Protein AF-A0AAE0F171-F1 (afdb_monomer_lite)

Organism: NCBI:txid36881

Sequence (445 aa):
MRRERIPSVRDQPSVHARTLSHSDLRVRCISIPIQNASLLLRAQQATMMASRSTSSNHSLSSGTSGLQEQLAQLKQSEAEAKKETQEARALAAQAARLIEQAEKQAQASAQKEKARAHELQQAREREAQALAKAEEARTRQATAEAEAIRAEVQRAWALEHEAQARQAQQAWNNCFNFTVPQLALPGLAQYPSSAPYYAVAQGAVPGQAQYPSSAPYYAVAQGAVPGQAQYPSSAPYYAVAQGAVPGQAQYPSSAQYAAGQARPEEPVSKRARGAPGTEVHAPVTYFAPGTKVKIVGLRSRLEYNDKTGRVQGFDCLTSRHLVKLEGSEGQGKATEIHVKMDNLQQFCEVQITGLASADGRRACIVGWLEPLGRYDARLGISQKRIGLLPENAILFPGTIVRIHEHATAQGHRGKIVGVNKEEKIYLVELYHGQIIKARFGSVRA

Foldseek 3Di:
DDDDDDDDPPDDDDDPPPPDDPPPPDPPPPPPPCVVVVVVVVVVVVVVVVVPPPDDDDDDDDCPVVVVVVVVVVVVVVVVVVVVVVVVVVVVVVVVVVVVVVVVVVVVVVVVVVVVVVVVVVVVVVVVVVVVVVVVVVVVVVVVVVVVVVVVVVVVVVVVVVVVVVVVVVVVVVVPPPPPDPDDDDDDDDDPDDDDDDDQDDPDDDDDDDDPDDDDDDDQHPPDDDDDDDDPDDDDDDDDHPPDDDDDDDDDDDDDDDDDDDDDDDDDDDDDDDDPDPPPPDQDDLDDFQFKKAFDDDDPCCVRHRWIFTFHAADPVVRWTWTFTPPPPPPPDTDIDTHHPVRIDTFFKWQFDDDVVRHRFIWTFSDAPVVVCFTFIQGPPVRDTDTHHLLRTHTDFSDKKAFCDDPPRHRFIFTFHDADPVQQWTFTQGSVRDTDIDHSNGIDD

pLDDT: mean 75.99, std 25.25, range [29.23, 98.56]

Radius of gyration: 51.82 Å; chains: 1; bounding box: 124×101×172 Å

Secondary structure (DSSP, 8-state):
-PPPPPPP-------------TT----------THHHHHHHHHHHHHHHHTT---------S-HHHHHHHHHHHHHHHHHHHHHHHHHHHHHHHHHHHHHHHHHHHHHHHHHHHHHHHHHHHHHHHHHHHHHHHHHHHHHHHHHHHHHHHHHHHHHHHHHHHHHHHHHHHHHHHHH-----S----------S-PPPP---TTPPPPP----S--------TT--------SS--------TT-PPPPPP-----------------------------------SSPTT-EEEE---SS-GGGTT-EEEEEEEETTTTEEEEEETT-GGGSS--EEEE-GGGEEE-EEEEE-S-TTTTT-EEEEEEEEGGGTEEEEEEGGGTEEEEE-GGGEEEPTT-EEEESS-TTTTT-EEEEEEEETTTTEEEEEETTS-EEEEEGGGEE-

Structure (mmCIF, N/CA/C/O backbone):
data_AF-A0AAE0F171-F1
#
_entry.id   AF-A0AAE0F171-F1
#
loop_
_atom_site.group_PDB
_atom_site.id
_atom_site.type_symbol
_atom_site.label_atom_id
_atom_site.label_alt_id
_atom_site.label_comp_id
_atom_site.label_asym_id
_atom_site.label_entity_id
_atom_site.label_seq_id
_atom_site.pdbx_PDB_ins_code
_atom_site.Cartn_x
_atom_site.Cartn_y
_atom_site.Cartn_z
_atom_site.occupancy
_atom_site.B_iso_or_equiv
_atom_site.auth_seq_id
_atom_site.auth_comp_id
_atom_site.auth_asym_id
_atom_site.auth_atom_id
_atom_site.pdbx_PDB_model_num
ATOM 1 N N . MET A 1 1 ? -8.488 54.407 -12.539 1.00 45.09 1 MET A N 1
ATOM 2 C CA . MET A 1 1 ? -8.841 52.973 -12.630 1.00 45.09 1 MET A CA 1
ATOM 3 C C . MET A 1 1 ? -8.439 52.286 -11.329 1.00 45.09 1 MET A C 1
ATOM 5 O O . MET A 1 1 ? -7.262 52.018 -11.126 1.00 45.09 1 MET A O 1
ATOM 9 N N . ARG A 1 2 ? -9.385 52.120 -10.394 1.00 35.56 2 ARG A N 1
ATOM 10 C CA . ARG A 1 2 ? -9.156 51.465 -9.095 1.00 35.56 2 ARG A CA 1
ATOM 11 C C . ARG A 1 2 ? -9.186 49.948 -9.299 1.00 35.56 2 ARG A C 1
ATOM 13 O O . ARG A 1 2 ? -10.164 49.439 -9.827 1.00 35.56 2 ARG A O 1
ATOM 20 N N . ARG A 1 3 ? -8.117 49.247 -8.909 1.00 43.56 3 ARG A N 1
ATOM 21 C CA . ARG A 1 3 ? -8.086 47.778 -8.855 1.00 43.56 3 ARG A CA 1
ATOM 22 C C . ARG A 1 3 ? -8.627 47.327 -7.503 1.00 43.56 3 ARG A C 1
ATOM 24 O O . ARG A 1 3 ? -8.065 47.679 -6.467 1.00 43.56 3 ARG A O 1
ATOM 31 N N . GLU A 1 4 ? -9.720 46.581 -7.537 1.00 43.84 4 GLU A N 1
ATOM 32 C CA . GLU A 1 4 ? -10.326 45.946 -6.371 1.00 43.84 4 GLU A CA 1
ATOM 33 C C . GLU A 1 4 ? -9.422 44.819 -5.849 1.00 43.84 4 GLU A C 1
ATOM 35 O O . GLU A 1 4 ? -8.913 43.995 -6.612 1.00 43.84 4 GLU A O 1
ATOM 40 N N . ARG A 1 5 ? -9.185 44.815 -4.532 1.00 48.28 5 ARG A N 1
ATOM 41 C CA . ARG A 1 5 ? -8.521 43.721 -3.816 1.00 48.28 5 ARG A CA 1
ATOM 42 C C . ARG A 1 5 ? -9.554 42.640 -3.518 1.00 48.28 5 ARG A C 1
ATOM 44 O O . ARG A 1 5 ? -10.519 42.897 -2.807 1.00 48.28 5 ARG A O 1
ATOM 51 N N . ILE A 1 6 ? -9.298 41.432 -4.004 1.00 50.75 6 ILE A N 1
ATOM 52 C CA . ILE A 1 6 ? -10.031 40.219 -3.634 1.00 50.75 6 ILE A CA 1
ATOM 53 C C . ILE A 1 6 ? -9.616 39.828 -2.201 1.00 50.75 6 ILE A C 1
ATOM 55 O O . ILE A 1 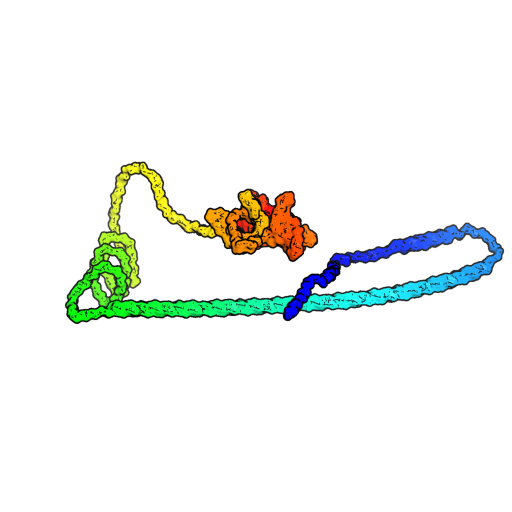6 ? -8.413 39.702 -1.948 1.00 50.75 6 ILE A O 1
ATOM 59 N N . PRO A 1 7 ? -10.551 39.653 -1.248 1.00 45.75 7 PRO A N 1
ATOM 60 C CA . PRO A 1 7 ? -10.206 39.252 0.108 1.00 45.75 7 PRO A CA 1
ATOM 61 C C . PRO A 1 7 ? -9.876 37.754 0.198 1.00 45.75 7 PRO A C 1
ATOM 63 O O . PRO A 1 7 ? -10.500 36.897 -0.425 1.00 45.75 7 PRO A O 1
ATOM 66 N N . SER A 1 8 ? -8.853 37.471 1.002 1.00 46.66 8 SER A N 1
ATOM 67 C CA . SER A 1 8 ? -8.311 36.152 1.325 1.00 46.66 8 SER A CA 1
ATOM 68 C C . SER A 1 8 ? -9.313 35.303 2.113 1.00 46.66 8 SER A C 1
ATOM 70 O O . SER A 1 8 ? -9.742 35.688 3.197 1.00 46.66 8 SER A O 1
ATOM 72 N N . VAL A 1 9 ? -9.600 34.101 1.608 1.00 47.00 9 VAL A N 1
ATOM 73 C CA . VAL A 1 9 ? -10.366 33.040 2.281 1.00 47.00 9 VAL A CA 1
ATOM 74 C C . VAL A 1 9 ? -9.500 32.400 3.373 1.00 47.00 9 VAL A C 1
ATOM 76 O O . VAL A 1 9 ? -8.886 31.353 3.182 1.00 47.00 9 VAL A O 1
ATOM 79 N N . ARG A 1 10 ? -9.409 33.054 4.528 1.00 44.78 10 ARG A N 1
ATOM 80 C CA . ARG A 1 10 ? -8.945 32.456 5.784 1.00 44.78 10 ARG A CA 1
ATOM 81 C C . ARG A 1 10 ? -9.739 33.098 6.902 1.00 44.78 10 ARG A C 1
ATOM 83 O O . ARG A 1 10 ? -9.356 34.163 7.346 1.00 44.78 10 ARG A O 1
ATOM 90 N N . ASP A 1 11 ? -10.870 32.485 7.225 1.00 41.75 11 ASP A N 1
ATOM 91 C CA . ASP A 1 11 ? -11.490 32.460 8.554 1.00 41.75 11 ASP A CA 1
ATOM 92 C C . ASP A 1 11 ? -12.829 31.725 8.421 1.00 41.75 11 ASP A C 1
ATOM 94 O O . ASP A 1 11 ? -13.882 32.310 8.182 1.00 41.75 11 ASP A O 1
ATOM 98 N N . GLN A 1 12 ? -12.782 30.395 8.526 1.00 41.25 12 GLN A N 1
ATOM 99 C CA . GLN A 1 12 ? -13.956 29.613 8.901 1.00 41.25 12 GLN A CA 1
ATOM 100 C C . GLN A 1 12 ? -13.633 28.841 10.185 1.00 41.25 12 GLN A C 1
ATOM 102 O O . GLN A 1 12 ? -12.606 28.157 10.237 1.00 41.25 12 GLN A O 1
ATOM 107 N N . PRO A 1 13 ? -14.475 28.942 11.228 1.00 40.12 13 PRO A N 1
ATOM 108 C CA . PRO A 1 13 ? -14.276 28.219 12.475 1.00 40.12 13 PRO A CA 1
ATOM 109 C C . PRO A 1 13 ? -14.462 26.715 12.251 1.00 40.12 13 PRO A C 1
ATOM 111 O O . PRO A 1 13 ? -15.450 26.265 11.669 1.00 40.12 13 PRO A O 1
ATOM 114 N N . SER A 1 14 ? -13.500 25.922 12.728 1.00 39.00 14 SER A N 1
ATOM 115 C CA . SER A 1 14 ? -13.536 24.466 12.624 1.00 39.00 14 SER A CA 1
ATOM 116 C C . SER A 1 14 ? -14.679 23.898 13.468 1.00 39.00 14 SER A C 1
ATOM 118 O O . SER A 1 14 ? -14.582 23.810 14.694 1.00 39.00 14 SER A O 1
ATOM 120 N N . VAL A 1 15 ? -15.753 23.461 12.817 1.00 38.50 15 VAL A N 1
ATOM 121 C CA . VAL A 1 15 ? -16.807 22.674 13.460 1.00 38.50 15 VAL A CA 1
ATOM 122 C C . VAL A 1 15 ? -16.269 21.257 13.670 1.00 38.50 15 VAL A C 1
ATOM 124 O O . VAL A 1 15 ? -16.222 20.442 12.751 1.00 38.50 15 VAL A O 1
ATOM 127 N N . HIS A 1 16 ? -15.793 20.964 14.880 1.00 37.00 16 HIS A N 1
ATOM 128 C CA . HIS A 1 16 ? -15.441 19.607 15.297 1.00 37.00 16 HIS A CA 1
ATOM 129 C C . HIS A 1 16 ? -16.715 18.767 15.451 1.00 37.00 16 HIS A C 1
ATOM 131 O O . HIS A 1 16 ? -17.320 18.714 16.522 1.00 37.00 16 HIS A O 1
ATOM 137 N N . ALA A 1 17 ? -17.107 18.077 14.381 1.00 39.78 17 ALA A N 1
ATOM 138 C CA . ALA A 1 17 ? -18.056 16.978 14.460 1.00 39.78 17 ALA A CA 1
ATOM 139 C C . ALA A 1 17 ? -17.403 15.815 15.231 1.00 39.78 17 ALA A C 1
ATOM 141 O O . ALA A 1 17 ? -16.593 15.062 14.692 1.00 39.78 17 ALA A O 1
ATOM 142 N N . ARG A 1 18 ? -17.733 15.689 16.522 1.00 36.41 18 ARG A N 1
ATOM 143 C CA . ARG A 1 18 ? -17.445 14.492 17.320 1.00 36.41 18 ARG A CA 1
ATOM 144 C C . ARG A 1 18 ? -18.302 13.343 16.790 1.00 36.41 18 ARG A C 1
ATOM 146 O O . ARG A 1 18 ? -19.462 13.205 17.162 1.00 36.41 18 ARG A O 1
ATOM 153 N N . THR A 1 19 ? -17.729 12.512 15.931 1.00 39.72 19 THR A N 1
ATOM 154 C CA . THR A 1 19 ? -18.255 11.181 15.630 1.00 39.72 19 THR A CA 1
ATOM 155 C C . THR A 1 19 ? -18.031 10.287 16.850 1.00 39.72 19 THR A C 1
ATOM 157 O O . THR A 1 19 ? -16.940 9.777 17.090 1.00 39.72 19 THR A O 1
ATOM 160 N N . LEU A 1 20 ? -19.074 10.147 17.669 1.00 37.72 20 LEU A N 1
ATOM 161 C CA . LEU A 1 20 ? -19.135 9.159 18.743 1.00 37.72 20 LEU A CA 1
ATOM 162 C C . LEU A 1 20 ? -19.216 7.761 18.113 1.00 37.72 20 LEU A C 1
ATOM 164 O O . LEU A 1 20 ? -20.167 7.451 17.397 1.00 37.72 20 LEU A O 1
ATOM 168 N N . SER A 1 21 ? -18.198 6.931 18.347 1.00 38.53 21 SER A N 1
ATOM 169 C CA . SER A 1 21 ? -18.147 5.551 17.864 1.00 38.53 21 SER A CA 1
ATOM 170 C C . SER A 1 21 ? -19.175 4.676 18.582 1.00 38.53 21 SER A C 1
ATOM 172 O O . SER A 1 21 ? -19.242 4.658 19.809 1.00 38.53 21 SER A O 1
ATOM 174 N N . HIS A 1 22 ? -19.930 3.904 17.802 1.00 47.28 22 HIS A N 1
ATOM 175 C CA . HIS A 1 22 ? -21.038 3.031 18.207 1.00 47.28 22 HIS A CA 1
ATOM 176 C C . HIS A 1 22 ? -20.657 1.766 19.012 1.00 47.28 22 HIS A C 1
ATOM 178 O O . HIS A 1 22 ? -21.459 0.846 19.126 1.00 47.28 22 HIS A O 1
ATOM 184 N N . SER A 1 23 ? -19.462 1.693 19.601 1.00 41.84 23 SER A N 1
ATOM 185 C CA . SER A 1 23 ? -18.942 0.469 20.236 1.00 41.84 23 SER A CA 1
ATOM 186 C C . SER A 1 23 ? -18.990 0.432 21.774 1.00 41.84 23 SER A C 1
ATOM 188 O O . SER A 1 23 ? -18.507 -0.534 22.353 1.00 41.84 23 SER A O 1
ATOM 190 N N . ASP A 1 24 ? -19.613 1.413 22.440 1.00 39.91 24 ASP A N 1
ATOM 191 C CA . ASP A 1 24 ? -19.677 1.493 23.917 1.00 39.91 24 ASP A CA 1
ATOM 192 C C . ASP A 1 24 ? -21.066 1.231 24.536 1.00 39.91 24 ASP A C 1
ATOM 194 O O . ASP A 1 24 ? -21.292 1.475 25.721 1.00 39.91 24 ASP A O 1
ATOM 198 N N . LEU A 1 25 ? -22.000 0.640 23.784 1.00 40.84 25 LEU A N 1
ATOM 199 C CA . LEU A 1 25 ? -23.247 0.086 24.335 1.00 40.84 25 LEU A CA 1
ATOM 200 C C . LEU A 1 25 ? -22.992 -1.280 24.999 1.00 40.84 25 LEU A C 1
ATOM 202 O O . LEU A 1 25 ? -23.617 -2.290 24.685 1.00 40.84 25 LEU A O 1
ATOM 206 N N . ARG A 1 26 ? -22.064 -1.318 25.963 1.00 40.09 26 ARG A N 1
ATOM 207 C CA . ARG A 1 26 ? -22.100 -2.349 27.001 1.00 40.09 26 ARG A CA 1
ATOM 208 C C . ARG A 1 26 ? -23.290 -2.035 27.889 1.00 40.09 26 ARG A C 1
ATOM 210 O O . ARG A 1 26 ? -23.348 -0.972 28.502 1.00 40.09 26 ARG A O 1
ATOM 217 N N . VAL A 1 27 ? -24.219 -2.984 27.919 1.00 43.22 27 VAL A N 1
ATOM 218 C CA . VAL A 1 27 ? -25.312 -3.140 28.877 1.00 43.22 27 VAL A CA 1
ATOM 219 C C . VAL A 1 27 ? -24.868 -2.623 30.247 1.00 43.22 27 VAL A C 1
ATOM 221 O O . VAL A 1 27 ? -24.202 -3.316 31.014 1.00 43.22 27 VAL A O 1
ATOM 224 N N . ARG A 1 28 ? -25.214 -1.369 30.552 1.00 38.06 28 ARG A N 1
ATOM 225 C CA . ARG A 1 28 ? -25.271 -0.905 31.931 1.00 38.06 28 ARG A CA 1
ATOM 226 C C . ARG A 1 28 ? -26.471 -1.627 32.510 1.00 38.06 28 ARG A C 1
ATOM 228 O O . ARG A 1 28 ? -27.598 -1.169 32.349 1.00 38.06 28 ARG A O 1
ATOM 235 N N . CYS A 1 29 ? -26.229 -2.784 33.124 1.00 37.19 29 CYS A N 1
ATOM 236 C CA . CYS A 1 29 ? -27.148 -3.317 34.112 1.00 37.19 29 CYS A CA 1
ATOM 237 C C . CYS A 1 29 ? -27.448 -2.153 35.052 1.00 37.19 29 CYS A C 1
ATOM 239 O O . CYS A 1 29 ? -26.548 -1.643 35.722 1.00 37.19 29 CYS A O 1
ATOM 241 N N . ILE A 1 30 ? -28.682 -1.660 35.002 1.00 42.69 30 ILE A N 1
ATOM 242 C CA . ILE A 1 30 ? -29.191 -0.705 35.969 1.00 42.69 30 ILE A CA 1
ATOM 243 C C . ILE A 1 30 ? -29.166 -1.476 37.282 1.00 42.69 30 ILE A C 1
ATOM 245 O O . ILE A 1 30 ? -30.058 -2.270 37.569 1.00 42.69 30 ILE A O 1
ATOM 249 N N . SER A 1 31 ? -28.076 -1.319 38.029 1.00 42.12 31 SER A N 1
ATOM 250 C CA . SER A 1 31 ? -28.003 -1.712 39.423 1.00 42.12 31 SER A CA 1
ATOM 251 C C . SER A 1 31 ? -29.105 -0.935 40.121 1.00 42.12 31 SER A C 1
ATOM 253 O O . SER A 1 31 ? -28.958 0.257 40.392 1.00 42.12 31 SER A O 1
ATOM 255 N N . ILE A 1 32 ? -30.240 -1.599 40.333 1.00 44.44 32 ILE A N 1
ATOM 256 C CA . ILE A 1 32 ? -31.307 -1.111 41.196 1.00 44.44 32 ILE A CA 1
ATOM 257 C C . ILE A 1 32 ? -30.619 -0.761 42.521 1.00 44.44 32 ILE A C 1
ATOM 259 O O . ILE A 1 32 ? -29.954 -1.628 43.097 1.00 44.44 32 ILE A O 1
ATOM 263 N N . PRO A 1 33 ? -30.669 0.502 42.974 1.00 45.47 33 PRO A N 1
ATOM 264 C CA . PRO A 1 33 ? -29.938 0.902 44.157 1.00 45.47 33 PRO A CA 1
ATOM 265 C C . PRO A 1 33 ? -30.410 0.058 45.342 1.00 45.47 33 PRO A C 1
ATOM 267 O O . PRO A 1 33 ? -31.603 -0.082 45.607 1.00 45.47 33 PRO A O 1
ATOM 270 N N . ILE A 1 34 ? -29.437 -0.456 46.092 1.00 51.53 34 ILE A N 1
ATOM 271 C CA . ILE A 1 34 ? -29.564 -1.240 47.334 1.00 51.53 34 ILE A CA 1
ATOM 272 C C . ILE A 1 34 ? -30.358 -0.477 48.431 1.00 51.53 34 ILE A C 1
ATOM 274 O O . ILE A 1 34 ? -30.621 -0.997 49.511 1.00 51.53 34 ILE A O 1
ATOM 278 N N . GLN A 1 35 ? -30.835 0.738 48.146 1.00 53.97 35 GLN A N 1
ATOM 279 C CA . GLN A 1 35 ? -31.704 1.543 49.003 1.00 53.97 35 GLN A CA 1
ATOM 280 C C . GLN A 1 35 ? -33.046 0.868 49.349 1.00 53.97 35 GLN A C 1
ATOM 282 O O . GLN A 1 35 ? -33.596 1.167 50.403 1.00 53.97 35 GLN A O 1
ATOM 287 N N . ASN A 1 36 ? -33.543 -0.098 48.564 1.00 54.22 36 ASN A N 1
ATOM 288 C CA . ASN A 1 36 ? -34.750 -0.854 48.948 1.00 54.22 36 ASN A CA 1
ATOM 289 C C . ASN A 1 36 ? -34.491 -1.953 49.993 1.00 54.22 36 ASN A C 1
ATOM 291 O O . ASN A 1 36 ? -35.407 -2.322 50.729 1.00 54.22 36 ASN A O 1
ATOM 295 N N . ALA A 1 37 ? -33.256 -2.450 50.121 1.00 61.44 37 ALA A N 1
ATOM 296 C CA . ALA A 1 37 ? -32.935 -3.478 51.112 1.00 61.44 37 ALA A CA 1
ATOM 297 C C . ALA A 1 37 ? -32.984 -2.926 52.549 1.00 61.44 37 ALA A C 1
ATOM 299 O O . ALA A 1 37 ? -33.375 -3.635 53.475 1.00 61.44 37 ALA A O 1
ATOM 300 N N . SER A 1 38 ? -32.655 -1.644 52.743 1.00 67.75 38 SER A N 1
ATOM 301 C CA . SER A 1 38 ? -32.701 -1.004 54.064 1.00 67.75 38 SER A CA 1
ATOM 302 C C . SER A 1 38 ? -34.130 -0.726 54.543 1.00 67.75 38 SER A C 1
ATOM 304 O O . SER A 1 38 ? -34.392 -0.816 55.742 1.00 67.75 38 SER A O 1
ATOM 306 N N . LEU A 1 39 ? -35.073 -0.454 53.634 1.00 70.56 39 LEU A N 1
ATOM 307 C CA . LEU A 1 39 ? -36.494 -0.302 53.971 1.00 70.56 39 LEU A CA 1
ATOM 308 C C . LEU A 1 39 ? -37.139 -1.641 54.347 1.00 70.56 39 LEU A C 1
ATOM 310 O O . LEU A 1 39 ? -37.870 -1.710 55.334 1.00 70.56 39 LEU A O 1
ATOM 314 N N . LEU A 1 40 ? -36.802 -2.716 53.630 1.00 72.50 40 LEU A N 1
ATOM 315 C CA . LEU A 1 40 ? -37.267 -4.072 53.941 1.00 72.50 40 LEU A CA 1
ATOM 316 C C . LEU A 1 40 ? -36.735 -4.565 55.298 1.00 72.50 40 LEU A C 1
ATOM 318 O O . LEU A 1 40 ? -37.483 -5.150 56.081 1.00 72.50 40 LEU A O 1
ATOM 322 N N . LEU A 1 41 ? -35.477 -4.245 55.621 1.00 77.50 41 LEU A N 1
ATOM 323 C CA . LEU A 1 41 ? -34.876 -4.568 56.917 1.00 77.50 41 LEU A CA 1
ATOM 324 C C . LEU A 1 41 ? -35.510 -3.772 58.072 1.00 77.50 41 LEU A C 1
ATOM 326 O O . LEU A 1 41 ? -35.753 -4.329 59.141 1.00 77.50 41 LEU A O 1
ATOM 330 N N . ARG A 1 42 ? -35.833 -2.488 57.858 1.00 76.94 42 ARG A N 1
ATOM 331 C CA . ARG A 1 42 ? -36.537 -1.663 58.858 1.00 76.94 42 ARG A CA 1
ATOM 332 C C . ARG A 1 42 ? -37.969 -2.139 59.096 1.00 76.94 42 ARG A C 1
ATOM 334 O O . ARG A 1 42 ? -38.402 -2.168 60.245 1.00 76.94 42 ARG A O 1
ATOM 341 N N . ALA A 1 43 ? -38.678 -2.563 58.049 1.00 75.06 43 ALA A N 1
ATOM 342 C CA . ALA A 1 43 ? -40.010 -3.148 58.185 1.00 75.06 43 ALA A CA 1
ATOM 343 C C . ALA A 1 43 ? -39.967 -4.452 59.002 1.00 75.06 43 ALA A C 1
ATOM 345 O O . ALA A 1 43 ? -40.735 -4.597 59.950 1.00 75.06 43 ALA A O 1
ATOM 346 N N . GLN A 1 44 ? -39.010 -5.349 58.723 1.00 77.94 44 GLN A N 1
ATOM 347 C CA . GLN A 1 44 ? -38.822 -6.578 59.508 1.00 77.94 44 GLN A CA 1
ATOM 348 C C . GLN A 1 44 ? -38.450 -6.302 60.973 1.00 77.94 44 GLN A C 1
ATOM 350 O O . GLN A 1 44 ? -38.979 -6.955 61.873 1.00 77.94 44 GLN A O 1
ATOM 355 N N . GLN A 1 45 ? -37.588 -5.314 61.238 1.00 79.94 45 GLN A N 1
ATOM 356 C CA . GLN A 1 45 ? -37.241 -4.917 62.608 1.00 79.94 45 GLN A CA 1
ATOM 357 C C . GLN A 1 45 ? -38.441 -4.334 63.368 1.00 79.94 45 GLN A C 1
ATOM 359 O O . GLN A 1 45 ? -38.625 -4.654 64.542 1.00 79.94 45 GLN A O 1
ATOM 364 N N . ALA A 1 46 ? -39.296 -3.547 62.710 1.00 73.50 46 ALA A N 1
ATOM 365 C CA . ALA A 1 46 ? -40.519 -3.026 63.319 1.00 73.50 46 ALA A CA 1
ATOM 366 C C . ALA A 1 46 ? -41.519 -4.149 63.665 1.00 73.50 46 ALA A C 1
ATOM 368 O O . ALA A 1 46 ? -42.091 -4.148 64.755 1.00 73.50 46 ALA A O 1
ATOM 369 N N . THR A 1 47 ? -41.674 -5.160 62.799 1.00 74.06 47 THR A N 1
ATOM 370 C CA . THR A 1 47 ? -42.535 -6.327 63.079 1.00 74.06 47 THR A CA 1
ATOM 371 C C . THR A 1 47 ? -42.006 -7.181 64.241 1.00 74.06 47 THR A C 1
ATOM 373 O O . THR A 1 47 ? -42.788 -7.703 65.040 1.00 74.06 47 THR A O 1
ATOM 376 N N . MET A 1 48 ? -40.681 -7.288 64.395 1.00 74.44 48 MET A N 1
ATOM 377 C CA . MET A 1 48 ? -40.066 -7.993 65.530 1.00 74.44 48 MET A CA 1
ATOM 378 C C . MET A 1 48 ? -40.170 -7.227 66.856 1.00 74.44 48 MET A C 1
ATOM 380 O O . MET A 1 48 ? -40.271 -7.844 67.914 1.00 74.44 48 MET A O 1
ATOM 384 N N . MET A 1 49 ? -40.179 -5.892 66.822 1.00 72.00 49 MET A N 1
ATOM 385 C CA . MET A 1 49 ? -40.396 -5.072 68.021 1.00 72.00 49 MET A CA 1
ATOM 386 C C . MET A 1 49 ? -41.857 -5.139 68.491 1.00 72.00 49 MET A C 1
ATOM 388 O O . MET A 1 49 ? -42.109 -5.264 69.688 1.00 72.00 49 MET A O 1
ATOM 392 N N . ALA A 1 50 ? -42.818 -5.140 67.561 1.00 64.94 50 ALA A N 1
ATOM 393 C CA . ALA A 1 50 ? -44.244 -5.222 67.884 1.00 64.94 50 ALA A CA 1
ATOM 394 C C . ALA A 1 50 ? -44.645 -6.569 68.517 1.00 64.94 50 ALA A C 1
ATOM 396 O O . ALA A 1 50 ? -45.507 -6.616 69.390 1.00 64.94 50 ALA A O 1
ATOM 397 N N . SER A 1 51 ? -43.983 -7.665 68.139 1.00 64.31 51 SER A N 1
ATOM 398 C CA . SER A 1 51 ? -44.246 -9.000 68.700 1.00 64.31 51 SER A CA 1
ATOM 399 C C . SER A 1 51 ? -43.607 -9.239 70.078 1.00 64.31 51 SER A C 1
ATOM 401 O O . SER A 1 51 ? -43.957 -10.207 70.747 1.00 64.31 51 SER A O 1
ATOM 403 N N . ARG A 1 52 ? -42.720 -8.350 70.555 1.00 56.62 52 ARG A N 1
ATOM 404 C CA . ARG A 1 52 ? -42.090 -8.448 71.888 1.00 56.62 52 ARG A CA 1
ATOM 405 C C . ARG A 1 52 ? -42.795 -7.658 72.998 1.00 56.62 52 ARG A C 1
ATOM 407 O O . ARG A 1 52 ? -42.368 -7.752 74.144 1.00 56.62 52 ARG A O 1
ATOM 414 N N . SER A 1 53 ? -43.862 -6.912 72.703 1.00 53.41 53 SER A N 1
ATOM 415 C CA . SER A 1 53 ? -44.508 -6.013 73.679 1.00 53.41 53 SER A CA 1
ATOM 416 C C . SER A 1 53 ? -45.822 -6.534 74.297 1.00 53.41 53 SER A C 1
ATOM 418 O O . SER A 1 53 ? -46.459 -5.810 75.060 1.00 53.41 53 SER A O 1
ATOM 420 N N . THR A 1 54 ? -46.238 -7.779 74.045 1.00 51.38 54 THR A N 1
ATOM 421 C CA . THR A 1 54 ? -47.520 -8.327 74.544 1.00 51.38 54 THR A CA 1
ATOM 422 C C . THR A 1 54 ? -47.408 -9.070 75.882 1.00 51.38 54 THR A C 1
ATOM 424 O O . THR A 1 54 ? -47.927 -10.173 76.027 1.00 51.38 54 THR A O 1
ATOM 427 N N . SER A 1 55 ? -46.730 -8.494 76.879 1.00 51.78 55 SER A N 1
ATOM 428 C CA . SER A 1 55 ? -46.722 -9.046 78.245 1.00 51.78 55 SER A CA 1
ATOM 429 C C . SER A 1 55 ? -46.607 -7.943 79.295 1.00 51.78 55 SER A C 1
ATOM 431 O O . SER A 1 55 ? -45.558 -7.745 79.901 1.00 51.78 55 SER A O 1
ATOM 433 N N . SER A 1 56 ? -47.696 -7.210 79.508 1.00 46.72 56 SER A N 1
ATOM 434 C CA . SER A 1 56 ? -47.884 -6.361 80.687 1.00 46.72 56 SER A CA 1
ATOM 435 C C . SER A 1 56 ? -49.374 -6.049 80.827 1.00 46.72 56 SER A C 1
ATOM 437 O O . SER A 1 56 ? -49.912 -5.183 80.141 1.00 46.72 56 SER A O 1
ATOM 439 N N . ASN A 1 57 ? -50.058 -6.827 81.667 1.00 51.53 57 ASN A N 1
ATOM 440 C CA . ASN A 1 57 ? -51.439 -6.588 82.075 1.00 51.53 57 ASN A CA 1
ATOM 441 C C . ASN A 1 57 ? -51.431 -5.652 83.289 1.00 51.53 57 ASN A C 1
ATOM 443 O O . ASN A 1 57 ? -51.068 -6.095 84.375 1.00 51.53 57 ASN A O 1
ATOM 447 N N . HIS A 1 58 ? -51.890 -4.406 83.138 1.00 46.19 58 HIS A N 1
ATOM 448 C CA . HIS A 1 58 ? -52.366 -3.605 84.269 1.00 46.19 58 HIS A CA 1
ATOM 449 C C . HIS A 1 58 ? -53.533 -2.675 83.891 1.00 46.19 58 HIS A C 1
ATOM 451 O O . HIS A 1 58 ? -53.456 -1.889 82.954 1.00 46.19 58 HIS A O 1
ATOM 457 N N . SER A 1 59 ? -54.608 -2.839 84.670 1.00 45.31 59 SER A N 1
ATOM 458 C CA . SER A 1 59 ? -55.742 -1.958 84.996 1.00 45.31 59 SER A CA 1
ATOM 459 C C . SER A 1 59 ? -56.271 -0.948 83.966 1.00 45.31 59 SER A C 1
ATOM 461 O O . SER A 1 59 ? -55.723 0.131 83.751 1.00 45.31 59 SER A O 1
ATOM 463 N N . LEU A 1 60 ? -57.469 -1.276 83.482 1.00 52.22 60 LEU A N 1
ATOM 464 C CA . LEU A 1 60 ? -58.466 -0.407 82.863 1.00 52.22 60 LEU A CA 1
ATOM 465 C C . LEU A 1 60 ? -58.989 0.655 83.841 1.00 52.22 60 LEU A C 1
ATOM 467 O O . LEU A 1 60 ? -59.312 0.310 84.975 1.00 52.22 60 LEU A O 1
ATOM 471 N N . SER A 1 61 ? -59.177 1.890 83.358 1.00 51.34 61 SER A N 1
ATOM 472 C CA . SER A 1 61 ? -60.353 2.747 83.625 1.00 51.34 61 SER A CA 1
ATOM 473 C C . SER A 1 61 ? -60.047 4.209 83.249 1.00 51.34 61 SER A C 1
ATOM 475 O O . SER A 1 61 ? -59.424 4.903 84.049 1.00 51.34 61 SER A O 1
ATOM 477 N N . SER A 1 62 ? -60.490 4.657 82.055 1.00 53.28 62 SER A N 1
ATOM 478 C CA . SER A 1 62 ? -60.739 6.066 81.605 1.00 53.28 62 SER A CA 1
ATOM 479 C C . SER A 1 62 ? -60.233 6.453 80.191 1.00 53.28 62 SER A C 1
ATOM 481 O O . SER A 1 62 ? -59.880 7.602 79.956 1.00 53.28 62 SER A O 1
ATOM 483 N N . GLY A 1 63 ? -60.212 5.539 79.207 1.00 54.44 63 GLY A N 1
ATOM 484 C CA . GLY A 1 63 ? -59.544 5.794 77.912 1.00 54.44 63 GLY A CA 1
ATOM 485 C C . GLY A 1 63 ? -60.358 5.610 76.624 1.00 54.44 63 GLY A C 1
ATOM 486 O O . GLY A 1 63 ? -59.763 5.317 75.592 1.00 54.44 63 GLY A O 1
ATOM 487 N N . THR A 1 64 ? -61.692 5.712 76.626 1.00 57.72 64 THR A N 1
ATOM 488 C CA . THR A 1 64 ? -62.492 5.437 75.409 1.00 57.72 64 THR A CA 1
ATOM 489 C C . THR A 1 64 ? -62.433 6.542 74.344 1.00 57.72 64 THR A C 1
ATOM 491 O O . THR A 1 64 ? -62.604 6.232 73.166 1.00 57.72 64 THR A O 1
ATOM 494 N N . SER A 1 65 ? -62.124 7.797 74.700 1.00 62.94 65 SER A N 1
ATOM 495 C CA . SER A 1 65 ? -61.978 8.893 73.723 1.00 62.94 65 SER A CA 1
ATOM 496 C C . SER A 1 65 ? -60.712 8.765 72.866 1.00 62.94 65 SER A C 1
ATOM 498 O O . SER A 1 65 ? -60.762 8.992 71.659 1.00 62.94 65 SER A O 1
ATOM 500 N N . GLY A 1 66 ? -59.599 8.310 73.452 1.00 73.50 66 GLY A N 1
ATOM 501 C CA . GLY A 1 66 ? -58.326 8.153 72.738 1.00 73.50 66 GLY A CA 1
ATOM 502 C C . GLY A 1 66 ? -58.360 7.070 71.654 1.00 73.50 66 GLY A C 1
ATOM 503 O O . GLY A 1 66 ? -57.727 7.215 70.612 1.00 73.50 66 GLY A O 1
ATOM 504 N N . LEU A 1 67 ? -59.148 6.006 71.848 1.00 80.38 67 LEU A N 1
ATOM 505 C CA . LEU A 1 67 ? -59.283 4.926 70.862 1.00 80.38 67 LEU A CA 1
ATOM 506 C C . LEU A 1 67 ? -60.082 5.354 69.622 1.00 80.38 67 LEU A C 1
ATOM 508 O O . LEU A 1 67 ? -59.772 4.922 68.511 1.00 80.38 67 LEU A O 1
ATOM 512 N N . GLN A 1 68 ? -61.089 6.218 69.784 1.00 81.81 68 GLN A N 1
ATOM 513 C CA . GLN A 1 68 ? -61.837 6.769 68.650 1.00 81.81 68 GLN A CA 1
ATOM 514 C C . GLN A 1 68 ? -60.973 7.708 67.801 1.00 81.81 68 GLN A C 1
ATOM 516 O O . GLN A 1 68 ? -61.034 7.649 66.572 1.00 81.81 68 GLN A O 1
ATOM 521 N N . GLU A 1 69 ? -60.133 8.521 68.439 1.00 86.81 69 GLU A N 1
ATOM 522 C CA . GLU A 1 69 ? -59.206 9.417 67.746 1.00 86.81 69 GLU A CA 1
ATOM 523 C C . GLU A 1 69 ? -58.106 8.640 67.003 1.00 86.81 69 GLU A C 1
ATOM 525 O O . GLU A 1 69 ? -57.844 8.907 65.829 1.00 86.81 69 GLU A O 1
ATOM 530 N N . GLN A 1 70 ? -57.546 7.594 67.619 1.00 88.44 70 GLN A N 1
ATOM 531 C CA . GLN A 1 70 ? -56.590 6.696 66.959 1.00 88.44 70 GLN A CA 1
ATOM 532 C C . GLN A 1 70 ? -57.197 5.974 65.747 1.00 88.44 70 GLN A C 1
ATOM 534 O O . GLN A 1 70 ? -56.538 5.829 64.716 1.00 88.44 70 GLN A O 1
ATOM 539 N N . LEU A 1 71 ? -58.466 5.556 65.824 1.00 89.50 71 LEU A N 1
ATOM 540 C CA . LEU A 1 71 ? -59.157 4.933 64.693 1.00 89.50 71 LEU A CA 1
ATOM 541 C C . LEU A 1 71 ? -59.385 5.923 63.539 1.00 89.50 71 LEU A C 1
ATOM 543 O O . LEU A 1 71 ? -59.289 5.537 62.373 1.00 89.50 71 LEU A O 1
ATOM 547 N N . ALA A 1 72 ? -59.677 7.190 63.841 1.00 89.69 72 ALA A N 1
ATOM 548 C CA . ALA A 1 72 ? -59.819 8.232 62.827 1.00 89.69 72 ALA A CA 1
ATOM 549 C C . ALA A 1 72 ? -58.481 8.530 62.127 1.00 89.69 72 ALA A C 1
ATOM 551 O O . ALA A 1 72 ? -58.437 8.576 60.898 1.00 89.69 72 ALA A O 1
ATOM 552 N N . GLN A 1 73 ? -57.385 8.629 62.888 1.00 91.69 73 GLN A N 1
ATOM 553 C CA . GLN A 1 73 ? -56.033 8.816 62.345 1.00 91.69 73 GLN A CA 1
ATOM 554 C C . GLN A 1 73 ? -55.587 7.631 61.474 1.00 91.69 73 GLN A C 1
ATOM 556 O O . GLN A 1 73 ? -55.008 7.835 60.408 1.00 91.69 73 GLN A O 1
ATOM 561 N N . LEU A 1 74 ? -55.908 6.395 61.872 1.00 93.06 74 LEU A N 1
ATOM 562 C CA . LEU A 1 74 ? -55.641 5.200 61.062 1.00 93.06 74 LEU A CA 1
ATOM 563 C C . LEU A 1 74 ? -56.429 5.191 59.749 1.00 93.06 74 LEU A C 1
ATOM 565 O O . LEU A 1 74 ? -55.884 4.851 58.704 1.00 93.06 74 LEU A O 1
ATOM 569 N N . LYS A 1 75 ? -57.704 5.594 59.770 1.00 94.75 75 LYS A N 1
ATOM 570 C CA . LYS A 1 75 ? -58.504 5.696 58.539 1.00 94.75 75 LYS A CA 1
ATOM 571 C C . LYS A 1 75 ? -57.975 6.777 57.600 1.00 94.75 75 LYS A C 1
ATOM 573 O O . LYS A 1 75 ? -57.997 6.586 56.386 1.00 94.75 75 LYS A O 1
ATOM 578 N N . GLN A 1 76 ? -57.500 7.895 58.150 1.00 93.88 76 GLN A N 1
ATOM 579 C CA . GLN A 1 76 ? -56.885 8.955 57.359 1.00 93.88 76 GLN A CA 1
ATOM 580 C C . GLN A 1 76 ? -55.565 8.491 56.730 1.00 93.88 76 GLN A C 1
ATOM 582 O O . GLN A 1 76 ? -55.389 8.655 55.524 1.00 93.88 76 GLN A O 1
ATOM 587 N N . SER A 1 77 ? -54.684 7.840 57.494 1.00 93.25 77 SER A N 1
ATOM 588 C CA . SER A 1 77 ? -53.421 7.323 56.953 1.00 93.25 77 SER A CA 1
ATOM 589 C C . SER A 1 77 ? -53.635 6.201 55.931 1.00 93.25 77 SER A C 1
ATOM 591 O O . SER A 1 77 ? -52.917 6.131 54.936 1.00 93.25 77 SER A O 1
ATOM 593 N N . GLU A 1 78 ? -54.671 5.370 56.092 1.00 95.44 78 GLU A N 1
ATOM 594 C CA . GLU A 1 78 ? -55.053 4.376 55.082 1.00 95.44 78 GLU A CA 1
ATOM 595 C C . GLU A 1 78 ? -55.548 5.040 53.783 1.00 95.44 78 GLU A C 1
ATOM 597 O O . GLU A 1 78 ? -55.235 4.575 52.683 1.00 95.44 78 GLU A O 1
ATOM 602 N N . ALA A 1 79 ? -56.309 6.135 53.883 1.00 94.25 79 ALA A N 1
ATOM 603 C CA . ALA A 1 79 ? -56.769 6.893 52.722 1.00 94.25 79 ALA A CA 1
ATOM 604 C C . ALA A 1 79 ? -55.606 7.586 51.988 1.00 94.25 79 ALA A C 1
ATOM 606 O O . ALA A 1 79 ? -55.544 7.536 50.756 1.00 94.25 79 ALA A O 1
ATOM 607 N N . GLU A 1 80 ? -54.662 8.170 52.727 1.00 95.38 80 GLU A N 1
ATOM 608 C CA . GLU A 1 80 ? -53.444 8.773 52.176 1.00 95.38 80 GLU A CA 1
ATOM 609 C C . GLU A 1 80 ? -52.561 7.719 51.493 1.00 95.38 80 GLU A C 1
ATOM 611 O O . GLU A 1 80 ? -52.198 7.892 50.329 1.00 95.38 80 GLU A O 1
ATOM 616 N N . ALA A 1 81 ? -52.340 6.561 52.124 1.00 92.75 81 ALA A N 1
ATOM 617 C CA . ALA A 1 81 ? -51.590 5.456 51.524 1.00 92.75 81 ALA A CA 1
ATOM 618 C C . ALA A 1 81 ? -52.248 4.923 50.236 1.00 92.75 81 ALA A C 1
ATOM 620 O O . ALA A 1 81 ? -51.565 4.588 49.261 1.00 92.75 81 ALA A O 1
ATOM 621 N N . LYS A 1 82 ? -53.588 4.866 50.185 1.00 95.44 82 LYS A N 1
ATOM 622 C CA . LYS A 1 82 ? -54.325 4.503 48.961 1.00 95.44 82 LYS A CA 1
ATOM 623 C C . LYS A 1 82 ? -54.131 5.539 47.856 1.00 95.44 82 LYS A C 1
ATOM 625 O O . LYS A 1 82 ? -53.939 5.143 46.705 1.00 95.44 82 LYS A O 1
ATOM 630 N N . LYS A 1 83 ? -54.149 6.832 48.191 1.00 96.44 83 LYS A N 1
ATOM 631 C CA . LYS A 1 83 ? -53.897 7.921 47.240 1.00 96.44 83 LYS A CA 1
ATOM 632 C C . LYS A 1 83 ? -52.470 7.859 46.688 1.00 96.44 83 LYS A C 1
ATOM 634 O O . LYS A 1 83 ? -52.306 7.834 45.472 1.00 96.44 83 LYS A O 1
ATOM 639 N N . GLU A 1 84 ? -51.463 7.716 47.548 1.00 95.31 84 GLU A N 1
ATOM 640 C CA . GLU A 1 84 ? -50.063 7.552 47.125 1.00 95.31 84 GLU A CA 1
ATOM 641 C C . GLU A 1 84 ? -49.880 6.320 46.229 1.00 95.31 84 GLU A C 1
ATOM 643 O O . GLU A 1 84 ? -49.207 6.377 45.200 1.00 95.31 84 GLU A O 1
ATOM 648 N N . THR A 1 85 ? -50.546 5.207 46.556 1.00 95.75 85 THR A N 1
ATOM 649 C CA . THR A 1 85 ? -50.514 3.993 45.725 1.00 95.75 85 THR A CA 1
ATOM 650 C C . THR A 1 85 ? -51.149 4.226 44.348 1.00 95.75 85 THR A C 1
ATOM 652 O O . THR A 1 85 ? -50.663 3.696 43.345 1.00 95.75 85 THR A O 1
ATOM 655 N N . GLN A 1 86 ? -52.233 5.004 44.264 1.00 96.38 86 GLN A N 1
ATOM 656 C CA . GLN A 1 86 ? -52.861 5.365 42.989 1.00 96.38 86 GLN A CA 1
ATOM 657 C C . GLN A 1 86 ? -51.967 6.286 42.151 1.00 96.38 86 GLN A C 1
ATOM 659 O O . GLN A 1 86 ? -51.810 6.042 40.954 1.00 96.38 86 GLN A O 1
ATOM 664 N N . GLU A 1 87 ? -51.334 7.285 42.766 1.00 97.06 87 GLU A N 1
ATOM 665 C CA . GLU A 1 87 ? -50.384 8.180 42.094 1.00 97.06 87 GLU A CA 1
ATOM 666 C C . GLU A 1 87 ? -49.153 7.414 41.588 1.00 97.06 87 GLU A C 1
ATOM 668 O O . GLU A 1 87 ? -48.770 7.554 40.425 1.00 97.06 87 GLU A O 1
ATOM 673 N N . ALA A 1 88 ? -48.596 6.510 42.400 1.00 94.75 88 ALA A N 1
ATOM 674 C CA . ALA A 1 88 ? -47.495 5.640 41.992 1.00 94.75 88 ALA A CA 1
ATOM 675 C C . ALA A 1 88 ? -47.878 4.739 40.804 1.00 94.75 88 ALA A C 1
ATOM 677 O O . ALA A 1 88 ? -47.091 4.573 39.870 1.00 94.75 88 ALA A O 1
ATOM 678 N N . ARG A 1 89 ? -49.104 4.195 40.787 1.00 97.12 89 ARG A N 1
ATOM 679 C CA . ARG A 1 89 ? -49.622 3.415 39.647 1.00 97.12 89 ARG A CA 1
ATOM 680 C C . ARG A 1 89 ? -49.795 4.271 38.392 1.00 97.12 89 ARG A C 1
ATOM 682 O O . ARG A 1 89 ? -49.469 3.803 37.302 1.00 97.12 89 ARG A O 1
ATOM 689 N N . ALA A 1 90 ? -50.274 5.507 38.527 1.00 97.00 90 ALA A N 1
ATOM 690 C CA . ALA A 1 90 ? -50.421 6.430 37.403 1.00 97.00 90 ALA A CA 1
ATOM 691 C C . ALA A 1 90 ? -49.058 6.805 36.795 1.00 97.00 90 ALA A C 1
ATOM 693 O O . ALA A 1 90 ? -48.889 6.736 35.576 1.00 97.00 90 ALA A O 1
ATOM 694 N N . LEU A 1 91 ? -48.064 7.107 37.637 1.00 97.31 91 LEU A N 1
ATOM 695 C CA . LEU A 1 91 ? -46.692 7.382 37.205 1.00 97.31 91 LEU A CA 1
ATOM 696 C C . LEU A 1 91 ? -46.043 6.160 36.544 1.00 97.31 91 LEU A C 1
ATOM 698 O O . LEU A 1 91 ? -45.414 6.294 35.495 1.00 97.31 91 LEU A O 1
ATOM 702 N N . ALA A 1 92 ? -46.244 4.959 37.095 1.00 95.94 92 ALA A N 1
ATOM 703 C CA . ALA A 1 92 ? -45.753 3.722 36.490 1.00 95.94 92 ALA A CA 1
ATOM 704 C C . ALA A 1 92 ? -46.370 3.476 35.100 1.00 95.94 92 ALA A C 1
ATOM 706 O O . ALA A 1 92 ? -45.660 3.120 34.158 1.00 95.94 92 ALA A O 1
ATOM 707 N N . ALA A 1 93 ? -47.672 3.730 34.936 1.00 97.19 93 ALA A N 1
ATOM 708 C CA . ALA A 1 93 ? -48.343 3.621 33.642 1.00 97.19 93 ALA A CA 1
ATOM 709 C C . ALA A 1 93 ? -47.839 4.668 32.631 1.00 97.19 93 ALA A C 1
ATOM 711 O O . ALA A 1 93 ? -47.666 4.356 31.451 1.00 97.19 93 ALA A O 1
ATOM 712 N N . GLN A 1 94 ? -47.567 5.899 33.075 1.00 98.19 94 GLN A N 1
ATOM 713 C CA . GLN A 1 94 ? -46.972 6.934 32.227 1.00 98.19 94 GLN A CA 1
ATOM 714 C C . GLN A 1 94 ? -45.551 6.555 31.788 1.00 98.19 94 GLN A C 1
ATOM 716 O O . GLN A 1 94 ? -45.226 6.683 30.607 1.00 98.19 94 GLN A O 1
ATOM 721 N N . ALA A 1 95 ? -44.728 6.040 32.705 1.00 96.88 95 ALA A N 1
ATOM 722 C CA . ALA A 1 95 ? -43.382 5.567 32.396 1.00 96.88 95 ALA A CA 1
ATOM 723 C C . ALA A 1 95 ? -43.405 4.426 31.364 1.00 96.88 95 ALA A C 1
ATOM 725 O O . ALA A 1 95 ? -42.645 4.466 30.398 1.00 96.88 95 ALA A O 1
ATOM 726 N N . ALA A 1 96 ? -44.327 3.467 31.500 1.00 97.12 96 ALA A N 1
ATOM 727 C CA . ALA A 1 96 ? -44.490 2.378 30.537 1.00 97.12 96 ALA A CA 1
ATOM 728 C C . ALA A 1 96 ? -44.818 2.888 29.119 1.00 97.12 96 ALA A C 1
ATOM 730 O O . ALA A 1 96 ? -44.218 2.433 28.147 1.00 97.12 96 ALA A O 1
ATOM 731 N N . ARG A 1 97 ? -45.702 3.891 28.992 1.00 98.38 97 ARG A N 1
ATOM 732 C CA . ARG A 1 97 ? -46.028 4.508 27.690 1.00 98.38 97 ARG A CA 1
ATOM 733 C C . ARG A 1 97 ? -44.831 5.216 27.058 1.00 98.38 97 ARG A C 1
ATOM 735 O O . ARG A 1 97 ? -44.655 5.143 25.845 1.00 98.38 97 ARG A O 1
ATOM 742 N N . LEU A 1 98 ? -44.012 5.902 27.859 1.00 97.88 98 LEU A N 1
ATOM 743 C CA . LEU A 1 98 ? -42.807 6.572 27.361 1.00 97.88 98 LEU A CA 1
ATOM 744 C C . LEU A 1 98 ? -41.750 5.568 26.889 1.00 97.88 98 LEU A C 1
ATOM 746 O O . LEU A 1 98 ? -41.116 5.806 25.862 1.00 97.88 98 LEU A O 1
ATOM 750 N N . ILE A 1 99 ? -41.596 4.439 27.587 1.00 96.75 99 ILE A N 1
ATOM 751 C CA . ILE A 1 99 ? -40.707 3.348 27.161 1.00 96.75 99 ILE A CA 1
ATOM 752 C C . ILE A 1 99 ? -41.179 2.779 25.818 1.00 96.75 99 ILE A C 1
ATOM 754 O O . ILE A 1 99 ? -40.390 2.714 24.880 1.00 96.75 99 ILE A O 1
ATOM 758 N N . GLU A 1 100 ? -42.472 2.474 25.675 1.00 98.06 100 GLU A N 1
ATOM 759 C CA . GLU A 1 100 ? -43.029 1.963 24.415 1.00 98.06 100 GLU A CA 1
ATOM 760 C C . GLU A 1 100 ? -42.845 2.961 23.251 1.00 98.06 100 GLU A C 1
ATOM 762 O O . GLU A 1 100 ? -42.505 2.580 22.128 1.00 98.06 100 GLU A O 1
ATOM 767 N N . GLN A 1 101 ? -43.034 4.262 23.501 1.00 98.19 101 GLN A N 1
ATOM 768 C CA . GLN A 1 101 ? -42.786 5.302 22.498 1.00 98.19 101 GLN A CA 1
ATOM 769 C C . GLN A 1 101 ? -41.306 5.393 22.108 1.00 98.19 101 GLN A C 1
ATOM 771 O O . GLN A 1 101 ? -41.001 5.507 20.918 1.00 98.19 101 GLN A O 1
ATOM 776 N N . ALA A 1 102 ? -40.393 5.314 23.078 1.00 97.19 102 ALA A N 1
ATOM 777 C CA . ALA A 1 102 ? -38.956 5.328 22.824 1.00 97.19 102 ALA A CA 1
ATOM 778 C C . ALA A 1 102 ? -38.516 4.103 22.005 1.00 97.19 102 ALA A C 1
ATOM 780 O O . ALA A 1 102 ? -37.744 4.246 21.055 1.00 97.19 102 ALA A O 1
ATOM 781 N N . GLU A 1 103 ? -39.058 2.919 22.298 1.00 97.88 103 GLU A N 1
ATOM 782 C CA . GLU A 1 103 ? -38.800 1.699 21.528 1.00 97.88 103 GLU A CA 1
ATOM 783 C C . GLU A 1 103 ? -39.298 1.819 20.084 1.00 97.88 103 GLU A C 1
ATOM 785 O O . GLU A 1 103 ? -38.553 1.518 19.149 1.00 97.88 103 GLU A O 1
ATOM 790 N N . LYS A 1 104 ? -40.515 2.338 19.869 1.00 98.25 104 LYS A N 1
ATOM 791 C CA . LYS A 1 104 ? -41.047 2.582 18.515 1.00 98.25 104 LYS A CA 1
ATOM 792 C C . LYS A 1 104 ? -40.193 3.582 17.733 1.00 98.25 104 LYS A C 1
ATOM 794 O O . LYS A 1 104 ? -39.928 3.371 16.549 1.00 98.25 104 LYS A O 1
ATOM 799 N N . GLN A 1 105 ? -39.722 4.651 18.377 1.00 97.44 105 GLN A N 1
ATOM 800 C CA . GLN A 1 105 ? -38.828 5.623 17.741 1.00 97.44 105 GLN A CA 1
ATOM 801 C C . GLN A 1 105 ? -37.462 5.017 17.397 1.00 97.44 105 GLN A C 1
ATOM 803 O O . GLN A 1 105 ? -36.952 5.266 16.303 1.00 97.44 105 GLN A O 1
ATOM 808 N N . ALA A 1 106 ? -36.899 4.187 18.280 1.00 96.44 106 ALA A N 1
ATOM 809 C CA . ALA A 1 106 ? -35.643 3.481 18.038 1.00 96.44 106 ALA A CA 1
ATOM 810 C C . ALA A 1 106 ? -35.760 2.463 16.890 1.00 96.44 106 ALA A C 1
ATOM 812 O O . ALA A 1 106 ? -34.867 2.357 16.051 1.00 96.44 106 ALA A O 1
ATOM 813 N N . GLN A 1 107 ? -36.883 1.747 16.793 1.00 97.31 107 GLN A N 1
ATOM 814 C CA . GLN A 1 107 ? -37.144 0.846 15.668 1.00 97.31 107 GLN A CA 1
ATOM 815 C C . GLN A 1 107 ? -37.276 1.616 1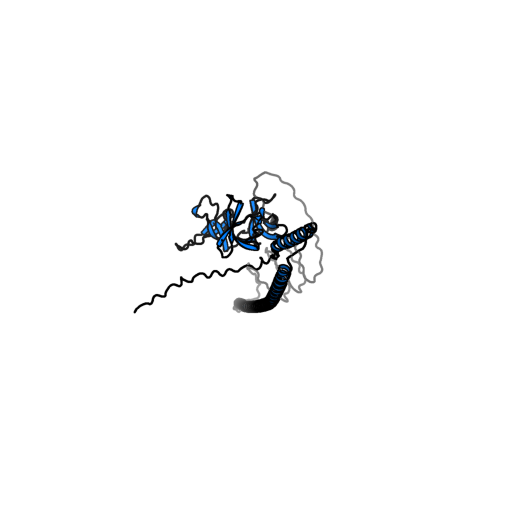4.347 1.00 97.31 107 GLN A C 1
ATOM 817 O O . GLN A 1 107 ? -36.692 1.216 13.338 1.00 97.31 107 GLN A O 1
ATOM 822 N N . ALA A 1 108 ? -37.984 2.749 14.348 1.00 97.94 108 ALA A N 1
ATOM 823 C CA . ALA A 1 108 ? -38.144 3.584 13.160 1.00 97.94 108 ALA A CA 1
ATOM 824 C C . ALA A 1 108 ? -36.815 4.208 12.692 1.00 97.94 108 ALA A C 1
ATOM 826 O O . ALA A 1 108 ? -36.555 4.271 11.487 1.00 97.94 108 ALA A O 1
ATOM 827 N N . SER A 1 109 ? -35.953 4.658 13.611 1.00 96.62 109 SER A N 1
ATOM 828 C CA . SER A 1 109 ? -34.627 5.179 13.254 1.00 96.62 109 SER A CA 1
ATOM 829 C C . SER A 1 109 ? -33.712 4.073 12.719 1.00 96.62 109 SER A C 1
ATOM 831 O O . SER A 1 109 ? -33.087 4.271 11.677 1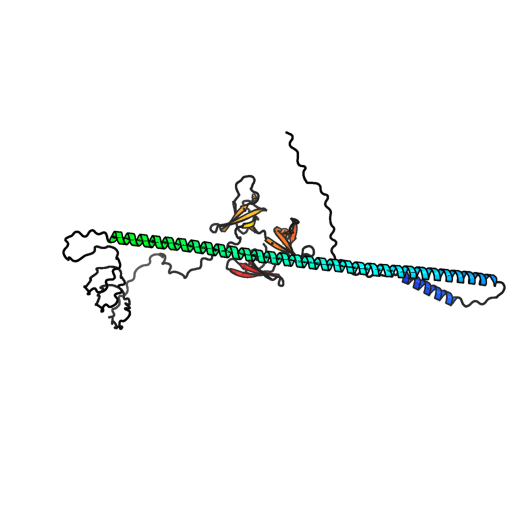.00 96.62 109 SER A O 1
ATOM 833 N N . ALA A 1 110 ? -33.722 2.887 13.335 1.00 96.38 110 ALA A N 1
ATOM 834 C CA . ALA A 1 110 ? -32.968 1.729 12.859 1.00 96.38 110 ALA A CA 1
ATOM 835 C C . ALA A 1 110 ? -33.414 1.278 11.455 1.00 96.38 110 ALA A C 1
ATOM 837 O O . ALA A 1 110 ? -32.582 0.938 10.613 1.00 96.38 110 ALA A O 1
ATOM 838 N N . GLN A 1 111 ? -34.717 1.307 11.159 1.00 97.25 111 GLN A N 1
ATOM 839 C CA . GLN A 1 111 ? -35.229 1.013 9.815 1.00 97.25 111 GLN A CA 1
ATOM 840 C C . GLN A 1 111 ? -34.777 2.055 8.782 1.00 97.25 111 GLN A C 1
ATOM 842 O O . GLN A 1 111 ? -34.354 1.683 7.686 1.00 97.25 111 GLN A O 1
ATOM 847 N N . LYS A 1 112 ? -34.798 3.350 9.128 1.00 97.75 112 LYS A N 1
ATOM 848 C CA . LYS A 1 112 ? -34.284 4.419 8.252 1.00 97.75 112 LYS A CA 1
ATOM 849 C C . LYS A 1 112 ? -32.788 4.271 7.978 1.00 97.75 112 LYS A C 1
ATOM 851 O O . LYS A 1 112 ? -32.353 4.498 6.851 1.00 97.75 112 LYS A O 1
ATOM 856 N N . GLU A 1 113 ? -32.002 3.883 8.977 1.00 97.06 113 GLU A N 1
ATOM 857 C CA . GLU A 1 113 ? -30.566 3.650 8.810 1.00 97.06 113 GLU A CA 1
ATOM 858 C C . GLU A 1 113 ? -30.287 2.445 7.902 1.00 97.06 113 GLU A C 1
ATOM 860 O O . GLU A 1 113 ? -29.479 2.552 6.980 1.00 97.06 113 GLU A O 1
ATOM 865 N N . LYS A 1 114 ? -31.028 1.340 8.070 1.00 97.62 114 LYS A N 1
ATOM 866 C CA . LYS A 1 114 ? -30.956 0.184 7.161 1.00 97.62 114 LYS A CA 1
ATOM 867 C C . LYS A 1 114 ? -31.300 0.558 5.716 1.00 97.62 114 LYS A C 1
ATOM 869 O O . LYS A 1 114 ? -30.596 0.137 4.802 1.00 97.62 114 LYS A O 1
ATOM 874 N N . ALA A 1 115 ? -32.334 1.375 5.505 1.00 97.69 115 ALA A N 1
ATOM 875 C CA . ALA A 1 115 ? -32.706 1.847 4.170 1.00 97.69 115 ALA A CA 1
ATOM 876 C C . ALA A 1 115 ? -31.593 2.695 3.527 1.00 97.69 115 ALA A C 1
ATOM 878 O O . ALA A 1 115 ? -31.235 2.462 2.374 1.00 97.69 115 ALA A O 1
ATOM 879 N N . ARG A 1 116 ? -30.980 3.613 4.289 1.00 98.19 116 ARG A N 1
ATOM 880 C CA . ARG A 1 116 ? -29.830 4.411 3.824 1.00 98.19 116 ARG A CA 1
ATOM 881 C C . ARG A 1 116 ? -28.611 3.551 3.498 1.00 98.19 116 ARG A C 1
ATOM 883 O O . ARG A 1 116 ? -27.930 3.811 2.511 1.00 98.19 116 ARG A O 1
ATOM 890 N N . ALA A 1 117 ? -28.331 2.531 4.308 1.00 96.25 117 ALA A N 1
ATOM 891 C CA . ALA A 1 117 ? -27.229 1.607 4.054 1.00 96.25 117 ALA A CA 1
ATOM 892 C C . ALA A 1 117 ? -27.438 0.825 2.746 1.00 96.25 117 ALA A C 1
ATOM 894 O O . ALA A 1 117 ? -26.508 0.699 1.951 1.00 96.25 117 ALA A O 1
ATOM 895 N N . HIS A 1 118 ? -28.666 0.367 2.494 1.00 97.94 118 HIS A N 1
ATOM 896 C CA . HIS A 1 118 ? -29.026 -0.311 1.252 1.00 97.94 118 HIS A CA 1
ATOM 897 C C . HIS A 1 118 ? -28.931 0.620 0.030 1.00 97.94 118 HIS A C 1
ATOM 899 O O . HIS A 1 118 ? -28.368 0.235 -0.990 1.00 97.94 118 HIS A O 1
ATOM 905 N N . GLU A 1 119 ? -29.401 1.866 0.135 1.00 98.12 119 GLU A N 1
ATOM 906 C CA . GLU A 1 119 ? -29.266 2.864 -0.936 1.00 98.12 119 GLU A CA 1
ATOM 907 C C . GLU A 1 119 ? -27.792 3.166 -1.258 1.00 98.12 119 GLU A C 1
ATOM 909 O O . GLU A 1 119 ? -27.397 3.199 -2.424 1.00 98.12 119 GLU A O 1
ATOM 914 N N . LEU A 1 120 ? -26.947 3.301 -0.230 1.00 97.56 120 LEU A N 1
ATOM 915 C CA . LEU A 1 120 ? -25.507 3.489 -0.405 1.00 97.56 120 LEU A CA 1
ATOM 916 C C . LEU A 1 120 ? -24.844 2.276 -1.073 1.00 97.56 120 LEU A C 1
ATOM 918 O O . LEU A 1 120 ? -23.948 2.444 -1.901 1.00 97.56 120 LEU A O 1
ATOM 922 N N . GLN A 1 121 ? -25.273 1.058 -0.733 1.00 96.88 121 GLN A N 1
ATOM 923 C CA . GLN A 1 121 ? -24.790 -0.156 -1.387 1.00 96.88 121 GLN A CA 1
ATOM 924 C C . GLN A 1 121 ? -25.175 -0.173 -2.872 1.00 96.88 121 GLN A C 1
ATOM 926 O O . GLN A 1 121 ? -24.306 -0.374 -3.720 1.00 96.88 121 GLN A O 1
ATOM 931 N N . GLN A 1 122 ? -26.432 0.133 -3.200 1.00 98.25 122 GLN A N 1
ATOM 932 C CA . GLN A 1 122 ? -26.882 0.226 -4.591 1.00 98.25 122 GLN A CA 1
ATOM 933 C C . GLN A 1 122 ? -26.130 1.307 -5.378 1.00 98.25 122 GLN A C 1
ATOM 935 O O . GLN A 1 122 ? -25.802 1.106 -6.548 1.00 98.25 122 GLN A O 1
ATOM 940 N N . ALA A 1 123 ? -25.821 2.447 -4.755 1.00 97.19 123 ALA A N 1
ATOM 941 C CA . ALA A 1 123 ? -25.022 3.496 -5.383 1.00 97.19 123 ALA A CA 1
ATOM 942 C C . ALA A 1 123 ? -23.600 3.009 -5.716 1.00 97.19 123 ALA A C 1
ATOM 944 O O . ALA A 1 123 ? -23.130 3.225 -6.832 1.00 97.19 123 ALA A O 1
ATOM 945 N N . ARG A 1 124 ? -22.949 2.287 -4.792 1.00 96.62 124 ARG A N 1
ATOM 946 C CA . ARG A 1 124 ? -21.621 1.687 -5.018 1.00 96.62 124 ARG A CA 1
ATOM 947 C C . ARG A 1 124 ? -21.635 0.638 -6.125 1.00 96.62 124 ARG A C 1
ATOM 949 O O . ARG A 1 124 ? -20.715 0.597 -6.933 1.00 96.62 124 ARG A O 1
ATOM 956 N N . GLU A 1 125 ? -22.674 -0.189 -6.189 1.00 97.75 125 GLU A N 1
ATOM 957 C CA . GLU A 1 125 ? -22.829 -1.184 -7.256 1.00 97.75 125 GLU A CA 1
ATOM 958 C C . GLU A 1 125 ? -23.013 -0.517 -8.627 1.00 97.75 125 GLU A C 1
ATOM 960 O O . GLU A 1 125 ? -22.389 -0.935 -9.602 1.00 97.75 125 GLU A O 1
ATOM 965 N N . ARG A 1 126 ? -23.796 0.567 -8.708 1.00 98.38 126 ARG A N 1
ATOM 966 C CA . ARG A 1 126 ? -23.948 1.357 -9.944 1.00 98.38 126 ARG A CA 1
ATOM 967 C C . ARG A 1 126 ? -22.639 2.017 -10.376 1.00 98.38 126 ARG A C 1
ATOM 969 O O . ARG A 1 126 ? -22.321 1.999 -11.562 1.00 98.38 126 ARG A O 1
ATOM 976 N N . GLU A 1 127 ? -21.876 2.570 -9.436 1.00 97.50 127 GLU A N 1
ATOM 977 C CA . GLU A 1 127 ? -20.559 3.155 -9.712 1.00 97.50 127 GLU A CA 1
ATOM 978 C C . GLU A 1 127 ? -19.570 2.092 -10.214 1.00 97.50 127 GLU A C 1
ATOM 980 O O . GLU A 1 127 ? -18.913 2.293 -11.235 1.00 97.50 127 GLU A O 1
ATOM 985 N N . ALA A 1 128 ? -19.530 0.921 -9.572 1.00 96.06 128 ALA A N 1
ATOM 986 C CA . ALA A 1 128 ? -18.698 -0.199 -10.006 1.00 96.06 128 ALA A CA 1
ATOM 987 C C . ALA A 1 128 ? -19.072 -0.687 -11.417 1.00 96.06 128 ALA A C 1
ATOM 989 O O . ALA A 1 128 ? -18.192 -0.910 -12.248 1.00 96.06 128 ALA A O 1
ATOM 990 N N . GLN A 1 129 ? -20.369 -0.792 -11.728 1.00 97.69 129 GLN A N 1
ATOM 991 C CA . GLN A 1 129 ? -20.839 -1.142 -13.072 1.00 97.69 129 GLN A CA 1
ATOM 992 C C . GLN A 1 129 ? -20.470 -0.080 -14.117 1.00 97.69 129 GLN A C 1
ATOM 994 O O . GLN A 1 129 ? -20.122 -0.426 -15.246 1.00 97.69 129 GLN A O 1
ATOM 999 N N . ALA A 1 130 ? -20.532 1.206 -13.764 1.00 97.81 130 ALA A N 1
ATOM 1000 C CA . ALA A 1 130 ? -20.129 2.290 -14.656 1.00 97.81 130 ALA A CA 1
ATOM 1001 C C . ALA A 1 130 ? -18.620 2.257 -14.945 1.00 97.81 130 ALA A C 1
ATOM 1003 O O . ALA A 1 130 ? -18.219 2.407 -16.099 1.00 97.81 130 ALA A O 1
ATOM 1004 N N . LEU A 1 131 ? -17.792 1.998 -13.927 1.00 95.94 131 LEU A N 1
ATOM 1005 C CA . LEU A 1 131 ? -16.345 1.836 -14.085 1.00 95.94 131 LEU A CA 1
ATOM 1006 C C . LEU A 1 131 ? -15.998 0.622 -14.953 1.00 95.94 131 LEU A C 1
ATOM 1008 O O . LEU A 1 131 ? -15.194 0.760 -15.871 1.00 95.94 131 LEU A O 1
ATOM 1012 N N . ALA A 1 132 ? -16.653 -0.522 -14.736 1.00 97.00 132 ALA A N 1
ATOM 1013 C CA . ALA A 1 132 ? -16.449 -1.719 -15.553 1.00 97.00 132 ALA A CA 1
ATOM 1014 C C . ALA A 1 132 ? -16.799 -1.471 -17.032 1.00 97.00 132 ALA A C 1
ATOM 1016 O O . ALA A 1 132 ? -16.022 -1.812 -17.922 1.00 97.00 132 ALA A O 1
ATOM 1017 N N . LYS A 1 133 ? -17.925 -0.796 -17.308 1.00 98.12 133 LYS A N 1
ATOM 1018 C CA . LYS A 1 133 ? -18.301 -0.398 -18.677 1.00 98.12 133 LYS A CA 1
ATOM 1019 C C . LYS A 1 133 ? -17.301 0.582 -19.299 1.00 98.12 133 LYS A C 1
ATOM 1021 O O . LYS A 1 133 ? -17.023 0.495 -20.492 1.00 98.12 133 LYS A O 1
ATOM 1026 N N . ALA A 1 134 ? -16.764 1.517 -18.515 1.00 96.94 134 ALA A N 1
ATOM 1027 C CA . ALA A 1 134 ? -15.757 2.461 -18.993 1.00 96.94 134 ALA A CA 1
ATOM 1028 C C . ALA A 1 134 ? -14.421 1.768 -19.311 1.00 96.94 134 ALA A C 1
ATOM 1030 O O . ALA A 1 134 ? -13.766 2.120 -20.291 1.00 96.94 134 ALA A O 1
ATOM 1031 N N . GLU A 1 135 ? -14.023 0.776 -18.515 1.00 97.31 135 GLU A N 1
ATOM 1032 C CA . GLU A 1 135 ? -12.836 -0.040 -18.774 1.00 97.31 135 GLU A CA 1
ATOM 1033 C C . GLU A 1 135 ? -13.006 -0.891 -20.039 1.00 97.31 135 GLU A C 1
ATOM 1035 O O . GLU A 1 135 ? -12.126 -0.878 -20.896 1.00 97.31 135 GLU A O 1
ATOM 1040 N N . GLU A 1 136 ? -14.166 -1.528 -20.227 1.00 98.06 136 GLU A N 1
ATOM 1041 C CA . GLU A 1 136 ? -14.498 -2.261 -21.457 1.00 98.06 136 GLU A CA 1
ATOM 1042 C C . GLU A 1 136 ? -14.482 -1.353 -22.702 1.00 98.06 136 GLU A C 1
ATOM 1044 O O . GLU A 1 136 ? -14.003 -1.740 -23.767 1.00 98.06 136 GLU A O 1
ATOM 1049 N N . ALA A 1 137 ? -14.963 -0.113 -22.585 1.00 97.75 137 ALA A N 1
ATOM 1050 C CA . ALA A 1 137 ? -14.885 0.854 -23.677 1.00 97.75 137 ALA A CA 1
ATOM 1051 C C . ALA A 1 137 ? -13.429 1.233 -24.010 1.00 97.75 137 ALA A C 1
ATOM 1053 O O . ALA A 1 137 ? -13.070 1.316 -25.185 1.00 97.75 137 ALA A O 1
ATOM 1054 N N . ARG A 1 138 ? -12.574 1.412 -22.992 1.00 97.06 138 ARG A N 1
ATOM 1055 C CA . ARG A 1 138 ? -11.143 1.705 -23.182 1.00 97.06 138 ARG A CA 1
ATOM 1056 C C . ARG A 1 138 ? -10.399 0.545 -23.828 1.00 97.06 138 ARG A C 1
ATOM 1058 O O . ARG A 1 138 ? -9.580 0.784 -24.709 1.00 97.06 138 ARG A O 1
ATOM 1065 N N . THR A 1 139 ? -10.678 -0.693 -23.422 1.00 96.75 139 THR A N 1
ATOM 1066 C CA . THR A 1 139 ? -10.043 -1.866 -24.036 1.00 96.75 139 THR A CA 1
ATOM 1067 C C . THR A 1 139 ? -10.469 -2.017 -25.491 1.00 96.75 139 THR A C 1
ATOM 1069 O O . THR A 1 139 ? -9.602 -2.214 -26.336 1.00 96.75 139 THR A O 1
ATOM 1072 N N . ARG A 1 140 ? -11.755 -1.811 -25.812 1.00 98.06 140 ARG A N 1
ATOM 1073 C CA . ARG A 1 140 ? -12.248 -1.791 -27.203 1.00 98.06 140 ARG A CA 1
ATOM 1074 C C . ARG A 1 140 ? -11.588 -0.706 -28.052 1.00 98.06 140 ARG A C 1
ATOM 1076 O O . ARG A 1 140 ? -11.222 -0.965 -29.198 1.00 98.06 140 ARG A O 1
ATOM 1083 N N . GLN A 1 141 ? -11.415 0.494 -27.501 1.00 97.50 141 GLN A N 1
ATOM 1084 C CA . GLN A 1 141 ? -10.716 1.573 -28.195 1.00 97.50 141 GLN A CA 1
ATOM 1085 C C . GLN A 1 141 ? -9.244 1.213 -28.438 1.00 97.50 141 GLN A C 1
ATOM 1087 O O . GLN A 1 141 ? -8.773 1.324 -29.565 1.00 97.50 141 GLN A O 1
ATOM 1092 N N . ALA A 1 142 ? -8.541 0.705 -27.422 1.00 96.38 142 ALA A N 1
ATOM 1093 C CA . ALA A 1 142 ? -7.146 0.291 -27.552 1.00 96.38 142 ALA A CA 1
ATOM 1094 C C . ALA A 1 142 ? -6.963 -0.844 -28.576 1.00 96.38 142 ALA A C 1
ATOM 1096 O O . ALA A 1 142 ? -5.998 -0.834 -29.338 1.00 96.38 142 ALA A O 1
ATOM 1097 N N . THR A 1 143 ? -7.895 -1.805 -28.643 1.00 96.88 143 THR A N 1
ATOM 1098 C CA . THR A 1 143 ? -7.865 -2.851 -29.676 1.00 96.88 143 THR A CA 1
ATOM 1099 C C . THR A 1 143 ? -8.094 -2.282 -31.072 1.00 96.88 143 THR A C 1
ATOM 1101 O O . THR A 1 143 ? -7.371 -2.655 -31.991 1.00 96.88 143 THR A O 1
ATOM 1104 N N . ALA A 1 144 ? -9.028 -1.338 -31.232 1.00 98.00 144 ALA A N 1
ATOM 1105 C CA . ALA A 1 144 ? -9.276 -0.690 -32.519 1.00 98.00 144 ALA A CA 1
ATOM 1106 C C . ALA A 1 144 ? -8.067 0.143 -32.987 1.00 98.00 144 ALA A C 1
ATOM 1108 O O . ALA A 1 144 ? -7.690 0.085 -34.156 1.00 98.00 144 ALA A O 1
ATOM 1109 N N . GLU A 1 145 ? -7.411 0.868 -32.076 1.00 98.06 145 GLU A N 1
ATOM 1110 C CA . GLU A 1 145 ? -6.176 1.610 -32.365 1.00 98.06 145 GLU A CA 1
ATOM 1111 C C . GLU A 1 145 ? -5.028 0.665 -32.757 1.00 98.06 145 GLU A C 1
ATOM 1113 O O . GLU A 1 145 ? -4.325 0.914 -33.737 1.00 98.06 145 GLU A O 1
ATOM 1118 N N . ALA A 1 146 ? -4.866 -0.460 -32.055 1.00 96.81 146 ALA A N 1
ATOM 1119 C CA . ALA A 1 146 ? -3.852 -1.459 -32.389 1.00 96.81 146 ALA A CA 1
ATOM 1120 C C . ALA A 1 146 ? -4.091 -2.110 -33.765 1.00 96.81 146 ALA A C 1
ATOM 1122 O O . ALA A 1 146 ? -3.136 -2.362 -34.506 1.00 96.81 146 ALA A O 1
ATOM 1123 N N . GLU A 1 147 ? -5.348 -2.375 -34.126 1.00 98.25 147 GLU A N 1
ATOM 1124 C CA . GLU A 1 147 ? -5.719 -2.877 -35.453 1.00 98.25 147 GLU A CA 1
ATOM 1125 C C . GLU A 1 147 ? -5.472 -1.838 -36.551 1.00 98.25 147 GLU A C 1
ATOM 1127 O O . GLU A 1 147 ? -4.941 -2.190 -37.607 1.00 98.25 147 GLU A O 1
ATOM 1132 N N . ALA A 1 148 ? -5.764 -0.559 -36.292 1.00 98.00 148 ALA A N 1
ATOM 1133 C CA . ALA A 1 148 ? -5.469 0.531 -37.219 1.00 98.00 148 ALA A CA 1
ATOM 1134 C C . ALA A 1 148 ? -3.958 0.659 -37.484 1.00 98.00 148 ALA A C 1
ATOM 1136 O O . ALA A 1 148 ? -3.538 0.672 -38.642 1.00 98.00 148 ALA A O 1
ATOM 1137 N N . ILE A 1 149 ? -3.134 0.644 -36.429 1.00 97.50 149 ILE A N 1
ATOM 1138 C CA . ILE A 1 149 ? -1.666 0.666 -36.552 1.00 97.50 149 ILE A CA 1
ATOM 1139 C C . ILE A 1 149 ? -1.174 -0.552 -37.344 1.00 97.50 149 ILE A C 1
ATOM 1141 O O . ILE A 1 149 ? -0.329 -0.425 -38.230 1.00 97.50 149 ILE A O 1
ATOM 1145 N N . ARG A 1 150 ? -1.717 -1.747 -37.074 1.00 97.94 150 ARG A N 1
ATOM 1146 C CA . ARG A 1 150 ? -1.358 -2.963 -37.820 1.00 97.94 150 ARG A CA 1
ATOM 1147 C C . ARG A 1 150 ? -1.683 -2.830 -39.310 1.00 97.94 150 ARG A C 1
ATOM 1149 O O . ARG A 1 150 ? -0.865 -3.231 -40.137 1.00 97.94 150 ARG A O 1
ATOM 1156 N N . ALA A 1 151 ? -2.837 -2.260 -39.651 1.00 98.12 151 ALA A N 1
ATOM 1157 C CA . ALA A 1 151 ? -3.227 -2.020 -41.037 1.00 98.12 151 ALA A CA 1
ATOM 1158 C C . ALA A 1 151 ? -2.299 -1.006 -41.733 1.00 98.12 151 ALA A C 1
ATOM 1160 O O . ALA A 1 151 ? -1.949 -1.197 -42.898 1.00 98.12 151 ALA A O 1
ATOM 1161 N N . GLU A 1 152 ? -1.852 0.041 -41.035 1.00 98.31 152 GLU A N 1
ATOM 1162 C CA . GLU A 1 152 ? -0.869 0.997 -41.567 1.00 98.31 152 GLU A CA 1
ATOM 1163 C C . GLU A 1 152 ? 0.494 0.349 -41.821 1.00 98.31 152 GLU A C 1
ATOM 1165 O O . GLU A 1 152 ? 1.055 0.509 -42.906 1.00 98.31 152 GLU A O 1
ATOM 1170 N N . VAL A 1 153 ? 0.994 -0.447 -40.871 1.00 98.31 153 VAL A N 1
ATOM 1171 C CA . VAL A 1 153 ? 2.253 -1.193 -41.032 1.00 98.31 153 VAL A CA 1
ATOM 1172 C C . VAL A 1 153 ? 2.174 -2.149 -42.224 1.00 98.31 153 VAL A C 1
ATOM 1174 O O . VAL A 1 153 ? 3.105 -2.209 -43.025 1.00 98.31 153 VAL A O 1
ATOM 1177 N N . GLN A 1 154 ? 1.052 -2.854 -42.400 1.00 98.12 154 GLN A N 1
ATOM 1178 C CA . GLN A 1 154 ? 0.843 -3.733 -43.556 1.00 98.12 154 GLN A CA 1
ATOM 1179 C C . GLN A 1 154 ? 0.846 -2.970 -44.888 1.00 98.12 154 GLN A C 1
ATOM 1181 O O . GLN A 1 154 ? 1.425 -3.450 -45.862 1.00 98.12 154 GLN A O 1
ATOM 1186 N N . ARG A 1 155 ? 0.245 -1.773 -44.943 1.00 98.44 155 ARG A N 1
ATOM 1187 C CA . ARG A 1 155 ? 0.286 -0.918 -46.143 1.00 98.44 155 ARG A CA 1
ATOM 1188 C C . ARG A 1 155 ? 1.701 -0.436 -46.453 1.00 98.44 155 ARG A C 1
ATOM 1190 O O . ARG A 1 155 ? 2.106 -0.486 -47.609 1.00 98.44 155 ARG A O 1
ATOM 1197 N N . ALA A 1 156 ? 2.447 0.004 -45.441 1.00 97.44 156 ALA A N 1
ATOM 1198 C CA . ALA A 1 156 ? 3.831 0.442 -45.612 1.00 97.44 156 ALA A CA 1
ATOM 1199 C C . ALA A 1 156 ? 4.713 -0.697 -46.144 1.00 97.44 156 ALA A C 1
ATOM 1201 O O . ALA A 1 156 ? 5.448 -0.509 -47.111 1.00 97.44 156 ALA A O 1
ATOM 1202 N N . TRP A 1 157 ? 4.561 -1.895 -45.576 1.00 97.75 157 TRP A N 1
ATOM 1203 C CA . TRP A 1 157 ? 5.270 -3.089 -46.027 1.00 97.75 157 TRP A CA 1
ATOM 1204 C C . TRP A 1 157 ? 4.929 -3.465 -47.478 1.00 97.75 157 TRP A C 1
ATOM 1206 O O . TRP A 1 157 ? 5.822 -3.782 -48.261 1.00 97.75 157 TRP A O 1
ATOM 1216 N N . ALA A 1 158 ? 3.654 -3.368 -47.876 1.00 97.88 158 ALA A N 1
ATOM 1217 C CA . ALA A 1 158 ? 3.238 -3.617 -49.257 1.00 97.88 158 ALA A CA 1
ATOM 1218 C C . ALA A 1 158 ? 3.855 -2.612 -50.250 1.00 97.88 158 ALA A C 1
ATOM 1220 O O . ALA A 1 158 ? 4.332 -3.017 -51.310 1.00 97.88 158 ALA A O 1
ATOM 1221 N N . LEU A 1 159 ? 3.896 -1.321 -49.898 1.00 97.94 159 LEU A N 1
ATOM 1222 C CA . LEU A 1 159 ? 4.520 -0.281 -50.726 1.00 97.94 159 LEU A CA 1
ATOM 1223 C C . LEU A 1 159 ? 6.034 -0.484 -50.870 1.00 97.94 159 LEU A C 1
ATOM 1225 O O . LEU A 1 159 ? 6.577 -0.287 -51.957 1.00 97.94 159 LEU A O 1
ATOM 1229 N N . GLU A 1 160 ? 6.715 -0.896 -49.799 1.00 97.62 160 GLU A N 1
ATOM 1230 C CA . GLU A 1 160 ? 8.144 -1.214 -49.840 1.00 97.62 160 GLU A CA 1
ATOM 1231 C C . GLU A 1 160 ? 8.423 -2.407 -50.761 1.00 97.62 160 GLU A C 1
ATOM 1233 O O . GLU A 1 160 ? 9.301 -2.332 -51.621 1.00 97.62 160 GLU A O 1
ATOM 1238 N N . HIS A 1 161 ? 7.630 -3.476 -50.650 1.00 97.69 161 HIS A N 1
ATOM 1239 C CA . HIS A 1 161 ? 7.732 -4.627 -51.545 1.00 97.69 161 HIS A CA 1
ATOM 1240 C C . HIS A 1 161 ? 7.490 -4.255 -53.012 1.00 97.69 161 HIS A C 1
ATOM 1242 O O . HIS A 1 161 ? 8.213 -4.720 -53.895 1.00 97.69 161 HIS A O 1
ATOM 1248 N N . GLU A 1 162 ? 6.510 -3.394 -53.292 1.00 98.12 162 GLU A N 1
ATOM 1249 C CA . GLU A 1 162 ? 6.254 -2.911 -54.649 1.00 98.12 162 GLU A CA 1
ATOM 1250 C C . GLU A 1 162 ? 7.424 -2.067 -55.187 1.00 98.12 162 GLU A C 1
ATOM 1252 O O . GLU A 1 162 ? 7.819 -2.210 -56.347 1.00 98.12 162 GLU A O 1
ATOM 1257 N N . ALA A 1 163 ? 8.025 -1.218 -54.347 1.00 96.88 163 ALA A N 1
ATOM 1258 C CA . ALA A 1 163 ? 9.201 -0.431 -54.708 1.00 96.88 163 ALA A CA 1
ATOM 1259 C C . ALA A 1 163 ? 10.420 -1.322 -55.001 1.00 96.88 163 ALA A C 1
ATOM 1261 O O . ALA A 1 163 ? 11.097 -1.119 -56.011 1.00 96.88 163 ALA A O 1
ATOM 1262 N N . GLN A 1 164 ? 10.659 -2.347 -54.176 1.00 97.00 164 GLN A N 1
ATOM 1263 C CA . GLN A 1 164 ? 11.710 -3.343 -54.406 1.00 97.00 164 GLN A CA 1
ATOM 1264 C C . GLN A 1 164 ? 11.485 -4.105 -55.719 1.00 97.00 164 GLN A C 1
ATOM 1266 O O . GLN A 1 164 ? 12.421 -4.271 -56.502 1.00 97.00 164 GLN A O 1
ATOM 1271 N N . ALA A 1 165 ? 10.244 -4.510 -56.010 1.00 96.38 165 ALA A N 1
ATOM 1272 C CA . ALA A 1 165 ? 9.897 -5.166 -57.270 1.00 96.38 165 ALA A CA 1
ATOM 1273 C C . ALA A 1 165 ? 10.155 -4.253 -58.483 1.00 96.38 165 ALA A C 1
ATOM 1275 O O . ALA A 1 165 ? 10.749 -4.687 -59.472 1.00 96.38 165 ALA A O 1
ATOM 1276 N N . ARG A 1 166 ? 9.786 -2.966 -58.397 1.00 97.38 166 ARG A N 1
ATOM 1277 C CA . ARG A 1 166 ? 10.091 -1.974 -59.444 1.00 97.38 166 ARG A CA 1
ATOM 1278 C C . ARG A 1 166 ? 11.596 -1.782 -59.638 1.00 97.38 166 ARG A C 1
ATOM 1280 O O . ARG A 1 166 ? 12.050 -1.721 -60.780 1.00 97.38 166 ARG A O 1
ATOM 1287 N N . GLN A 1 167 ? 12.372 -1.720 -58.557 1.00 96.44 167 GLN A N 1
ATOM 1288 C CA . GLN A 1 167 ? 13.828 -1.593 -58.625 1.00 96.44 167 GLN A CA 1
ATOM 1289 C C . GLN A 1 167 ? 14.472 -2.827 -59.275 1.00 96.44 167 GLN A C 1
ATOM 1291 O O . GLN A 1 167 ? 15.341 -2.682 -60.135 1.00 96.44 167 GLN A O 1
ATOM 1296 N N . ALA A 1 168 ? 14.016 -4.032 -58.924 1.00 93.69 168 ALA A N 1
ATOM 1297 C CA . ALA A 1 168 ? 14.469 -5.271 -59.550 1.00 93.69 168 ALA A CA 1
ATOM 1298 C C . ALA A 1 168 ? 14.144 -5.301 -61.055 1.00 93.69 168 ALA A C 1
ATOM 1300 O O . ALA A 1 168 ? 15.007 -5.646 -61.861 1.00 93.69 168 ALA A O 1
ATOM 1301 N N . GLN A 1 169 ? 12.944 -4.863 -61.452 1.00 94.25 169 GLN A N 1
ATOM 1302 C CA . GLN A 1 169 ? 12.560 -4.767 -62.863 1.00 94.25 169 GLN A CA 1
ATOM 1303 C C . GLN A 1 169 ? 13.426 -3.759 -63.634 1.00 94.25 169 GLN A C 1
ATOM 1305 O O . GLN A 1 169 ? 13.838 -4.028 -64.762 1.00 94.25 169 GLN A O 1
ATOM 1310 N N . GLN A 1 170 ? 13.731 -2.602 -63.039 1.00 94.00 170 GLN A N 1
ATOM 1311 C CA . GLN A 1 170 ? 14.633 -1.616 -63.642 1.00 94.00 170 GLN A CA 1
ATOM 1312 C C . GLN A 1 170 ? 16.053 -2.166 -63.795 1.00 94.00 170 GLN A C 1
ATOM 1314 O O . GLN A 1 170 ? 16.658 -1.998 -64.853 1.00 94.00 170 GLN A O 1
ATOM 1319 N N . ALA A 1 171 ? 16.572 -2.854 -62.773 1.00 90.44 171 ALA A N 1
ATOM 1320 C CA . ALA A 1 171 ? 17.872 -3.512 -62.843 1.00 90.44 171 ALA A CA 1
ATOM 1321 C C . ALA A 1 171 ? 17.907 -4.551 -63.974 1.00 90.44 171 ALA A C 1
ATOM 1323 O O . ALA A 1 171 ? 18.850 -4.563 -64.762 1.00 90.44 171 ALA A O 1
ATOM 1324 N N . TRP A 1 172 ? 16.847 -5.352 -64.113 1.00 91.31 172 TRP A N 1
ATOM 1325 C CA . TRP A 1 172 ? 16.717 -6.323 -65.197 1.00 91.31 172 TRP A CA 1
ATOM 1326 C C . TRP A 1 172 ? 16.706 -5.655 -66.583 1.00 91.31 172 TRP A C 1
ATOM 1328 O O . TRP A 1 172 ? 17.491 -6.037 -67.450 1.00 91.31 172 TRP A O 1
ATOM 1338 N N . ASN A 1 173 ? 15.904 -4.600 -66.777 1.00 88.38 173 ASN A N 1
ATOM 1339 C CA . ASN A 1 173 ? 15.870 -3.840 -68.034 1.00 88.38 173 ASN A CA 1
ATOM 1340 C C . ASN A 1 173 ? 17.241 -3.223 -68.378 1.00 88.38 173 ASN A C 1
ATOM 1342 O O . ASN A 1 173 ? 17.652 -3.232 -69.537 1.00 88.38 173 ASN A O 1
ATOM 1346 N N . ASN A 1 174 ? 17.970 -2.716 -67.378 1.00 86.62 174 ASN A N 1
ATOM 1347 C CA . ASN A 1 174 ? 19.305 -2.147 -67.574 1.00 86.62 174 ASN A CA 1
ATOM 1348 C C . ASN A 1 174 ? 20.334 -3.205 -67.994 1.00 86.62 174 ASN A C 1
ATOM 1350 O O . ASN A 1 174 ? 21.204 -2.911 -68.809 1.00 86.62 174 ASN A O 1
ATOM 1354 N N . CYS A 1 175 ? 20.227 -4.437 -67.489 1.00 81.38 175 CYS A N 1
ATOM 1355 C CA . CYS A 1 175 ? 21.101 -5.538 -67.897 1.00 81.38 175 CYS A CA 1
ATOM 1356 C C . CYS A 1 175 ? 20.839 -6.022 -69.335 1.00 81.38 175 CYS A C 1
ATOM 1358 O O . CYS A 1 175 ? 21.758 -6.539 -69.964 1.00 81.38 175 CYS A O 1
ATOM 1360 N N . PHE A 1 176 ? 19.622 -5.852 -69.865 1.00 71.62 176 PHE A N 1
ATOM 1361 C CA . PHE A 1 176 ? 19.243 -6.321 -71.207 1.00 71.62 176 PHE A CA 1
ATOM 1362 C C . PHE A 1 176 ? 19.348 -5.267 -72.321 1.00 71.62 176 PHE A C 1
ATOM 1364 O O . PHE A 1 176 ? 19.241 -5.620 -73.493 1.00 71.62 176 PHE A O 1
ATOM 1371 N N . ASN A 1 177 ? 19.662 -4.007 -72.005 1.00 55.22 177 ASN A N 1
ATOM 1372 C CA . ASN A 1 177 ? 20.012 -2.978 -72.996 1.00 55.22 177 ASN A CA 1
ATOM 1373 C C . ASN A 1 177 ? 21.472 -3.095 -73.485 1.00 55.22 177 ASN A C 1
ATOM 1375 O O . ASN A 1 177 ? 22.182 -2.100 -73.629 1.00 55.22 177 ASN A O 1
ATOM 1379 N N . PHE A 1 178 ? 21.937 -4.314 -73.769 1.00 50.19 178 PHE A N 1
ATOM 1380 C CA . PHE A 1 178 ? 23.117 -4.492 -74.608 1.00 50.19 178 PHE A CA 1
ATOM 1381 C C . PHE A 1 178 ? 22.685 -4.333 -76.063 1.00 50.19 178 PHE A C 1
ATOM 1383 O O . PHE A 1 178 ? 22.075 -5.224 -76.652 1.00 50.19 178 PHE A O 1
ATOM 1390 N N . THR A 1 179 ? 23.008 -3.181 -76.645 1.00 50.16 179 THR A N 1
ATOM 1391 C CA . THR A 1 179 ? 22.995 -2.976 -78.091 1.00 50.16 179 THR A CA 1
ATOM 1392 C C . THR A 1 179 ? 23.883 -4.051 -78.705 1.00 50.16 179 THR A C 1
ATOM 1394 O O . THR A 1 179 ? 25.105 -3.976 -78.602 1.00 50.16 179 THR A O 1
ATOM 1397 N N . VAL A 1 180 ? 23.278 -5.089 -79.285 1.00 47.38 180 VAL A N 1
ATOM 1398 C CA . VAL A 1 180 ? 24.010 -6.111 -80.035 1.00 47.38 180 VAL A CA 1
ATOM 1399 C C . VAL A 1 180 ? 24.657 -5.387 -81.215 1.00 47.38 180 VAL A C 1
ATOM 1401 O O . VAL A 1 180 ? 23.925 -4.886 -82.074 1.00 47.38 180 VAL A O 1
ATOM 1404 N N . PRO A 1 181 ? 25.996 -5.288 -81.298 1.00 43.41 181 PRO A N 1
ATOM 1405 C CA . PRO A 1 181 ? 26.611 -4.900 -82.550 1.00 43.41 181 PRO A CA 1
ATOM 1406 C C . PRO A 1 181 ? 26.277 -6.021 -83.536 1.00 43.41 181 PRO A C 1
ATOM 1408 O O . PRO A 1 181 ? 26.633 -7.180 -83.313 1.00 43.41 181 PRO A O 1
ATOM 1411 N N . GLN A 1 182 ? 25.538 -5.703 -84.599 1.00 42.88 182 GLN A N 1
ATOM 1412 C CA . GLN A 1 182 ? 25.432 -6.592 -85.752 1.00 42.88 182 GLN A CA 1
ATOM 1413 C C . GLN A 1 182 ? 26.858 -6.983 -86.164 1.00 42.88 182 GLN A C 1
ATOM 1415 O O . GLN A 1 182 ? 27.649 -6.093 -86.457 1.00 42.88 182 GLN A O 1
ATOM 1420 N N . LEU A 1 183 ? 27.132 -8.295 -86.207 1.00 45.28 183 LEU A N 1
ATOM 1421 C CA . LEU A 1 183 ? 28.388 -8.977 -86.577 1.00 45.28 183 LEU A CA 1
ATOM 1422 C C . LEU A 1 183 ? 29.232 -9.483 -85.392 1.00 45.28 183 LEU A C 1
ATOM 1424 O O . LEU A 1 183 ? 30.295 -8.950 -85.086 1.00 45.28 183 LEU A O 1
ATOM 1428 N N . ALA A 1 184 ? 28.827 -10.615 -84.809 1.00 38.44 184 ALA A N 1
ATOM 1429 C CA . ALA A 1 184 ? 29.764 -11.520 -84.142 1.00 38.44 184 ALA A CA 1
ATOM 1430 C C . ALA A 1 184 ? 29.392 -12.988 -84.421 1.00 38.44 184 ALA A C 1
ATOM 1432 O O . ALA A 1 184 ? 28.275 -13.430 -84.158 1.00 38.44 184 ALA A O 1
ATOM 1433 N N . LEU A 1 185 ? 30.348 -13.708 -85.011 1.00 44.03 185 LEU A N 1
ATOM 1434 C CA . LEU A 1 185 ? 30.358 -15.150 -85.289 1.00 44.03 185 LEU A CA 1
ATOM 1435 C C . LEU A 1 185 ? 30.379 -15.984 -83.986 1.00 44.03 185 LEU A C 1
ATOM 1437 O O . LEU A 1 185 ? 30.799 -15.470 -82.948 1.00 44.03 185 LEU A O 1
ATOM 1441 N N . PRO A 1 186 ? 29.982 -17.274 -84.020 1.00 38.47 186 PRO A N 1
ATOM 1442 C CA . PRO A 1 186 ? 29.938 -18.125 -82.833 1.00 38.47 186 PRO A CA 1
ATOM 1443 C C . PRO A 1 186 ? 31.358 -18.451 -82.346 1.00 38.47 186 PRO A C 1
ATOM 1445 O O . PRO A 1 186 ? 32.068 -19.253 -82.948 1.00 38.47 186 PRO A O 1
ATOM 1448 N N . GLY A 1 187 ? 31.769 -17.817 -81.248 1.00 37.38 187 GLY A N 1
ATOM 1449 C CA . GLY A 1 187 ? 33.053 -18.031 -80.585 1.00 37.38 187 GLY A CA 1
ATOM 1450 C C . GLY A 1 187 ? 32.869 -18.247 -79.084 1.00 37.38 187 GLY A C 1
ATOM 1451 O O . GLY A 1 187 ? 32.108 -17.534 -78.437 1.00 37.38 187 GLY A O 1
ATOM 1452 N N . LEU A 1 188 ? 33.558 -19.263 -78.562 1.00 37.12 188 LEU A N 1
ATOM 1453 C CA . LEU A 1 188 ? 33.610 -19.703 -77.164 1.00 37.12 188 LEU A CA 1
ATOM 1454 C C . LEU A 1 188 ? 33.694 -18.530 -76.169 1.00 37.12 188 LEU A C 1
ATOM 1456 O O . LEU A 1 188 ? 34.661 -17.771 -76.175 1.00 37.12 188 LEU A O 1
ATOM 1460 N N . ALA A 1 189 ? 32.707 -18.413 -75.278 1.00 39.03 189 ALA A N 1
ATOM 1461 C CA . ALA A 1 189 ? 32.718 -17.420 -74.209 1.00 39.03 189 ALA A CA 1
ATOM 1462 C C . ALA A 1 189 ? 33.552 -17.921 -73.018 1.00 39.03 189 ALA A C 1
ATOM 1464 O O . ALA A 1 189 ? 33.151 -18.834 -72.296 1.00 39.03 189 ALA A O 1
ATOM 1465 N N . GLN A 1 190 ? 34.716 -17.308 -72.806 1.00 37.00 190 GLN A N 1
ATOM 1466 C CA . GLN A 1 190 ? 35.523 -17.448 -71.594 1.00 37.00 190 GLN A CA 1
ATOM 1467 C C . GLN A 1 190 ? 35.220 -16.256 -70.677 1.00 37.00 190 GLN A C 1
ATOM 1469 O O . GLN A 1 190 ? 35.495 -15.115 -71.041 1.00 37.00 190 GLN A O 1
ATOM 1474 N N . TYR A 1 191 ? 34.637 -16.502 -69.500 1.00 40.41 191 TYR A N 1
ATOM 1475 C CA . TYR A 1 191 ? 34.330 -15.448 -68.528 1.00 40.41 191 TYR A CA 1
ATOM 1476 C C . TYR A 1 191 ? 35.505 -15.244 -67.559 1.00 40.41 191 TYR A C 1
ATOM 1478 O O . TYR A 1 191 ? 35.845 -16.171 -66.818 1.00 40.41 191 TYR A O 1
ATOM 1486 N N . PRO A 1 192 ? 36.122 -14.050 -67.511 1.00 40.31 192 PRO A N 1
ATOM 1487 C CA . PRO A 1 192 ? 37.121 -13.740 -66.502 1.00 40.31 192 PRO A CA 1
ATOM 1488 C C . PRO A 1 192 ? 36.438 -13.436 -65.158 1.00 40.31 192 PRO A C 1
ATOM 1490 O O . PRO A 1 192 ? 35.628 -12.518 -65.044 1.00 40.31 192 PRO A O 1
ATOM 1493 N N . SER A 1 193 ? 36.757 -14.262 -64.156 1.00 47.00 193 SER A N 1
ATOM 1494 C CA . SER A 1 193 ? 36.749 -13.993 -62.703 1.00 47.00 193 SER A CA 1
ATOM 1495 C C . SER A 1 193 ? 35.756 -12.948 -62.157 1.00 47.00 193 SER A C 1
ATOM 1497 O O . SER A 1 193 ? 36.146 -12.049 -61.411 1.00 47.00 193 SER A O 1
ATOM 1499 N N . SER A 1 194 ? 34.470 -13.072 -62.476 1.00 41.22 194 SER A N 1
ATOM 1500 C CA . SER A 1 194 ? 33.390 -12.305 -61.845 1.00 41.22 194 SER A CA 1
ATOM 1501 C C . SER A 1 194 ? 32.480 -13.244 -61.051 1.00 41.22 194 SER A C 1
ATOM 1503 O O . SER A 1 194 ? 32.291 -14.405 -61.415 1.00 41.22 194 SER A O 1
ATOM 1505 N N . ALA A 1 195 ? 31.985 -12.763 -59.908 1.00 38.41 195 ALA A N 1
ATOM 1506 C CA . ALA A 1 195 ? 31.151 -13.526 -58.982 1.00 38.41 195 ALA A CA 1
ATOM 1507 C C . ALA A 1 195 ? 29.895 -14.098 -59.685 1.00 38.41 195 ALA A C 1
ATOM 1509 O O . ALA A 1 195 ? 29.303 -13.407 -60.516 1.00 38.41 195 ALA A O 1
ATOM 1510 N N . PRO A 1 196 ? 29.485 -15.345 -59.386 1.00 38.16 196 PRO A N 1
ATOM 1511 C CA . PRO A 1 196 ? 28.577 -16.092 -60.252 1.00 38.16 196 PRO A CA 1
ATOM 1512 C C . PRO A 1 196 ? 27.112 -15.647 -60.129 1.00 38.16 196 PRO A C 1
ATOM 1514 O O . PRO A 1 196 ? 26.571 -15.519 -59.030 1.00 38.16 196 PRO A O 1
ATOM 1517 N N . TYR A 1 197 ? 26.464 -15.489 -61.285 1.00 32.91 197 TYR A N 1
ATOM 1518 C CA . TYR A 1 197 ? 25.011 -15.395 -61.462 1.00 32.91 197 TYR A CA 1
ATOM 1519 C C . TYR A 1 197 ? 24.424 -16.806 -61.667 1.00 32.91 197 TYR A C 1
ATOM 1521 O O . TYR A 1 197 ? 25.048 -17.646 -62.315 1.00 32.91 197 TYR A O 1
ATOM 1529 N N . TYR A 1 198 ? 23.220 -17.072 -61.151 1.00 32.50 198 TYR A N 1
ATOM 1530 C CA . TYR A 1 198 ? 22.483 -18.314 -61.425 1.00 32.50 198 TYR A CA 1
ATOM 1531 C C . TYR A 1 198 ? 21.932 -18.289 -62.860 1.00 32.50 198 TYR A C 1
ATOM 1533 O O . TYR A 1 198 ? 21.189 -17.376 -63.213 1.00 32.50 198 TYR A O 1
ATOM 1541 N N . ALA A 1 199 ? 22.231 -19.310 -63.664 1.00 37.28 199 ALA A N 1
ATOM 1542 C CA . ALA A 1 199 ? 21.544 -19.569 -64.928 1.00 37.28 199 ALA A CA 1
ATOM 1543 C C . ALA A 1 199 ? 20.981 -20.995 -64.906 1.00 37.28 199 ALA A C 1
ATOM 1545 O O . ALA A 1 199 ? 21.728 -21.967 -64.827 1.00 37.28 199 ALA A O 1
ATOM 1546 N N . VAL A 1 200 ? 19.655 -21.121 -64.968 1.00 37.84 200 VAL A N 1
ATOM 1547 C CA . VAL A 1 200 ? 18.968 -22.404 -65.164 1.00 37.84 200 VAL A CA 1
ATOM 1548 C C . VAL A 1 200 ? 18.591 -22.481 -66.638 1.00 37.84 200 VAL A C 1
ATOM 1550 O O . VAL A 1 200 ? 17.648 -21.826 -67.071 1.00 37.84 200 VAL A O 1
ATOM 1553 N N . ALA A 1 201 ? 19.346 -23.246 -67.424 1.00 41.66 201 ALA A N 1
ATOM 1554 C CA . ALA A 1 201 ? 18.995 -23.530 -68.811 1.00 41.66 201 ALA A CA 1
ATOM 1555 C C . ALA A 1 201 ? 18.148 -24.811 -68.869 1.00 41.66 201 ALA A C 1
ATOM 1557 O O . ALA A 1 201 ? 18.635 -25.894 -68.544 1.00 41.66 201 ALA A O 1
ATOM 1558 N N . GLN A 1 202 ? 16.884 -24.706 -69.286 1.00 36.03 202 GLN A N 1
ATOM 1559 C CA . GLN A 1 202 ? 16.089 -25.879 -69.661 1.00 36.03 202 GLN A CA 1
ATOM 1560 C C . GLN A 1 202 ? 16.530 -26.362 -71.052 1.00 36.03 202 GLN A C 1
ATOM 1562 O O . GLN A 1 202 ? 16.478 -25.602 -72.014 1.00 36.03 202 GLN A O 1
ATOM 1567 N N . GLY A 1 203 ? 16.959 -27.625 -71.158 1.00 44.78 203 GLY A N 1
ATOM 1568 C CA . GLY A 1 203 ? 17.213 -28.295 -72.444 1.00 44.78 203 GLY A CA 1
ATOM 1569 C C . GLY A 1 203 ? 18.644 -28.238 -72.997 1.00 44.78 203 GLY A C 1
ATOM 1570 O O . GLY A 1 203 ? 18.843 -28.568 -74.164 1.00 44.78 203 GLY A O 1
ATOM 1571 N N . ALA A 1 204 ? 19.650 -27.848 -72.207 1.00 47.34 204 ALA A N 1
ATOM 1572 C CA . ALA A 1 204 ? 21.038 -27.822 -72.675 1.00 47.34 204 ALA A CA 1
ATOM 1573 C C . ALA A 1 204 ? 21.679 -29.227 -72.717 1.00 47.34 204 ALA A C 1
ATOM 1575 O O . ALA A 1 204 ? 21.602 -29.993 -71.756 1.00 47.34 204 ALA A O 1
ATOM 1576 N N . VAL A 1 205 ? 22.351 -29.543 -73.828 1.00 43.06 205 VAL A N 1
ATOM 1577 C CA . VAL A 1 205 ? 23.175 -30.752 -74.001 1.00 43.06 205 VAL A CA 1
ATOM 1578 C C . VAL A 1 205 ? 24.483 -30.591 -73.203 1.00 43.06 205 VAL A C 1
ATOM 1580 O O . VAL A 1 205 ? 25.072 -29.509 -73.258 1.00 43.06 205 VAL A O 1
ATOM 1583 N N . PRO A 1 206 ? 24.974 -31.608 -72.462 1.00 41.50 206 PRO A N 1
ATOM 1584 C CA . PRO A 1 206 ? 26.131 -31.433 -71.585 1.00 41.50 206 PRO A CA 1
ATOM 1585 C C . PRO A 1 206 ? 27.429 -31.203 -72.374 1.00 41.50 206 PRO A C 1
ATOM 1587 O O . PRO A 1 206 ? 27.885 -32.081 -73.104 1.00 41.50 206 PRO A O 1
ATOM 1590 N N . GLY A 1 207 ? 28.055 -30.042 -72.183 1.00 42.88 207 GLY A N 1
ATOM 1591 C CA . GLY A 1 207 ? 29.466 -29.814 -72.498 1.00 42.88 207 GLY A CA 1
ATOM 1592 C C . GLY A 1 207 ? 30.327 -30.025 -71.251 1.00 42.88 207 GLY A C 1
ATOM 1593 O O . GLY A 1 207 ? 29.897 -29.712 -70.141 1.00 42.88 207 GLY A O 1
ATOM 1594 N N . GLN A 1 208 ? 31.537 -30.564 -71.413 1.00 38.84 208 GLN A N 1
ATOM 1595 C CA . GLN A 1 208 ? 32.483 -30.697 -70.303 1.00 38.84 208 GLN A CA 1
ATOM 1596 C C . GLN A 1 208 ? 32.983 -29.317 -69.862 1.00 38.84 208 GLN A C 1
ATOM 1598 O O . GLN A 1 208 ? 33.531 -28.571 -70.670 1.00 38.84 208 GLN A O 1
ATOM 1603 N N . ALA A 1 209 ? 32.823 -28.987 -68.580 1.00 44.66 209 ALA A N 1
ATOM 1604 C CA . ALA A 1 209 ? 33.388 -27.780 -67.986 1.00 44.66 209 ALA A CA 1
ATOM 1605 C C . ALA A 1 209 ? 34.476 -28.166 -66.974 1.00 44.66 209 ALA A C 1
ATOM 1607 O O . ALA A 1 209 ? 34.208 -28.866 -65.998 1.00 44.66 209 ALA A O 1
ATOM 1608 N N . GLN A 1 210 ? 35.709 -27.713 -67.207 1.00 40.94 210 GLN A N 1
ATOM 1609 C CA . GLN A 1 210 ? 36.801 -27.778 -66.234 1.00 40.94 210 GLN A CA 1
ATOM 1610 C C . GLN A 1 210 ? 36.905 -26.433 -65.513 1.00 40.94 210 GLN A C 1
ATOM 1612 O O . GLN A 1 210 ? 37.130 -25.407 -66.152 1.00 40.94 210 GLN A O 1
ATOM 1617 N N . TYR A 1 211 ? 36.775 -26.439 -64.185 1.00 46.38 211 TYR A N 1
ATOM 1618 C CA . TYR A 1 211 ? 36.970 -25.249 -63.354 1.00 46.38 211 TYR A CA 1
ATOM 1619 C C . TYR A 1 211 ? 38.256 -25.387 -62.531 1.00 46.38 211 TYR A C 1
ATOM 1621 O O . TYR A 1 211 ? 38.342 -26.278 -61.681 1.00 46.38 211 TYR A O 1
ATOM 1629 N N . PRO A 1 212 ? 39.260 -24.524 -62.745 1.00 39.38 212 PRO A N 1
ATOM 1630 C CA . PRO A 1 212 ? 40.426 -24.475 -61.882 1.00 39.38 212 PRO A CA 1
ATOM 1631 C C . PRO A 1 212 ? 40.078 -23.738 -60.578 1.00 39.38 212 PRO A C 1
ATOM 1633 O O . PRO A 1 212 ? 39.798 -22.543 -60.572 1.00 39.38 212 PRO A O 1
ATOM 1636 N N . SER A 1 213 ? 40.105 -24.477 -59.465 1.00 48.34 213 SER A N 1
ATOM 1637 C CA . SER A 1 213 ? 40.267 -23.971 -58.089 1.00 48.34 213 SER A CA 1
ATOM 1638 C C . SER A 1 213 ? 39.295 -22.882 -57.592 1.00 48.34 213 SER A C 1
ATOM 1640 O O . SER A 1 213 ? 39.726 -21.802 -57.189 1.00 48.34 213 SER A O 1
ATOM 1642 N N . SER A 1 214 ? 37.997 -23.176 -57.506 1.00 43.91 214 SER A N 1
ATOM 1643 C CA . SER A 1 214 ? 37.037 -22.350 -56.752 1.00 43.91 214 SER A CA 1
ATOM 1644 C C . SER A 1 214 ? 36.200 -23.180 -55.768 1.00 43.91 214 SER A C 1
ATOM 1646 O O . SER A 1 214 ? 36.009 -24.383 -55.941 1.00 43.91 214 SER A O 1
ATOM 1648 N N . ALA A 1 215 ? 35.768 -22.537 -54.677 1.00 39.75 215 ALA A N 1
ATOM 1649 C CA . ALA A 1 215 ? 34.972 -23.132 -53.601 1.00 39.75 215 ALA A CA 1
ATOM 1650 C C . ALA A 1 215 ? 33.627 -23.704 -54.117 1.00 39.75 215 ALA A C 1
ATOM 1652 O O . ALA A 1 215 ? 33.080 -23.177 -55.087 1.00 39.75 215 ALA A O 1
ATOM 1653 N N . PRO A 1 216 ? 33.088 -24.775 -53.497 1.00 40.97 216 PRO A N 1
ATOM 1654 C CA . PRO A 1 216 ? 32.039 -25.601 -54.097 1.00 40.97 216 PRO A CA 1
ATOM 1655 C C . PRO A 1 216 ? 30.677 -24.894 -54.199 1.00 40.97 216 PRO A C 1
ATOM 1657 O O . PRO A 1 216 ? 30.272 -24.157 -53.301 1.00 40.97 216 PRO A O 1
ATOM 1660 N N . TYR A 1 217 ? 29.957 -25.178 -55.289 1.00 43.53 217 TYR A N 1
ATOM 1661 C CA . TYR A 1 217 ? 28.645 -24.623 -55.645 1.00 43.53 217 TYR A CA 1
ATOM 1662 C C . TYR A 1 217 ? 27.601 -25.742 -55.827 1.00 43.53 217 TYR A C 1
ATOM 1664 O O . TYR A 1 217 ? 27.951 -26.861 -56.201 1.00 43.53 217 TYR A O 1
ATOM 1672 N N . TYR A 1 218 ? 26.318 -25.440 -55.593 1.00 37.34 218 TYR A N 1
ATOM 1673 C CA . TYR A 1 218 ? 25.191 -26.354 -55.825 1.00 37.34 218 TYR A CA 1
ATOM 1674 C C . TYR A 1 218 ? 24.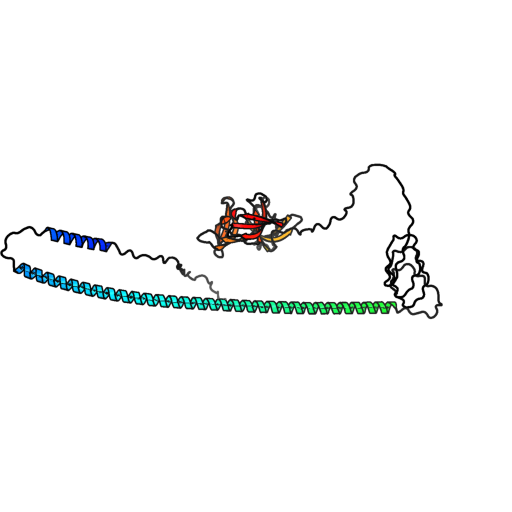614 -26.156 -57.232 1.00 37.34 218 TYR A C 1
ATOM 1676 O O . TYR A 1 218 ? 24.029 -25.115 -57.516 1.00 37.34 218 TYR A O 1
ATOM 1684 N N . ALA A 1 219 ? 24.707 -27.167 -58.097 1.00 43.59 219 ALA A N 1
ATOM 1685 C CA . ALA A 1 219 ? 23.952 -27.214 -59.347 1.00 43.59 219 ALA A CA 1
ATOM 1686 C C . ALA A 1 219 ? 22.814 -28.234 -59.214 1.00 43.59 219 ALA A C 1
ATOM 1688 O O . ALA A 1 219 ? 23.061 -29.420 -58.999 1.00 43.59 219 ALA A O 1
ATOM 1689 N N . VAL A 1 220 ? 21.565 -27.782 -59.339 1.00 41.94 220 VAL A N 1
ATOM 1690 C CA . VAL A 1 220 ? 20.392 -28.662 -59.417 1.00 41.94 220 VAL A CA 1
ATOM 1691 C C . VAL A 1 220 ? 19.886 -28.621 -60.853 1.00 41.94 220 VAL A C 1
ATOM 1693 O O . VAL A 1 220 ? 19.283 -27.638 -61.272 1.00 41.94 220 VAL A O 1
ATOM 1696 N N . ALA A 1 221 ? 20.150 -29.679 -61.619 1.00 45.94 221 ALA A N 1
ATOM 1697 C CA . ALA A 1 221 ? 19.558 -29.874 -62.938 1.00 45.94 221 ALA A CA 1
ATOM 1698 C C . ALA A 1 221 ? 18.396 -30.871 -62.816 1.00 45.94 221 ALA A C 1
ATOM 1700 O O . ALA A 1 221 ? 18.607 -32.033 -62.472 1.00 45.94 221 ALA A O 1
ATOM 1701 N N . GLN A 1 222 ? 17.165 -30.435 -63.089 1.00 39.94 222 GLN A N 1
ATOM 1702 C CA . GLN A 1 222 ? 16.038 -31.359 -63.245 1.00 39.94 222 GLN A CA 1
ATOM 1703 C C . GLN A 1 222 ? 16.157 -32.072 -64.601 1.00 39.94 222 GLN A C 1
ATOM 1705 O O . GLN A 1 222 ? 16.157 -31.421 -65.642 1.00 39.94 222 GLN A O 1
ATOM 1710 N N . GLY A 1 223 ? 16.256 -33.407 -64.586 1.00 48.00 223 GLY A N 1
ATOM 1711 C CA . GLY A 1 223 ? 16.204 -34.251 -65.790 1.00 48.00 223 GLY A CA 1
ATOM 1712 C C . GLY A 1 223 ? 17.544 -34.589 -66.462 1.00 48.00 223 GLY A C 1
ATOM 1713 O O . GLY A 1 223 ? 17.532 -35.163 -67.548 1.00 48.00 223 GLY A O 1
ATOM 1714 N N . ALA A 1 224 ? 18.691 -34.272 -65.853 1.00 47.75 224 ALA A N 1
ATOM 1715 C CA . ALA A 1 224 ? 20.003 -34.618 -66.411 1.00 47.75 224 ALA A CA 1
ATOM 1716 C C . ALA A 1 224 ? 20.453 -36.044 -66.027 1.00 47.75 224 ALA A C 1
ATOM 1718 O O . ALA A 1 224 ? 20.332 -36.459 -64.875 1.00 47.75 224 ALA A O 1
ATOM 1719 N N . VAL A 1 225 ? 21.020 -36.781 -66.989 1.00 46.09 225 VAL A N 1
ATOM 1720 C CA . VAL A 1 225 ? 21.711 -38.063 -66.755 1.00 46.09 225 VAL A CA 1
ATOM 1721 C C . VAL A 1 225 ? 23.054 -37.784 -66.052 1.00 46.09 225 VAL A C 1
ATOM 1723 O O . VAL A 1 225 ? 23.739 -36.844 -66.463 1.00 46.09 225 VAL A O 1
ATOM 1726 N N . PRO A 1 226 ? 23.468 -38.547 -65.018 1.00 42.84 226 PRO A N 1
ATOM 1727 C CA . PRO A 1 226 ? 24.694 -38.254 -64.274 1.00 42.84 226 PRO A CA 1
ATOM 1728 C C . PRO A 1 226 ? 25.946 -38.340 -65.161 1.00 42.84 226 PRO A C 1
ATOM 1730 O O . PRO A 1 226 ? 26.305 -39.414 -65.642 1.00 42.84 226 PRO A O 1
ATOM 1733 N N . GLY A 1 227 ? 26.631 -37.214 -65.358 1.00 49.84 227 GLY A N 1
ATOM 1734 C CA . GLY A 1 227 ? 27.992 -37.173 -65.893 1.00 49.84 227 GLY A CA 1
ATOM 1735 C C . GLY A 1 227 ? 29.020 -37.292 -64.767 1.00 49.84 227 GLY A C 1
ATOM 1736 O O . GLY A 1 227 ? 28.780 -36.831 -63.651 1.00 49.84 227 GLY A O 1
ATOM 1737 N N . GLN A 1 228 ? 30.170 -37.910 -65.042 1.00 39.91 228 GLN A N 1
ATOM 1738 C CA . GLN A 1 228 ? 31.259 -37.992 -64.067 1.00 39.91 228 GLN A CA 1
ATOM 1739 C C . GLN A 1 228 ? 31.990 -36.651 -63.954 1.00 39.91 228 GLN A C 1
ATOM 1741 O O . GLN A 1 228 ? 32.474 -36.122 -64.952 1.00 39.91 228 GLN A O 1
ATOM 1746 N N . ALA A 1 229 ? 32.104 -36.127 -62.734 1.00 46.22 229 ALA A N 1
ATOM 1747 C CA . ALA A 1 229 ? 32.960 -34.991 -62.412 1.00 46.22 229 ALA A CA 1
ATOM 1748 C C . ALA A 1 229 ? 34.142 -35.476 -61.559 1.00 46.22 229 ALA A C 1
ATOM 1750 O O . ALA A 1 229 ? 33.944 -36.118 -60.528 1.00 46.22 229 ALA A O 1
ATOM 1751 N N . GLN A 1 230 ? 35.371 -35.181 -61.988 1.00 40.09 230 GLN A N 1
ATOM 1752 C CA . GLN A 1 230 ? 36.589 -35.426 -61.212 1.00 40.09 230 GLN A CA 1
ATOM 1753 C C . GLN A 1 230 ? 37.047 -34.121 -60.554 1.00 40.09 230 GLN A C 1
ATOM 1755 O O . GLN A 1 230 ? 37.339 -33.148 -61.245 1.00 40.09 230 GLN A O 1
ATOM 1760 N N . TYR A 1 231 ? 37.145 -34.116 -59.222 1.00 47.38 231 TYR A N 1
ATOM 1761 C CA . TYR A 1 231 ? 37.711 -33.011 -58.444 1.00 47.38 231 TYR A CA 1
ATOM 1762 C C . TYR A 1 231 ? 39.032 -33.468 -57.807 1.00 47.38 231 TYR A C 1
ATOM 1764 O O . TYR A 1 231 ? 39.015 -34.428 -57.038 1.00 47.38 231 TYR A O 1
ATOM 1772 N N . PRO A 1 232 ? 40.177 -32.820 -58.091 1.00 43.69 232 PRO A N 1
ATOM 1773 C CA . PRO A 1 232 ? 41.474 -33.335 -57.647 1.00 43.69 232 PRO A CA 1
ATOM 1774 C C . PRO A 1 232 ? 41.784 -33.242 -56.140 1.00 43.69 232 PRO A C 1
ATOM 1776 O O . PRO A 1 232 ? 42.795 -33.808 -55.732 1.00 43.69 232 PRO A O 1
ATOM 1779 N N . SER A 1 233 ? 41.014 -32.527 -55.299 1.00 47.34 233 SER A N 1
ATOM 1780 C CA . SER A 1 233 ? 41.504 -32.217 -53.935 1.00 47.34 233 SER A CA 1
ATOM 1781 C C . SER A 1 233 ? 40.494 -31.711 -52.880 1.00 47.34 233 SER A C 1
ATOM 1783 O O . SER A 1 233 ? 40.876 -30.945 -51.995 1.00 47.34 233 SER A O 1
ATOM 1785 N N . SER A 1 234 ? 39.226 -32.135 -52.886 1.00 43.56 234 SER A N 1
ATOM 1786 C CA . SER A 1 234 ? 38.246 -31.727 -51.854 1.00 43.56 234 SER A CA 1
ATOM 1787 C C . SER A 1 234 ? 37.687 -32.892 -51.020 1.00 43.56 234 SER A C 1
ATOM 1789 O O . SER A 1 234 ? 37.502 -34.005 -51.505 1.00 43.56 234 SER A O 1
ATOM 1791 N N . ALA A 1 235 ? 37.449 -32.618 -49.730 1.00 41.28 235 ALA A N 1
ATOM 1792 C CA . ALA A 1 235 ? 36.915 -33.541 -48.722 1.00 41.28 235 ALA A CA 1
ATOM 1793 C C . ALA A 1 235 ? 35.513 -34.092 -49.091 1.00 41.28 235 ALA A C 1
ATOM 1795 O O . ALA A 1 235 ? 34.763 -33.409 -49.791 1.00 41.28 235 ALA A O 1
ATOM 1796 N N . PRO A 1 236 ? 35.137 -35.301 -48.622 1.00 37.34 236 PRO A N 1
ATOM 1797 C CA . PRO A 1 236 ? 33.946 -36.006 -49.098 1.00 37.34 236 PRO A CA 1
ATOM 1798 C C . PRO A 1 236 ? 32.647 -35.296 -48.698 1.00 37.34 236 PRO A C 1
ATOM 1800 O O . PRO A 1 236 ? 32.475 -34.901 -47.544 1.00 37.34 236 PRO A O 1
ATOM 1803 N N . TYR A 1 237 ? 31.706 -35.190 -49.640 1.00 37.38 237 TYR A N 1
ATOM 1804 C CA . TYR A 1 237 ? 30.346 -34.718 -49.376 1.00 37.38 237 TYR A CA 1
ATOM 1805 C C . TYR A 1 237 ? 29.314 -35.497 -50.202 1.00 37.38 237 TYR A C 1
ATOM 1807 O O . TYR A 1 237 ? 29.600 -35.936 -51.316 1.00 37.38 237 TYR A O 1
ATOM 1815 N N . TYR A 1 238 ? 28.114 -35.674 -49.644 1.00 35.84 238 TYR A N 1
ATOM 1816 C CA . TYR A 1 238 ? 27.004 -36.389 -50.276 1.00 35.84 238 TYR A CA 1
ATOM 1817 C C . TYR A 1 238 ? 26.290 -35.493 -51.296 1.00 35.84 238 TYR A C 1
ATOM 1819 O O . TYR A 1 238 ? 25.821 -34.410 -50.948 1.00 35.84 238 TYR A O 1
ATOM 1827 N N . ALA A 1 239 ? 26.147 -35.964 -52.534 1.00 40.53 239 ALA A N 1
ATOM 1828 C CA . ALA A 1 239 ? 25.207 -35.404 -53.499 1.00 40.53 239 ALA A CA 1
ATOM 1829 C C . ALA A 1 239 ? 23.901 -36.208 -53.434 1.00 40.53 239 ALA A C 1
ATOM 1831 O O . ALA A 1 239 ? 23.910 -37.419 -53.646 1.00 40.53 239 ALA A O 1
ATOM 1832 N N . VAL A 1 240 ? 22.778 -35.549 -53.139 1.00 38.44 240 VAL A N 1
ATOM 1833 C CA . VAL A 1 240 ? 21.448 -36.170 -53.200 1.00 38.44 240 VAL A CA 1
ATOM 1834 C C . VAL A 1 240 ? 20.704 -35.567 -54.384 1.00 38.44 240 VAL A C 1
ATOM 1836 O O . VAL A 1 240 ? 20.206 -34.447 -54.311 1.00 38.44 240 VAL A O 1
ATOM 1839 N N . ALA A 1 241 ? 20.638 -36.308 -55.489 1.00 42.56 241 ALA A N 1
ATOM 1840 C CA . ALA A 1 241 ? 19.695 -36.032 -56.565 1.00 42.56 241 ALA A CA 1
ATOM 1841 C C . ALA A 1 241 ? 18.356 -36.702 -56.217 1.00 42.56 241 ALA A C 1
ATOM 1843 O O . ALA A 1 241 ? 18.323 -37.900 -55.926 1.00 42.56 241 ALA A O 1
ATOM 1844 N N . GLN A 1 242 ? 17.247 -35.957 -56.235 1.00 35.78 242 GLN A N 1
ATOM 1845 C CA . GLN A 1 242 ? 15.918 -36.561 -56.103 1.00 35.78 242 GLN A CA 1
ATOM 1846 C C . GLN A 1 242 ? 15.658 -37.472 -57.316 1.00 35.78 242 GLN A C 1
ATOM 1848 O O . GLN A 1 242 ? 15.484 -36.982 -58.428 1.00 35.78 242 GLN A O 1
ATOM 1853 N N . GLY A 1 243 ? 15.660 -38.793 -57.091 1.00 46.81 243 GLY A N 1
ATOM 1854 C CA . GLY A 1 243 ? 15.299 -39.814 -58.086 1.00 46.81 243 GLY A CA 1
ATOM 1855 C C . GLY A 1 243 ? 16.404 -40.787 -58.532 1.00 46.81 243 GLY A C 1
ATOM 1856 O O . GLY A 1 243 ? 16.123 -41.625 -59.382 1.00 46.81 243 GLY A O 1
ATOM 1857 N N . ALA A 1 244 ? 17.627 -40.730 -57.987 1.00 45.34 244 ALA A N 1
ATOM 1858 C CA . ALA A 1 244 ? 18.723 -41.632 -58.386 1.00 45.34 244 ALA A CA 1
ATOM 1859 C C . ALA A 1 244 ? 19.019 -42.742 -57.351 1.00 45.34 244 ALA A C 1
ATOM 1861 O O . ALA A 1 244 ? 19.008 -42.501 -56.145 1.00 45.34 244 ALA A O 1
ATOM 1862 N N . VAL A 1 245 ? 19.306 -43.960 -57.832 1.00 35.34 245 VAL A N 1
ATOM 1863 C CA . VAL A 1 245 ? 19.648 -45.147 -57.018 1.00 35.34 245 VAL A CA 1
ATOM 1864 C C . VAL A 1 245 ? 21.086 -45.030 -56.466 1.00 35.34 245 VAL A C 1
ATOM 1866 O O . VAL A 1 245 ? 21.982 -44.687 -57.240 1.00 35.34 245 VAL A O 1
ATOM 1869 N N . PRO A 1 246 ? 21.361 -45.324 -55.175 1.00 35.88 246 PRO A N 1
ATOM 1870 C CA . PRO A 1 246 ? 22.701 -45.174 -54.597 1.00 35.88 246 PRO A CA 1
ATOM 1871 C C . PRO A 1 246 ? 23.670 -46.272 -55.065 1.00 35.88 246 PRO A C 1
ATOM 1873 O O . PRO A 1 246 ? 23.413 -47.457 -54.861 1.00 35.88 246 PRO A O 1
ATOM 1876 N N . GLY A 1 247 ? 24.815 -45.885 -55.631 1.00 35.00 247 GLY A N 1
ATOM 1877 C CA . GLY A 1 247 ? 25.970 -46.765 -55.850 1.00 35.00 247 GLY A CA 1
ATOM 1878 C C . GLY A 1 247 ? 27.028 -46.568 -54.760 1.00 35.00 247 GLY A C 1
ATOM 1879 O O . GLY A 1 247 ? 27.281 -45.438 -54.347 1.00 35.00 247 GLY A O 1
ATOM 1880 N N . GLN A 1 248 ? 27.634 -47.655 -54.273 1.00 30.83 248 GLN A N 1
ATOM 1881 C CA . GLN A 1 248 ? 28.667 -47.602 -53.232 1.00 30.83 248 GLN A CA 1
ATOM 1882 C C . GLN A 1 248 ? 30.048 -47.256 -53.805 1.00 30.83 248 GLN A C 1
ATOM 1884 O O . GLN A 1 248 ? 30.450 -47.799 -54.831 1.00 30.83 248 GLN A O 1
ATOM 1889 N N . ALA A 1 249 ? 30.792 -46.397 -53.103 1.00 32.66 249 ALA A N 1
ATOM 1890 C CA . ALA A 1 249 ? 32.191 -46.086 -53.392 1.00 32.66 249 ALA A CA 1
ATOM 1891 C C . ALA A 1 249 ? 33.122 -46.795 -52.389 1.00 32.66 249 ALA A C 1
ATOM 1893 O O . ALA A 1 249 ? 32.915 -46.709 -51.178 1.00 32.66 249 ALA A O 1
ATOM 1894 N N . GLN A 1 250 ? 34.152 -47.485 -52.892 1.00 29.23 250 GLN A N 1
ATOM 1895 C CA . GLN A 1 250 ? 35.248 -48.066 -52.104 1.00 29.23 250 GLN A CA 1
ATOM 1896 C C . GLN A 1 250 ? 36.443 -47.103 -52.047 1.00 29.23 250 GLN A C 1
ATOM 1898 O O . GLN A 1 250 ? 36.812 -46.512 -53.060 1.00 29.23 250 GLN A O 1
ATOM 1903 N N . TYR A 1 251 ? 37.081 -46.997 -50.877 1.00 32.53 251 TYR A N 1
ATOM 1904 C CA . TYR A 1 251 ? 38.267 -46.163 -50.640 1.00 32.53 251 TYR A CA 1
ATOM 1905 C C . TYR A 1 251 ? 39.477 -47.020 -50.227 1.00 32.53 251 TYR A C 1
ATOM 1907 O O . TYR A 1 251 ? 39.314 -47.917 -49.395 1.00 32.53 251 TYR A O 1
ATOM 1915 N N . PRO A 1 252 ? 40.695 -46.742 -50.731 1.00 35.06 252 PRO A N 1
ATOM 1916 C CA . PRO A 1 252 ? 41.920 -47.334 -50.205 1.00 35.06 252 PRO A CA 1
ATOM 1917 C C . PRO A 1 252 ? 42.441 -46.575 -48.971 1.00 35.06 252 PRO A C 1
ATOM 1919 O O . PRO A 1 252 ? 42.356 -45.353 -48.872 1.00 35.06 252 PRO A O 1
ATOM 1922 N N . SER A 1 253 ? 42.992 -47.342 -48.030 1.00 41.12 253 SER A N 1
ATOM 1923 C CA . SER A 1 253 ? 43.621 -46.906 -46.779 1.00 41.12 253 SER A CA 1
ATOM 1924 C C . SER A 1 253 ? 45.127 -46.664 -46.961 1.00 41.12 253 SER A C 1
ATOM 1926 O O . SER A 1 253 ? 45.814 -47.497 -47.549 1.00 41.12 253 SER A O 1
ATOM 1928 N N . SER A 1 254 ? 45.650 -45.573 -46.392 1.00 40.06 254 SER A N 1
ATOM 1929 C CA . SER A 1 254 ? 47.084 -45.350 -46.120 1.00 40.06 254 SER A CA 1
ATOM 1930 C C . SER A 1 254 ? 47.211 -44.448 -44.878 1.00 40.06 254 SER A C 1
ATOM 1932 O O . SER A 1 254 ? 46.677 -43.341 -44.878 1.00 40.06 254 SER A O 1
ATOM 1934 N N . ALA A 1 255 ? 47.645 -44.973 -43.723 1.00 34.84 255 ALA A N 1
ATOM 1935 C CA . ALA A 1 255 ? 49.039 -45.097 -43.241 1.00 34.84 255 ALA A CA 1
ATOM 1936 C C . ALA A 1 255 ? 49.655 -43.736 -42.829 1.00 34.84 255 ALA A C 1
ATOM 1938 O O . ALA A 1 255 ? 49.867 -42.862 -43.657 1.00 34.84 255 ALA A O 1
ATOM 1939 N N . GLN A 1 256 ? 49.712 -43.445 -41.521 1.00 35.62 256 GLN A N 1
ATOM 1940 C CA . GLN A 1 256 ? 50.896 -43.559 -40.641 1.00 35.62 256 GLN A CA 1
ATOM 1941 C C . GLN A 1 256 ? 52.068 -42.630 -41.009 1.00 35.62 256 GLN A C 1
ATOM 1943 O O . GLN A 1 256 ? 52.834 -42.939 -41.908 1.00 35.62 256 GLN A O 1
ATOM 1948 N N . TYR A 1 257 ? 52.282 -41.579 -40.205 1.00 34.00 257 TYR A N 1
ATOM 1949 C CA . TYR A 1 257 ? 53.618 -41.044 -39.924 1.00 34.00 257 TYR A CA 1
ATOM 1950 C C . TYR A 1 257 ? 53.754 -40.676 -38.446 1.00 34.00 257 TYR A C 1
ATOM 1952 O O . TYR A 1 257 ? 52.842 -40.140 -37.816 1.00 34.00 257 TYR A O 1
ATOM 1960 N N . ALA A 1 258 ? 54.910 -41.052 -37.912 1.00 34.47 258 ALA A N 1
ATOM 1961 C CA . ALA A 1 258 ? 55.299 -41.022 -36.519 1.00 34.47 258 ALA A CA 1
ATOM 1962 C C . ALA A 1 258 ? 56.092 -39.756 -36.146 1.00 34.47 258 ALA A C 1
ATOM 1964 O O . ALA A 1 258 ? 56.741 -39.144 -36.986 1.00 34.47 258 ALA A O 1
ATOM 1965 N N . ALA A 1 259 ? 56.031 -39.453 -34.847 1.00 33.41 259 ALA A N 1
ATOM 1966 C CA . ALA A 1 259 ? 57.075 -38.965 -33.940 1.00 33.41 259 ALA A CA 1
ATOM 1967 C C . ALA A 1 259 ? 58.138 -37.944 -34.412 1.00 33.41 259 ALA A C 1
ATOM 1969 O O . ALA A 1 259 ? 58.995 -38.229 -35.241 1.00 33.41 259 ALA A O 1
ATOM 1970 N N . GLY A 1 260 ? 58.209 -36.828 -33.675 1.00 31.06 260 GLY A N 1
ATOM 1971 C CA . GLY A 1 260 ? 59.392 -35.972 -33.553 1.00 31.06 260 GLY A CA 1
ATOM 1972 C C . GLY A 1 260 ? 59.241 -34.980 -32.392 1.00 31.06 260 GLY A C 1
ATOM 1973 O O . GLY A 1 260 ? 58.389 -34.100 -32.436 1.00 31.06 260 GLY A O 1
ATOM 1974 N N . GLN A 1 261 ? 60.030 -35.164 -31.330 1.00 42.28 261 GLN A N 1
ATOM 1975 C CA . GLN A 1 261 ? 60.109 -34.316 -30.132 1.00 42.28 261 GLN A CA 1
ATOM 1976 C C . GLN A 1 261 ? 60.940 -33.044 -30.394 1.00 42.28 261 GLN A C 1
ATOM 1978 O O . GLN A 1 261 ? 61.985 -33.161 -31.024 1.00 42.28 261 GLN A O 1
ATOM 1983 N N . ALA A 1 262 ? 60.559 -31.888 -29.819 1.00 32.31 262 ALA A N 1
ATOM 1984 C CA . ALA A 1 262 ? 61.466 -31.002 -29.059 1.00 32.31 262 ALA A CA 1
ATOM 1985 C C . ALA A 1 262 ? 60.797 -29.712 -28.515 1.00 32.31 262 ALA A C 1
ATOM 1987 O O . ALA A 1 262 ? 60.184 -28.952 -29.255 1.00 32.31 262 ALA A O 1
ATOM 1988 N N . ARG A 1 263 ? 61.118 -29.453 -27.235 1.00 36.53 263 ARG A N 1
ATOM 1989 C CA . ARG A 1 263 ? 61.236 -28.188 -26.470 1.00 36.53 263 ARG A CA 1
ATOM 1990 C C . ARG A 1 263 ? 60.018 -27.474 -25.833 1.00 36.53 263 ARG A C 1
ATOM 1992 O O . ARG A 1 263 ? 58.956 -27.400 -26.441 1.00 36.53 263 ARG A O 1
ATOM 1999 N N . PRO A 1 264 ? 60.194 -26.928 -24.599 1.00 54.44 264 PRO A N 1
ATOM 2000 C CA . PRO A 1 264 ? 59.160 -26.233 -23.842 1.00 54.44 264 PRO A CA 1
ATOM 2001 C C . PRO A 1 264 ? 59.266 -24.713 -24.034 1.00 54.44 264 PRO A C 1
ATOM 2003 O O . PRO A 1 264 ? 60.275 -24.109 -23.681 1.00 54.44 264 PRO A O 1
ATOM 2006 N N . GLU A 1 265 ? 58.205 -24.108 -24.553 1.00 34.53 265 GLU A N 1
ATOM 2007 C CA . GLU A 1 265 ? 58.006 -22.658 -24.587 1.00 34.53 265 GLU A CA 1
ATOM 2008 C C . GLU A 1 265 ? 56.638 -22.340 -23.959 1.00 34.53 265 GLU A C 1
ATOM 2010 O O . GLU A 1 265 ? 55.728 -23.171 -23.923 1.00 34.53 265 GLU A O 1
ATOM 2015 N N . GLU A 1 266 ? 56.572 -21.143 -23.400 1.00 38.88 266 GLU A N 1
ATOM 2016 C CA . GLU A 1 266 ? 55.635 -20.560 -22.440 1.00 38.88 266 GLU A CA 1
ATOM 2017 C C . GLU A 1 266 ? 54.124 -20.721 -22.725 1.00 38.88 266 GLU A C 1
ATOM 2019 O O . GLU A 1 266 ? 53.707 -20.955 -23.863 1.00 38.88 266 GLU A O 1
ATOM 2024 N N . PRO A 1 267 ? 53.245 -20.575 -21.703 1.00 50.47 267 PRO A N 1
ATOM 2025 C CA . PRO A 1 267 ? 51.809 -20.769 -21.871 1.00 50.47 267 PRO A CA 1
ATOM 2026 C C . PRO A 1 267 ? 51.169 -19.621 -22.666 1.00 50.47 267 PRO A C 1
ATOM 2028 O O . PRO A 1 267 ? 50.591 -18.685 -22.116 1.00 50.47 267 PRO A O 1
ATOM 2031 N N . VAL A 1 268 ? 51.188 -19.745 -23.991 1.00 45.84 268 VAL A N 1
ATOM 2032 C CA . VAL A 1 268 ? 50.313 -18.981 -24.878 1.00 45.84 268 VAL A CA 1
ATOM 2033 C C . VAL A 1 268 ? 48.901 -19.563 -24.789 1.00 45.84 268 VAL A C 1
ATOM 2035 O O . VAL A 1 268 ? 48.616 -20.681 -25.223 1.00 45.84 268 VAL A O 1
ATOM 2038 N N . SER A 1 269 ? 48.033 -18.763 -24.170 1.00 51.12 269 SER A N 1
ATOM 2039 C CA . SER A 1 269 ? 46.568 -18.758 -24.217 1.00 51.12 269 SER A CA 1
ATOM 2040 C C . SER A 1 269 ? 45.949 -19.670 -25.289 1.00 51.12 269 SER A C 1
ATOM 2042 O O . SER A 1 269 ? 45.854 -19.338 -26.475 1.00 51.12 269 SER A O 1
ATOM 2044 N N . LYS A 1 270 ? 45.482 -20.844 -24.849 1.00 43.66 270 LYS A N 1
ATOM 2045 C CA . LYS A 1 270 ? 44.664 -21.744 -25.661 1.00 43.66 270 LYS A CA 1
ATOM 2046 C C . LYS A 1 270 ? 43.252 -21.175 -25.782 1.00 43.66 270 LYS A C 1
ATOM 2048 O O . LYS A 1 270 ? 42.491 -21.161 -24.820 1.00 43.66 270 LYS A O 1
ATOM 2053 N N . ARG A 1 271 ? 42.934 -20.771 -27.014 1.00 42.34 271 ARG A N 1
ATOM 2054 C CA . ARG A 1 271 ? 41.613 -20.712 -27.660 1.00 42.34 271 ARG A CA 1
ATOM 2055 C C . ARG A 1 271 ? 40.476 -21.307 -26.819 1.00 42.34 271 ARG A C 1
ATOM 2057 O O . ARG A 1 271 ? 40.354 -22.528 -26.689 1.00 42.34 271 ARG A O 1
ATOM 2064 N N . ALA A 1 272 ? 39.618 -20.410 -26.341 1.00 43.19 272 ALA A N 1
ATOM 2065 C CA . ALA A 1 272 ? 38.311 -20.707 -25.785 1.00 43.19 272 ALA A CA 1
ATOM 2066 C C . ALA A 1 272 ? 37.479 -21.493 -26.811 1.00 43.19 272 ALA A C 1
ATOM 2068 O O . ALA A 1 272 ? 37.016 -20.954 -27.815 1.00 43.19 272 ALA A O 1
ATOM 2069 N N . ARG A 1 273 ? 37.310 -22.793 -26.563 1.00 45.84 273 ARG A N 1
ATOM 2070 C CA . ARG A 1 273 ? 36.199 -23.560 -27.125 1.00 45.84 273 ARG A CA 1
ATOM 2071 C C . ARG A 1 273 ? 34.944 -23.117 -26.381 1.00 45.84 273 ARG A C 1
ATOM 2073 O O . ARG A 1 273 ? 34.942 -23.124 -25.153 1.00 45.84 273 ARG A O 1
ATOM 2080 N N . GLY A 1 274 ? 33.942 -22.676 -27.141 1.00 44.38 274 GLY A N 1
ATOM 2081 C CA . GLY A 1 274 ? 32.700 -22.090 -26.651 1.00 44.38 274 GLY A CA 1
ATOM 2082 C C . GLY A 1 274 ? 32.060 -22.928 -25.552 1.00 44.38 274 GLY A C 1
ATOM 2083 O O . GLY A 1 274 ? 31.581 -24.033 -25.801 1.00 44.38 274 GLY A O 1
ATOM 2084 N N . ALA A 1 275 ? 32.068 -22.378 -24.340 1.00 46.56 275 ALA A N 1
ATOM 2085 C CA . ALA A 1 275 ? 31.172 -22.818 -23.292 1.00 46.56 275 ALA A CA 1
ATOM 2086 C C . ALA A 1 275 ? 29.737 -22.441 -23.712 1.00 46.56 275 ALA A C 1
ATOM 2088 O O . ALA A 1 275 ? 29.537 -21.339 -24.235 1.00 46.56 275 ALA A O 1
ATOM 2089 N N . PRO A 1 276 ? 28.757 -23.343 -23.541 1.00 48.41 276 PRO A N 1
ATOM 2090 C CA . PRO A 1 276 ? 27.359 -23.065 -23.850 1.00 48.41 276 PRO A CA 1
ATOM 2091 C C . PRO A 1 276 ? 26.907 -21.831 -23.066 1.00 48.41 276 PRO A C 1
ATOM 2093 O O . PRO A 1 276 ? 27.251 -21.686 -21.895 1.00 48.41 276 PRO A O 1
ATOM 2096 N N . GLY A 1 277 ? 26.208 -20.933 -23.764 1.00 44.50 277 GLY A N 1
ATOM 2097 C CA . GLY A 1 277 ? 25.919 -19.568 -23.341 1.00 44.50 277 GLY A CA 1
ATOM 2098 C C . GLY A 1 277 ? 25.520 -19.458 -21.877 1.00 44.50 277 GLY A C 1
ATOM 2099 O O . GLY A 1 277 ? 24.412 -19.824 -21.496 1.00 44.50 277 GLY A O 1
ATOM 2100 N N . THR A 1 278 ? 26.425 -18.911 -21.069 1.00 54.03 278 THR A N 1
ATOM 2101 C CA . THR A 1 278 ? 26.072 -18.323 -19.785 1.00 54.03 278 THR A CA 1
ATOM 2102 C C . THR A 1 278 ? 25.105 -17.199 -20.116 1.00 54.03 278 THR A C 1
ATOM 2104 O O . THR A 1 278 ? 25.526 -16.159 -20.625 1.00 54.03 278 THR A O 1
ATOM 2107 N N . GLU A 1 279 ? 23.806 -17.437 -19.930 1.00 51.25 279 GLU A N 1
ATOM 2108 C CA . GLU A 1 279 ? 22.807 -16.382 -20.002 1.00 51.25 279 GLU A CA 1
ATOM 2109 C C . GLU A 1 279 ? 23.299 -15.262 -19.093 1.00 51.25 279 GLU A C 1
ATOM 2111 O O . GLU A 1 279 ? 23.432 -15.422 -17.876 1.00 51.25 279 GLU A O 1
ATOM 2116 N N . VAL A 1 280 ? 23.691 -14.150 -19.713 1.00 53.97 280 VAL A N 1
ATOM 2117 C CA . VAL A 1 280 ? 24.111 -12.953 -19.003 1.00 53.97 280 VAL A CA 1
ATOM 2118 C C . VAL A 1 280 ? 22.839 -12.422 -18.369 1.00 53.97 280 VAL A C 1
ATOM 2120 O O . VAL A 1 280 ? 22.119 -11.630 -18.973 1.00 53.97 280 VAL A O 1
ATOM 2123 N N . HIS A 1 281 ? 22.512 -12.933 -17.180 1.00 58.12 281 HIS A N 1
ATOM 2124 C CA . HIS A 1 281 ? 21.425 -12.420 -16.370 1.00 58.12 281 HIS A CA 1
ATOM 2125 C C . HIS A 1 281 ? 21.666 -10.924 -16.235 1.00 58.12 281 HIS A C 1
ATOM 2127 O O . HIS A 1 281 ? 22.659 -10.496 -15.637 1.00 58.12 281 HIS A O 1
ATOM 2133 N N . ALA A 1 282 ? 20.786 -10.139 -16.860 1.00 59.12 282 ALA A N 1
ATOM 2134 C CA . ALA A 1 282 ? 20.832 -8.697 -16.753 1.00 59.12 282 ALA A CA 1
ATOM 2135 C C . ALA A 1 282 ? 20.926 -8.356 -15.258 1.00 59.12 282 ALA A C 1
ATOM 2137 O O . ALA A 1 282 ? 20.156 -8.913 -14.467 1.00 59.12 282 ALA A O 1
ATOM 2138 N N . PRO A 1 283 ? 21.896 -7.521 -14.847 1.00 65.06 283 PRO A N 1
ATOM 2139 C CA . PRO A 1 283 ? 22.122 -7.239 -13.441 1.00 65.06 283 PRO A CA 1
ATOM 2140 C C . PRO A 1 283 ? 20.814 -6.752 -12.824 1.00 65.06 283 PRO A C 1
ATOM 2142 O O . PRO A 1 283 ? 20.251 -5.746 -13.255 1.00 65.06 283 PRO A O 1
ATOM 2145 N N . VAL A 1 284 ? 20.308 -7.504 -11.846 1.00 71.12 284 VAL A N 1
ATOM 2146 C CA . VAL A 1 284 ? 19.028 -7.213 -11.202 1.00 71.12 284 VAL A CA 1
ATOM 2147 C C . VAL A 1 284 ? 19.157 -5.873 -10.488 1.00 71.12 284 VAL A C 1
ATOM 2149 O O . VAL A 1 284 ? 19.827 -5.744 -9.462 1.00 71.12 284 VAL A O 1
ATOM 2152 N N . THR A 1 285 ? 18.536 -4.839 -11.047 1.00 79.69 285 THR A N 1
ATOM 2153 C CA . THR A 1 285 ? 18.491 -3.520 -10.423 1.00 79.69 285 THR A CA 1
ATOM 2154 C C . THR A 1 285 ? 17.464 -3.551 -9.297 1.00 79.69 285 THR A C 1
ATOM 2156 O O . THR A 1 285 ? 16.272 -3.714 -9.553 1.00 79.69 285 THR A O 1
ATOM 2159 N N . TYR A 1 286 ? 17.904 -3.380 -8.050 1.00 82.81 286 TYR A N 1
ATOM 2160 C CA . TYR A 1 286 ? 17.019 -3.466 -6.881 1.00 82.81 286 TYR A CA 1
ATOM 2161 C C . TYR A 1 286 ? 15.932 -2.387 -6.879 1.00 82.81 286 TYR A C 1
ATOM 2163 O O . TYR A 1 286 ? 14.777 -2.660 -6.574 1.00 82.81 286 TYR A O 1
ATOM 2171 N N . PHE A 1 287 ? 16.282 -1.157 -7.253 1.00 94.25 287 PHE A N 1
ATOM 2172 C CA . PHE A 1 287 ? 15.318 -0.068 -7.350 1.00 94.25 287 PHE A CA 1
ATOM 2173 C C . PHE A 1 287 ? 14.919 0.181 -8.797 1.00 94.25 287 PHE A C 1
ATOM 2175 O O . PHE A 1 287 ? 15.763 0.519 -9.628 1.00 94.25 287 PHE A O 1
ATOM 2182 N N . ALA A 1 288 ? 13.619 0.080 -9.069 1.00 93.12 288 ALA A N 1
ATOM 2183 C CA . ALA A 1 288 ? 13.060 0.514 -10.339 1.00 93.12 288 ALA A CA 1
ATOM 2184 C C . ALA A 1 288 ? 13.243 2.037 -10.508 1.00 93.12 288 ALA A C 1
ATOM 2186 O O . ALA A 1 288 ? 13.132 2.778 -9.516 1.00 93.12 288 ALA A O 1
ATOM 2187 N N . PRO A 1 289 ? 13.476 2.533 -11.735 1.00 95.88 289 PRO A N 1
ATOM 2188 C CA . PRO A 1 289 ? 13.412 3.961 -12.025 1.00 95.88 289 PRO A CA 1
ATOM 2189 C C . PRO A 1 289 ? 12.111 4.588 -11.496 1.00 95.88 289 PRO A C 1
ATOM 2191 O O . PRO A 1 289 ? 11.038 3.995 -11.561 1.00 95.88 289 PRO A O 1
ATOM 2194 N N . GLY A 1 290 ? 12.212 5.778 -10.911 1.00 96.00 290 GLY A N 1
ATOM 2195 C CA . GLY A 1 290 ? 11.121 6.493 -10.248 1.00 96.00 290 GLY A CA 1
ATOM 2196 C C . GLY A 1 290 ? 10.946 6.183 -8.756 1.00 96.00 290 GLY A C 1
ATOM 2197 O O . GLY A 1 290 ? 10.259 6.952 -8.069 1.00 96.00 290 GLY A O 1
ATOM 2198 N N . THR A 1 291 ? 11.590 5.129 -8.231 1.00 96.62 291 THR A N 1
ATOM 2199 C CA . THR A 1 291 ? 11.499 4.756 -6.808 1.00 96.62 291 THR A CA 1
ATOM 2200 C C . THR A 1 291 ? 11.973 5.899 -5.919 1.00 96.62 291 THR A C 1
ATOM 2202 O O . THR A 1 291 ? 13.086 6.407 -6.083 1.00 96.62 291 THR A O 1
ATOM 2205 N N . LYS A 1 292 ? 11.132 6.295 -4.958 1.00 96.88 292 LYS A N 1
ATOM 2206 C CA . LYS A 1 292 ? 11.451 7.348 -3.995 1.00 96.88 292 LYS A CA 1
ATOM 2207 C C . LYS A 1 292 ? 12.338 6.796 -2.882 1.00 96.88 292 LYS A C 1
ATOM 2209 O O . LYS A 1 292 ? 11.998 5.801 -2.243 1.00 96.88 292 LYS A O 1
ATOM 2214 N N . VAL A 1 293 ? 13.459 7.465 -2.641 1.00 97.44 293 VAL A N 1
ATOM 2215 C CA . VAL A 1 293 ? 14.487 7.040 -1.686 1.00 97.44 293 VAL A CA 1
ATOM 2216 C C . VAL A 1 293 ? 14.956 8.206 -0.821 1.00 97.44 293 VAL A C 1
ATOM 2218 O O . VAL A 1 293 ? 14.915 9.367 -1.235 1.00 97.44 293 VAL A O 1
ATOM 2221 N N . LYS A 1 294 ? 15.401 7.888 0.393 1.00 96.88 294 LYS A N 1
ATOM 2222 C CA . LYS A 1 294 ? 16.117 8.778 1.304 1.00 96.88 294 LYS A CA 1
ATOM 2223 C C . LYS A 1 294 ? 17.582 8.365 1.321 1.00 96.88 294 LYS A C 1
ATOM 2225 O O . LYS A 1 294 ? 17.888 7.177 1.416 1.00 96.88 294 LYS A O 1
ATOM 2230 N N . ILE A 1 295 ? 18.479 9.336 1.227 1.00 97.50 295 ILE A N 1
ATOM 2231 C CA . ILE A 1 295 ? 19.916 9.078 1.297 1.00 97.50 295 ILE A CA 1
ATOM 2232 C C . ILE A 1 295 ? 20.349 9.070 2.759 1.00 97.50 295 ILE A C 1
ATOM 2234 O O . ILE A 1 295 ? 20.008 9.977 3.520 1.00 97.50 295 ILE A O 1
ATOM 2238 N N . VAL A 1 296 ? 21.081 8.034 3.158 1.00 96.75 296 VAL A N 1
ATOM 2239 C CA . VAL A 1 296 ? 21.500 7.813 4.546 1.00 96.75 296 VAL A CA 1
ATOM 2240 C C . VAL A 1 296 ? 22.931 7.276 4.618 1.00 96.75 296 VAL A C 1
ATOM 2242 O O . VAL A 1 296 ? 23.393 6.548 3.741 1.00 96.75 296 VAL A O 1
ATOM 2245 N N . GLY A 1 297 ? 23.655 7.611 5.686 1.00 95.75 297 GLY A N 1
ATOM 2246 C CA . GLY A 1 297 ? 24.952 7.002 6.006 1.00 95.75 297 GLY A CA 1
ATOM 2247 C C . GLY A 1 297 ? 26.112 7.330 5.054 1.00 95.75 297 GLY A C 1
ATOM 2248 O O . GLY A 1 297 ? 27.120 6.618 5.068 1.00 95.75 297 GLY A O 1
ATOM 2249 N N . LEU A 1 298 ? 26.012 8.369 4.218 1.00 97.19 298 LEU A N 1
ATOM 2250 C CA . LEU A 1 298 ? 27.159 8.852 3.446 1.00 97.19 298 LEU A CA 1
ATOM 2251 C C . LEU A 1 298 ? 28.198 9.442 4.398 1.00 97.19 298 LEU A C 1
ATOM 2253 O O . LEU A 1 298 ? 27.869 10.318 5.188 1.00 97.19 298 LEU A O 1
ATOM 2257 N N . ARG A 1 299 ? 29.451 8.982 4.312 1.00 97.12 299 ARG A N 1
ATOM 2258 C CA . ARG A 1 299 ? 30.556 9.483 5.153 1.00 97.12 299 ARG A CA 1
ATOM 2259 C C . ARG A 1 299 ? 31.283 10.677 4.540 1.00 97.12 299 ARG A C 1
ATOM 2261 O O . ARG A 1 299 ? 31.668 11.588 5.254 1.00 97.12 299 ARG A O 1
ATOM 2268 N N . SER A 1 300 ? 31.481 10.660 3.222 1.00 96.75 300 SER A N 1
ATOM 2269 C CA . SER A 1 300 ? 32.264 11.678 2.509 1.00 96.75 300 SER A CA 1
ATOM 2270 C C . SER A 1 300 ? 31.462 12.913 2.113 1.00 96.75 300 SER A C 1
ATOM 2272 O O . SER A 1 300 ? 32.055 13.942 1.817 1.00 96.75 300 SER A O 1
ATOM 2274 N N . ARG A 1 301 ? 30.132 12.799 2.056 1.00 96.44 301 ARG A N 1
ATOM 2275 C CA . ARG A 1 301 ? 29.232 13.874 1.630 1.00 96.44 301 ARG A CA 1
ATOM 2276 C C . ARG A 1 301 ? 27.998 13.928 2.526 1.00 96.44 301 ARG A C 1
ATOM 2278 O O . ARG A 1 301 ? 26.898 13.533 2.130 1.00 96.44 301 ARG A O 1
ATOM 2285 N N . LEU A 1 302 ? 28.224 14.325 3.778 1.00 97.06 302 LEU A N 1
ATOM 2286 C CA . LEU A 1 302 ? 27.200 14.387 4.826 1.00 97.06 302 LEU A CA 1
ATOM 2287 C C . LEU A 1 302 ? 26.044 15.322 4.446 1.00 97.06 302 LEU A C 1
ATOM 2289 O O . LEU A 1 302 ? 24.915 15.091 4.862 1.00 97.06 302 LEU A O 1
ATOM 2293 N N . GLU A 1 303 ? 26.298 16.315 3.593 1.00 95.75 303 GLU A N 1
ATOM 2294 C CA . GLU A 1 303 ? 25.319 17.282 3.098 1.00 95.75 303 GLU A CA 1
ATOM 2295 C C . GLU A 1 303 ? 24.194 16.668 2.248 1.00 95.75 303 GLU A C 1
ATOM 2297 O O . GLU A 1 303 ? 23.216 17.356 1.943 1.00 95.75 303 GLU A O 1
ATOM 2302 N N . TYR A 1 304 ? 24.316 15.402 1.832 1.00 96.94 304 TYR A N 1
ATOM 2303 C CA . TYR A 1 304 ? 23.246 14.673 1.142 1.00 96.94 304 TYR A CA 1
ATOM 2304 C C . TYR A 1 304 ? 22.483 13.702 2.037 1.00 96.94 304 TYR A C 1
ATOM 2306 O O . TYR A 1 304 ? 21.438 13.212 1.609 1.00 96.94 304 TYR A O 1
ATOM 2314 N N . ASN A 1 305 ? 22.956 13.430 3.255 1.00 96.88 305 ASN A N 1
ATOM 2315 C CA . ASN A 1 305 ? 22.175 12.632 4.190 1.00 96.88 305 ASN A CA 1
ATOM 2316 C C . ASN A 1 305 ? 20.863 13.354 4.510 1.00 96.88 305 ASN A C 1
ATOM 2318 O O . ASN A 1 305 ? 20.780 14.580 4.507 1.00 96.88 305 ASN A O 1
ATOM 2322 N N . ASP A 1 306 ? 19.817 12.563 4.707 1.00 95.38 306 ASP A N 1
ATOM 2323 C CA . ASP A 1 306 ? 18.444 13.004 4.930 1.00 95.38 306 ASP A CA 1
ATOM 2324 C C . ASP A 1 306 ? 17.741 13.690 3.751 1.00 95.38 306 ASP A C 1
ATOM 2326 O O . ASP A 1 306 ? 16.527 13.903 3.816 1.00 95.38 306 ASP A O 1
ATOM 2330 N N . LYS A 1 307 ? 18.437 13.938 2.632 1.00 96.38 307 LYS A N 1
ATOM 2331 C CA . LYS A 1 307 ? 17.794 14.395 1.395 1.00 96.38 307 LYS A CA 1
ATOM 2332 C C . LYS A 1 307 ? 17.011 13.258 0.740 1.00 96.38 307 LYS A C 1
ATOM 2334 O O . LYS A 1 307 ? 17.413 12.090 0.761 1.00 96.38 307 LYS A O 1
ATOM 2339 N N . THR A 1 308 ? 15.885 13.615 0.131 1.00 96.56 308 THR A N 1
ATOM 2340 C CA . THR A 1 308 ? 15.030 12.690 -0.618 1.00 96.56 308 THR A CA 1
ATOM 2341 C C . THR A 1 308 ? 15.244 12.849 -2.112 1.00 96.56 308 THR A C 1
ATOM 2343 O O . THR A 1 308 ? 15.515 13.943 -2.600 1.00 96.56 308 THR A O 1
ATOM 2346 N N . GLY A 1 309 ? 15.088 11.765 -2.859 1.00 97.00 309 GLY A N 1
ATOM 2347 C CA . GLY A 1 309 ? 15.218 11.778 -4.308 1.00 97.00 309 GLY A CA 1
ATOM 2348 C C . GLY A 1 309 ? 14.485 10.620 -4.962 1.00 97.00 309 GLY A C 1
ATOM 2349 O O . GLY A 1 309 ? 13.836 9.810 -4.295 1.00 97.00 309 GLY A O 1
ATOM 2350 N N . ARG A 1 310 ? 14.600 10.542 -6.285 1.00 97.44 310 ARG A N 1
ATOM 2351 C CA . ARG A 1 310 ? 14.087 9.434 -7.091 1.00 97.44 310 ARG A CA 1
ATOM 2352 C C . ARG A 1 310 ? 15.212 8.788 -7.870 1.00 97.44 310 ARG A C 1
ATOM 2354 O O . ARG A 1 310 ? 16.027 9.486 -8.474 1.00 97.44 310 ARG A O 1
ATOM 2361 N N . VAL A 1 311 ? 15.240 7.462 -7.860 1.00 97.44 311 VAL A N 1
ATOM 2362 C CA . VAL A 1 311 ? 16.183 6.681 -8.666 1.00 97.44 311 VAL A CA 1
ATOM 2363 C C . VAL A 1 311 ? 15.872 6.920 -10.144 1.00 97.44 311 VAL A C 1
ATOM 2365 O O . VAL A 1 311 ? 14.728 6.778 -10.552 1.00 97.44 311 VAL A O 1
ATOM 2368 N N . GLN A 1 312 ? 16.860 7.310 -10.941 1.00 97.19 312 GLN A N 1
ATOM 2369 C CA . GLN A 1 312 ? 16.740 7.452 -12.398 1.00 97.19 312 GLN A CA 1
ATOM 2370 C C . GLN A 1 312 ? 17.200 6.182 -13.113 1.00 97.19 312 GLN A C 1
ATOM 2372 O O . GLN A 1 312 ? 16.600 5.762 -14.094 1.00 97.19 312 GLN A O 1
ATOM 2377 N N . GLY A 1 313 ? 18.236 5.536 -12.581 1.00 95.50 313 GLY A N 1
ATOM 2378 C CA . GLY A 1 313 ? 18.794 4.319 -13.148 1.00 95.50 313 GLY A CA 1
ATOM 2379 C C . GLY A 1 313 ? 19.856 3.702 -12.249 1.00 95.50 313 GLY A C 1
ATOM 2380 O O . GLY A 1 313 ? 20.114 4.169 -11.133 1.00 95.50 313 GLY A O 1
ATOM 2381 N N . PHE A 1 314 ? 20.469 2.636 -12.746 1.00 95.56 314 PHE A N 1
ATOM 2382 C CA . PHE A 1 314 ? 21.586 1.958 -12.107 1.00 95.56 314 PHE A CA 1
ATOM 2383 C C . PHE A 1 314 ? 22.782 1.980 -13.048 1.00 95.56 314 PHE A C 1
ATOM 2385 O O . PHE A 1 314 ? 22.687 1.552 -14.195 1.00 95.56 314 PHE A O 1
ATOM 2392 N N . ASP A 1 315 ? 23.897 2.490 -12.550 1.00 94.88 315 ASP A N 1
ATOM 2393 C CA . ASP A 1 315 ? 25.172 2.448 -13.241 1.00 94.88 315 ASP A CA 1
ATOM 2394 C C . ASP A 1 315 ? 25.882 1.147 -12.856 1.00 94.88 315 ASP A C 1
ATOM 2396 O O . ASP A 1 315 ? 26.367 0.987 -11.729 1.00 94.88 315 ASP A O 1
ATOM 2400 N N . CYS A 1 316 ? 25.908 0.205 -13.799 1.00 90.38 316 CYS A N 1
ATOM 2401 C CA . CYS A 1 316 ? 26.512 -1.109 -13.617 1.00 90.38 316 CYS A CA 1
ATOM 2402 C C . CYS A 1 316 ? 28.034 -1.046 -13.437 1.00 90.38 316 CYS A C 1
ATOM 2404 O O . CYS A 1 316 ? 28.581 -1.884 -12.722 1.00 90.38 316 CYS A O 1
ATOM 2406 N N . LEU A 1 317 ? 28.710 -0.040 -14.004 1.00 91.94 317 LEU A N 1
ATOM 2407 C CA . LEU A 1 317 ? 30.164 0.099 -13.912 1.00 91.94 317 LEU A CA 1
ATOM 2408 C C . LEU A 1 317 ? 30.584 0.477 -12.495 1.00 91.94 317 LEU A C 1
ATOM 2410 O O . LEU A 1 317 ? 31.514 -0.099 -11.934 1.00 91.94 317 LEU A O 1
ATOM 2414 N N . THR A 1 318 ? 29.879 1.434 -11.890 1.00 93.56 318 THR A N 1
ATOM 2415 C CA . THR A 1 318 ? 30.193 1.891 -10.529 1.00 93.56 318 THR A CA 1
ATOM 2416 C C . THR A 1 318 ? 29.420 1.144 -9.446 1.00 93.56 318 THR A C 1
ATOM 2418 O O . THR A 1 318 ? 29.706 1.331 -8.258 1.00 93.56 318 THR A O 1
ATOM 2421 N N . SER A 1 319 ? 28.457 0.299 -9.835 1.00 92.75 319 SER A N 1
ATOM 2422 C CA . SER A 1 319 ? 27.502 -0.367 -8.942 1.00 92.75 319 SER A CA 1
ATOM 2423 C C . SER A 1 319 ? 26.783 0.626 -8.021 1.00 92.75 319 SER A C 1
ATOM 2425 O O . SER A 1 319 ? 26.665 0.430 -6.805 1.00 92.75 319 SER A O 1
ATOM 2427 N N . ARG A 1 320 ? 26.338 1.748 -8.596 1.00 96.19 320 ARG A N 1
ATOM 2428 C CA . ARG A 1 320 ? 25.653 2.836 -7.883 1.00 96.19 320 ARG A CA 1
ATOM 2429 C C . ARG A 1 320 ? 24.364 3.214 -8.589 1.00 96.19 320 ARG A C 1
ATOM 2431 O O . ARG A 1 320 ? 24.264 3.184 -9.809 1.00 96.19 320 ARG A O 1
ATOM 2438 N N . HIS A 1 321 ? 23.382 3.632 -7.807 1.00 96.94 321 HIS A N 1
ATOM 2439 C CA . HIS A 1 321 ? 22.152 4.202 -8.332 1.00 96.94 321 HIS A CA 1
ATOM 2440 C C . HIS A 1 321 ? 22.342 5.687 -8.615 1.00 96.94 321 HIS A C 1
ATOM 2442 O O . HIS A 1 321 ? 22.862 6.421 -7.771 1.00 96.94 321 HIS A O 1
ATOM 2448 N N . LEU A 1 322 ? 21.882 6.123 -9.784 1.00 97.12 322 LEU A N 1
ATOM 2449 C CA . LEU A 1 322 ? 21.749 7.535 -10.109 1.00 97.12 322 LEU A CA 1
ATOM 2450 C C . LEU A 1 322 ? 20.467 8.049 -9.451 1.00 97.12 322 LEU A C 1
ATOM 2452 O O . LEU A 1 322 ? 19.375 7.579 -9.773 1.00 97.12 322 LEU A O 1
ATOM 2456 N N . VAL A 1 323 ? 20.586 8.982 -8.509 1.00 97.62 323 VAL A N 1
ATOM 2457 C CA . VAL A 1 323 ? 19.453 9.541 -7.761 1.00 97.62 323 VAL A CA 1
ATOM 2458 C C . VAL A 1 323 ? 19.324 11.027 -8.060 1.00 97.62 323 VAL A C 1
ATOM 2460 O O . VAL A 1 323 ? 20.258 11.795 -7.834 1.00 97.62 323 VAL A O 1
ATOM 2463 N N . LYS A 1 324 ? 18.139 11.433 -8.520 1.00 96.81 324 LYS A N 1
ATOM 2464 C CA . LYS A 1 324 ? 17.754 12.833 -8.727 1.00 96.81 324 LYS A CA 1
ATOM 2465 C C . LYS A 1 324 ? 17.122 13.377 -7.448 1.00 96.81 324 LYS A C 1
ATOM 2467 O O . LYS A 1 324 ? 16.084 12.870 -7.022 1.00 96.81 324 LYS A O 1
ATOM 2472 N N . LEU A 1 325 ? 17.747 14.373 -6.824 1.00 96.75 325 LEU A N 1
ATOM 2473 C CA . LEU A 1 325 ? 17.297 14.939 -5.545 1.00 96.75 325 LEU A CA 1
ATOM 2474 C C . LEU A 1 325 ? 16.047 15.820 -5.715 1.00 96.75 325 LEU A C 1
ATOM 2476 O O . LEU A 1 325 ? 16.004 16.684 -6.591 1.00 96.75 325 LEU A O 1
ATOM 2480 N N . GLU A 1 326 ? 15.050 15.639 -4.848 1.00 95.12 326 GLU A N 1
ATOM 2481 C CA . GLU A 1 326 ? 13.851 16.488 -4.773 1.00 95.12 326 GLU A CA 1
ATOM 2482 C C . GLU A 1 326 ? 14.161 17.779 -3.981 1.00 95.12 326 GLU A C 1
ATOM 2484 O O . GLU A 1 326 ? 14.924 17.752 -3.016 1.00 95.12 326 GLU A O 1
ATOM 2489 N N . GLY A 1 327 ? 13.576 18.920 -4.373 1.00 88.81 327 GLY A N 1
ATOM 2490 C CA . GLY A 1 327 ? 13.700 20.191 -3.634 1.00 88.81 327 GLY A CA 1
ATOM 2491 C C . GLY A 1 327 ? 14.936 21.049 -3.947 1.00 88.81 327 GLY A C 1
ATOM 2492 O O . GLY A 1 327 ? 15.150 22.064 -3.294 1.00 88.81 327 GLY A O 1
ATOM 2493 N N . SER A 1 328 ? 15.729 20.701 -4.967 1.00 74.56 328 SER A N 1
ATOM 2494 C CA . SER A 1 328 ? 16.840 21.542 -5.469 1.00 74.56 328 SER A CA 1
ATOM 2495 C C . SER A 1 328 ? 16.386 22.666 -6.425 1.00 74.56 328 SER A C 1
ATOM 2497 O O . SER A 1 328 ? 17.194 23.260 -7.135 1.00 74.56 328 SER A O 1
ATOM 2499 N N . GLU A 1 329 ? 15.089 22.992 -6.434 1.00 62.31 329 GLU A N 1
ATOM 2500 C CA . GLU A 1 329 ? 14.444 23.859 -7.435 1.00 62.31 329 GLU A CA 1
ATOM 2501 C C . GLU A 1 329 ? 14.884 25.334 -7.391 1.00 62.31 329 GLU A C 1
ATOM 2503 O O . GLU A 1 329 ? 14.666 26.062 -8.354 1.00 62.31 329 GLU A O 1
ATOM 2508 N N . GLY A 1 330 ? 15.590 25.774 -6.346 1.00 66.69 330 GLY A N 1
ATOM 2509 C CA . GLY A 1 330 ? 16.057 27.160 -6.220 1.00 66.69 330 GLY A CA 1
ATOM 2510 C C . GLY A 1 330 ? 17.170 27.589 -7.190 1.00 66.69 330 GLY A C 1
ATOM 2511 O O . GLY A 1 330 ? 17.456 28.778 -7.273 1.00 66.69 330 GLY A O 1
ATOM 2512 N N . GLN A 1 331 ? 17.809 26.666 -7.922 1.00 63.91 331 GLN A N 1
ATOM 2513 C CA . GLN A 1 331 ? 18.919 26.987 -8.841 1.00 63.91 331 GLN A CA 1
ATOM 2514 C C . GLN A 1 331 ? 18.814 26.328 -10.229 1.00 63.91 331 GLN A C 1
ATOM 2516 O O . GLN A 1 331 ? 19.793 26.283 -10.970 1.00 63.91 331 GLN A O 1
ATOM 2521 N N . GLY A 1 332 ? 17.638 25.816 -10.611 1.00 71.38 332 GLY A N 1
ATOM 2522 C CA . GLY A 1 332 ? 17.340 25.364 -11.981 1.00 71.38 332 GLY A CA 1
ATOM 2523 C C . GLY A 1 332 ? 18.097 24.126 -12.490 1.00 71.38 332 GLY A C 1
ATOM 2524 O O . GLY A 1 332 ? 17.702 23.551 -13.502 1.00 71.38 332 GLY A O 1
ATOM 2525 N N . LYS A 1 333 ? 19.142 23.655 -11.801 1.00 79.88 333 LYS A N 1
ATOM 2526 C CA . LYS A 1 333 ? 19.877 22.439 -12.162 1.00 79.88 333 LYS A CA 1
ATOM 2527 C C . LYS A 1 333 ? 19.523 21.313 -11.199 1.00 79.88 333 LYS A C 1
ATOM 2529 O O . LYS A 1 333 ? 19.946 21.310 -10.044 1.00 79.88 333 LYS A O 1
ATOM 2534 N N . ALA A 1 334 ? 18.756 20.340 -11.690 1.00 82.31 334 ALA A N 1
ATOM 2535 C CA . ALA A 1 334 ? 18.495 19.114 -10.952 1.00 82.31 334 ALA A CA 1
ATOM 2536 C C . ALA A 1 334 ? 19.826 18.470 -10.547 1.00 82.31 334 ALA A C 1
ATOM 2538 O O . ALA A 1 334 ? 20.666 18.166 -11.393 1.00 82.31 334 ALA A O 1
ATOM 2539 N N . THR A 1 335 ? 20.032 18.307 -9.243 1.00 93.62 335 THR A N 1
ATOM 2540 C CA . THR A 1 335 ? 21.252 17.681 -8.739 1.00 93.62 335 THR A CA 1
ATOM 2541 C C . THR A 1 335 ? 21.081 16.169 -8.785 1.00 93.62 335 THR A C 1
ATOM 2543 O O . THR A 1 335 ? 20.218 15.609 -8.102 1.00 93.62 335 THR A O 1
ATOM 2546 N N . GLU A 1 336 ? 21.902 15.518 -9.601 1.00 96.25 336 GLU A N 1
ATOM 2547 C CA . GLU A 1 336 ? 21.987 14.065 -9.696 1.00 96.25 336 GLU A CA 1
ATOM 2548 C C . GLU A 1 336 ? 23.251 13.572 -8.996 1.00 96.25 336 GLU A C 1
ATOM 2550 O O . GLU A 1 336 ? 24.319 14.179 -9.105 1.00 96.25 336 GLU A O 1
ATOM 2555 N N . ILE A 1 337 ? 23.132 12.477 -8.248 1.00 97.06 337 ILE A N 1
ATOM 2556 C CA . ILE A 1 337 ? 24.253 11.883 -7.520 1.00 97.06 337 ILE A CA 1
ATOM 2557 C C . ILE A 1 337 ? 24.268 10.359 -7.666 1.00 97.06 337 ILE A C 1
ATOM 2559 O O . ILE A 1 337 ? 23.222 9.714 -7.665 1.00 97.06 337 ILE A O 1
ATOM 2563 N N . HIS A 1 338 ? 25.466 9.775 -7.746 1.00 97.38 338 HIS A N 1
ATOM 2564 C CA . HIS A 1 338 ? 25.664 8.323 -7.750 1.00 97.38 338 HIS A CA 1
ATOM 2565 C C . HIS A 1 338 ? 25.847 7.810 -6.319 1.00 97.38 338 HIS A C 1
ATOM 2567 O O . HIS A 1 338 ? 26.859 8.099 -5.668 1.00 97.38 338 HIS A O 1
ATOM 2573 N N . VAL A 1 339 ? 24.895 7.014 -5.836 1.00 97.62 339 VAL A N 1
ATOM 2574 C CA . VAL A 1 339 ? 24.829 6.551 -4.444 1.00 97.62 339 VAL A CA 1
ATOM 2575 C C . VAL A 1 339 ? 24.852 5.025 -4.394 1.00 97.62 339 VAL A C 1
ATOM 2577 O O . VAL A 1 339 ? 24.186 4.356 -5.182 1.00 97.62 339 VAL A O 1
ATOM 2580 N N . LYS A 1 340 ? 25.634 4.452 -3.470 1.00 95.94 340 LYS A N 1
ATOM 2581 C CA . LYS A 1 340 ? 25.612 3.003 -3.226 1.00 95.94 340 LYS A CA 1
ATOM 2582 C C . LYS A 1 340 ? 24.248 2.597 -2.680 1.00 95.94 340 LYS A C 1
ATOM 2584 O O . LYS A 1 340 ? 23.652 3.337 -1.904 1.00 95.94 340 LYS A O 1
ATOM 2589 N N . MET A 1 341 ? 23.802 1.389 -3.001 1.00 94.56 341 MET A N 1
ATOM 2590 C CA . MET A 1 341 ? 22.539 0.864 -2.480 1.00 94.56 341 MET A CA 1
ATOM 2591 C C . MET A 1 341 ? 22.479 0.871 -0.941 1.00 94.56 341 MET A C 1
ATOM 2593 O O . MET A 1 341 ? 21.434 1.166 -0.369 1.00 94.56 341 MET A O 1
ATOM 2597 N N . ASP A 1 342 ? 23.608 0.639 -0.265 1.00 94.69 342 ASP A N 1
ATOM 2598 C CA . ASP A 1 342 ? 23.704 0.698 1.202 1.00 94.69 342 ASP A CA 1
ATOM 2599 C C . ASP A 1 342 ? 23.419 2.064 1.813 1.00 94.69 342 ASP A C 1
ATOM 2601 O O . ASP A 1 342 ? 23.083 2.155 2.991 1.00 94.69 342 ASP A O 1
ATOM 2605 N N . ASN A 1 343 ? 23.498 3.111 0.999 1.00 96.81 343 ASN A N 1
ATOM 2606 C CA . ASN A 1 343 ? 23.219 4.478 1.394 1.00 96.81 343 ASN A CA 1
ATOM 2607 C C . ASN A 1 343 ? 21.836 4.956 0.942 1.00 96.81 343 ASN A C 1
ATOM 2609 O O . ASN A 1 343 ? 21.558 6.153 1.000 1.00 96.81 343 ASN A O 1
ATOM 2613 N N . LEU A 1 344 ? 20.978 4.043 0.481 1.00 96.81 344 LEU A N 1
ATOM 2614 C CA . LEU A 1 344 ? 19.608 4.328 0.079 1.00 96.81 344 LEU A CA 1
ATOM 2615 C C . LEU A 1 344 ? 18.622 3.562 0.956 1.00 96.81 344 LEU A C 1
ATOM 2617 O O . LEU A 1 344 ? 18.717 2.341 1.114 1.00 96.81 344 LEU A O 1
ATOM 2621 N N . GLN A 1 345 ? 17.647 4.302 1.470 1.00 96.56 345 GLN A N 1
ATOM 2622 C CA . GLN A 1 345 ? 16.486 3.783 2.174 1.00 96.56 345 GLN A CA 1
ATOM 2623 C C . GLN A 1 345 ? 15.231 4.045 1.342 1.00 96.56 345 GLN A C 1
ATOM 2625 O O . GLN A 1 345 ? 14.990 5.177 0.918 1.00 96.56 345 GLN A O 1
ATOM 2630 N N . GLN A 1 346 ? 14.437 3.008 1.083 1.00 96.75 346 GLN A N 1
ATOM 2631 C CA . GLN A 1 346 ? 13.225 3.138 0.280 1.00 96.75 346 GLN A CA 1
ATOM 2632 C C . GLN A 1 346 ? 12.098 3.769 1.097 1.00 96.75 346 GLN A C 1
ATOM 2634 O O . GLN A 1 346 ? 11.844 3.374 2.233 1.00 96.75 346 GLN A O 1
ATOM 2639 N N . PHE A 1 347 ? 11.361 4.701 0.491 1.00 96.62 347 PHE A N 1
ATOM 2640 C CA . PHE A 1 347 ? 10.036 5.046 0.997 1.00 96.62 347 PHE A CA 1
ATOM 2641 C C . PHE A 1 347 ? 9.076 3.941 0.580 1.00 96.62 347 PHE A C 1
ATOM 2643 O O . PHE A 1 347 ? 8.741 3.825 -0.601 1.00 96.62 347 PHE A O 1
ATOM 2650 N N . CYS A 1 348 ? 8.652 3.122 1.534 1.00 96.50 348 CYS A N 1
ATOM 2651 C CA . CYS A 1 348 ? 7.711 2.042 1.280 1.00 96.50 348 CYS A CA 1
ATOM 2652 C C . CYS A 1 348 ? 6.450 2.216 2.118 1.00 96.50 348 CYS A C 1
ATOM 2654 O O . CYS A 1 348 ? 6.469 2.718 3.245 1.00 96.50 348 CYS A O 1
ATOM 2656 N N . GLU A 1 349 ? 5.332 1.819 1.528 1.00 97.25 349 GLU A N 1
ATOM 2657 C CA . GLU A 1 349 ? 4.066 1.760 2.229 1.00 97.25 349 GLU A CA 1
ATOM 2658 C C . GLU A 1 349 ? 3.957 0.437 2.981 1.00 97.25 349 GLU A C 1
ATOM 2660 O O . GLU A 1 349 ? 4.428 -0.600 2.514 1.00 97.25 349 GLU A O 1
ATOM 2665 N N . VAL A 1 350 ? 3.335 0.479 4.151 1.00 97.94 350 VAL A N 1
ATOM 2666 C CA . VAL A 1 350 ? 3.172 -0.671 5.035 1.00 97.94 350 VAL A CA 1
ATOM 2667 C C . VAL A 1 350 ? 1.763 -0.718 5.587 1.00 97.94 350 VAL A C 1
ATOM 2669 O O . VAL A 1 350 ? 1.116 0.320 5.752 1.00 97.94 350 VAL A O 1
ATOM 2672 N N . GLN A 1 351 ? 1.297 -1.919 5.908 1.00 97.88 351 GLN A N 1
ATOM 2673 C CA . GLN A 1 351 ? 0.108 -2.113 6.730 1.00 97.88 351 GLN A CA 1
ATOM 2674 C C . GLN A 1 351 ? 0.545 -2.29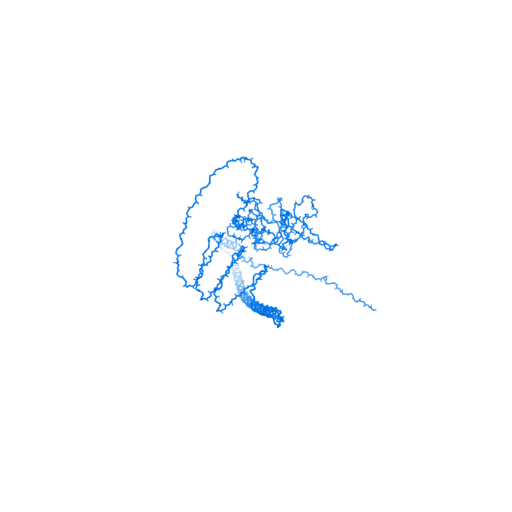0 8.186 1.00 97.88 351 GLN A C 1
ATOM 2676 O O . GLN A 1 351 ? 1.351 -3.165 8.500 1.00 97.88 351 GLN A O 1
ATOM 2681 N N . ILE A 1 352 ? 0.029 -1.445 9.073 1.00 97.94 352 ILE A N 1
ATOM 2682 C CA . ILE A 1 352 ? 0.292 -1.545 10.507 1.00 97.94 352 ILE A CA 1
ATOM 2683 C C . ILE A 1 352 ? -0.473 -2.747 11.053 1.00 97.94 352 ILE A C 1
ATOM 2685 O O . ILE A 1 352 ? -1.656 -2.911 10.757 1.00 97.94 352 ILE A O 1
ATOM 2689 N N . THR A 1 353 ? 0.198 -3.556 11.868 1.00 97.62 353 THR A N 1
ATOM 2690 C CA . THR A 1 353 ? -0.408 -4.675 12.592 1.00 97.62 353 THR A CA 1
ATOM 2691 C C . THR A 1 353 ? -0.067 -4.613 14.082 1.00 97.62 353 THR A C 1
ATOM 2693 O O . THR A 1 353 ? 0.994 -4.118 14.462 1.00 97.62 353 THR A O 1
ATOM 2696 N N . GLY A 1 354 ? -0.953 -5.115 14.942 1.00 95.12 354 GLY A N 1
ATOM 2697 C CA . GLY A 1 354 ? -0.690 -5.303 16.375 1.00 95.12 354 GLY A CA 1
ATOM 2698 C C . GLY A 1 354 ? -0.652 -4.016 17.206 1.00 95.12 354 GLY A C 1
ATOM 2699 O O . GLY A 1 354 ? -0.251 -4.045 18.368 1.00 95.12 354 GLY A O 1
ATOM 2700 N N . LEU A 1 355 ? -1.070 -2.879 16.641 1.00 95.69 355 LEU A N 1
ATOM 2701 C CA . LEU A 1 355 ? -1.163 -1.607 17.356 1.00 95.69 355 LEU A CA 1
ATOM 2702 C C . LEU A 1 355 ? -2.630 -1.190 17.469 1.00 95.69 355 LEU A C 1
ATOM 2704 O O . LEU A 1 355 ? -3.185 -0.673 16.510 1.00 95.69 355 LEU A O 1
ATOM 2708 N N . ALA A 1 356 ? -3.243 -1.353 18.644 1.00 95.12 356 ALA A N 1
ATOM 2709 C CA . ALA A 1 356 ? -4.691 -1.179 18.847 1.00 95.12 356 ALA A CA 1
ATOM 2710 C C . ALA A 1 356 ? -5.289 0.119 18.255 1.00 95.12 356 ALA A C 1
ATOM 2712 O O . ALA A 1 356 ? -6.421 0.125 17.785 1.00 95.12 356 ALA A O 1
ATOM 2713 N N . SER A 1 357 ? -4.536 1.223 18.242 1.00 93.94 357 SER A N 1
ATOM 2714 C CA . SER A 1 357 ? -4.999 2.520 17.726 1.00 93.94 357 SER A CA 1
ATOM 2715 C C . SER A 1 357 ? -4.864 2.702 16.207 1.00 93.94 357 SER A C 1
ATOM 2717 O O . SER A 1 357 ? -5.460 3.627 15.646 1.00 93.94 357 SER A O 1
ATOM 2719 N N . ALA A 1 358 ? -4.070 1.868 15.533 1.00 95.56 358 ALA A N 1
ATOM 2720 C CA . ALA A 1 358 ? -3.762 2.007 14.110 1.00 95.56 358 ALA A CA 1
ATOM 2721 C C . ALA A 1 358 ? -3.727 0.674 13.346 1.00 95.56 358 ALA A C 1
ATOM 2723 O O . ALA A 1 358 ? -3.257 0.648 12.211 1.00 95.56 358 ALA A O 1
ATOM 2724 N N . ASP A 1 359 ? -4.224 -0.406 13.943 1.00 96.94 359 ASP A N 1
ATOM 2725 C CA . ASP A 1 359 ? -4.251 -1.735 13.345 1.00 96.94 359 ASP A CA 1
ATOM 2726 C C . ASP A 1 359 ? -5.004 -1.723 12.010 1.00 96.94 359 ASP A C 1
ATOM 2728 O O . ASP A 1 359 ? -6.043 -1.074 11.859 1.00 96.94 359 ASP A O 1
ATOM 2732 N N . GLY A 1 360 ? -4.420 -2.362 11.001 1.00 96.19 360 GLY A N 1
ATOM 2733 C CA . GLY A 1 360 ? -4.933 -2.387 9.636 1.00 96.19 360 GLY A CA 1
ATOM 2734 C C . GLY A 1 360 ? -4.752 -1.088 8.839 1.00 96.19 360 GLY A C 1
ATOM 2735 O O . GLY A 1 360 ? -4.978 -1.104 7.627 1.00 96.19 360 GLY A O 1
ATOM 2736 N N . ARG A 1 361 ? -4.319 0.025 9.451 1.00 97.19 361 ARG A N 1
ATOM 2737 C CA . ARG A 1 361 ? -4.084 1.291 8.733 1.00 97.19 361 ARG A CA 1
ATOM 2738 C C . ARG A 1 361 ? -2.791 1.248 7.925 1.00 97.19 361 ARG A C 1
ATOM 2740 O O . ARG A 1 361 ? -1.850 0.530 8.256 1.00 97.19 361 ARG A O 1
ATOM 2747 N N . ARG A 1 362 ? -2.728 2.074 6.878 1.00 97.06 362 ARG A N 1
ATOM 2748 C CA . ARG A 1 362 ? -1.528 2.242 6.051 1.00 97.06 362 ARG A CA 1
ATOM 2749 C C . ARG A 1 362 ? -0.627 3.342 6.610 1.00 97.06 362 ARG A C 1
ATOM 2751 O O . ARG A 1 362 ? -1.107 4.390 7.053 1.00 97.06 362 ARG A O 1
ATOM 2758 N N . ALA A 1 363 ? 0.676 3.115 6.559 1.00 97.75 363 ALA A N 1
ATOM 2759 C CA . ALA A 1 363 ? 1.691 4.115 6.861 1.00 97.75 363 ALA A CA 1
ATOM 2760 C C . ALA A 1 363 ? 2.820 4.059 5.833 1.00 97.75 363 ALA A C 1
ATOM 2762 O O . ALA A 1 363 ? 2.987 3.061 5.144 1.00 97.75 363 ALA A O 1
ATOM 2763 N N . CYS A 1 364 ? 3.592 5.133 5.725 1.00 97.38 364 CYS A N 1
ATOM 2764 C CA . CYS A 1 364 ? 4.777 5.186 4.875 1.00 97.38 364 CYS A CA 1
ATOM 2765 C C . CYS A 1 364 ? 6.022 5.222 5.759 1.00 97.38 364 CYS A C 1
ATOM 2767 O O . CYS A 1 364 ? 6.143 6.128 6.588 1.00 97.38 364 CYS A O 1
ATOM 2769 N N . ILE A 1 365 ? 6.923 4.249 5.613 1.00 97.50 365 ILE A N 1
ATOM 2770 C CA . ILE A 1 365 ? 8.223 4.256 6.292 1.00 97.50 365 ILE A CA 1
ATOM 2771 C C . ILE A 1 365 ? 9.086 5.345 5.654 1.00 97.50 365 ILE A C 1
ATOM 2773 O O . ILE A 1 365 ? 9.262 5.393 4.438 1.00 97.50 365 ILE A O 1
ATOM 2777 N N . VAL A 1 366 ? 9.613 6.231 6.494 1.00 96.25 366 VAL A N 1
ATOM 2778 C CA . VAL A 1 366 ? 10.450 7.373 6.097 1.00 96.25 366 VAL A CA 1
ATOM 2779 C C . VAL A 1 366 ? 11.896 7.186 6.540 1.00 96.25 366 VAL A C 1
ATOM 2781 O O . VAL A 1 366 ? 12.806 7.802 5.984 1.00 96.25 366 VAL A O 1
ATOM 2784 N N . GLY A 1 367 ? 12.108 6.379 7.577 1.00 95.25 367 GLY A N 1
ATOM 2785 C CA . GLY A 1 367 ? 13.403 6.234 8.210 1.00 95.25 367 GLY A CA 1
ATOM 2786 C C . GLY A 1 367 ? 13.489 5.022 9.123 1.00 95.25 367 GLY A C 1
ATOM 2787 O O . GLY A 1 367 ? 12.484 4.419 9.503 1.00 95.25 367 GLY A O 1
ATOM 2788 N N . TRP A 1 368 ? 14.719 4.698 9.505 1.00 95.62 368 TRP A N 1
ATOM 2789 C CA . TRP A 1 368 ? 15.019 3.758 10.577 1.00 95.62 368 TRP A CA 1
ATOM 2790 C C . TRP A 1 368 ? 15.586 4.517 11.777 1.00 95.62 368 TRP A C 1
ATOM 2792 O O . TRP A 1 368 ? 16.522 5.304 11.640 1.00 95.62 368 TRP A O 1
ATOM 2802 N N . LEU A 1 369 ? 15.006 4.297 12.953 1.00 95.75 369 LEU A N 1
ATOM 2803 C CA . LEU A 1 369 ? 15.480 4.836 14.222 1.00 95.75 369 LEU A CA 1
ATOM 2804 C C . LEU A 1 369 ? 16.360 3.777 14.882 1.00 95.75 369 LEU A C 1
ATOM 2806 O O . LEU A 1 369 ? 15.886 3.007 15.718 1.00 95.75 369 LEU A O 1
ATOM 2810 N N . GLU A 1 370 ? 17.640 3.745 14.497 1.00 93.88 370 GLU A N 1
ATOM 2811 C CA . GLU A 1 370 ? 18.615 2.755 14.983 1.00 93.88 370 GLU A CA 1
ATOM 2812 C C . GLU A 1 370 ? 18.626 2.601 16.513 1.00 93.88 370 GLU A C 1
ATOM 2814 O O . GLU A 1 370 ? 18.531 1.464 16.971 1.00 93.88 370 GLU A O 1
ATOM 2819 N N . PRO A 1 371 ? 18.625 3.684 17.326 1.00 95.50 371 PRO A N 1
ATOM 2820 C CA . PRO A 1 371 ? 18.675 3.550 18.785 1.00 95.50 371 PRO A CA 1
ATOM 2821 C C . PRO A 1 371 ? 17.457 2.842 19.383 1.00 95.50 371 PRO A C 1
ATOM 2823 O O . PRO A 1 371 ? 17.531 2.291 20.474 1.00 95.50 371 PRO A O 1
ATOM 2826 N N . LEU A 1 372 ? 16.319 2.890 18.687 1.00 96.00 372 LEU A N 1
ATOM 2827 C CA . LEU A 1 372 ? 15.059 2.328 19.165 1.00 96.00 372 LEU A CA 1
ATOM 2828 C C . LEU A 1 372 ? 14.721 0.992 18.503 1.00 96.00 372 LEU A C 1
ATOM 2830 O O . LEU A 1 372 ? 13.738 0.369 18.900 1.00 96.00 372 LEU A O 1
ATOM 2834 N N . GLY A 1 373 ? 15.472 0.584 17.475 1.00 96.19 373 GLY A N 1
ATOM 2835 C CA . GLY A 1 373 ? 15.143 -0.584 16.663 1.00 96.19 373 GLY A CA 1
ATOM 2836 C C . GLY A 1 373 ? 13.754 -0.487 16.019 1.00 96.19 373 GLY A C 1
ATOM 2837 O O . GLY A 1 373 ? 13.029 -1.479 15.961 1.00 96.19 373 GLY A O 1
ATOM 2838 N N . ARG A 1 374 ? 13.336 0.720 15.609 1.00 98.06 374 ARG A N 1
ATOM 2839 C CA . ARG A 1 374 ? 11.981 0.999 15.100 1.00 98.06 374 ARG A CA 1
ATOM 2840 C C . ARG A 1 374 ? 12.019 1.748 13.777 1.00 98.06 374 ARG A C 1
ATOM 2842 O O . ARG A 1 374 ? 12.863 2.614 13.567 1.00 98.06 374 ARG A O 1
ATOM 2849 N N . TYR A 1 375 ? 11.040 1.490 12.922 1.00 97.88 375 TYR A N 1
ATOM 2850 C CA . TYR A 1 375 ? 10.746 2.351 11.786 1.00 97.88 375 TYR A CA 1
ATOM 2851 C C . TYR A 1 375 ? 10.166 3.677 12.260 1.00 97.88 375 TYR A C 1
ATOM 2853 O O . TYR A 1 375 ? 9.284 3.711 13.117 1.00 97.88 375 TYR A O 1
ATOM 2861 N N . ASP A 1 376 ? 10.612 4.760 11.643 1.00 97.38 376 ASP A N 1
ATOM 2862 C CA . ASP A 1 376 ? 9.910 6.034 11.657 1.00 97.38 376 ASP A CA 1
ATOM 2863 C C . ASP A 1 376 ? 8.914 6.048 10.496 1.00 97.38 376 ASP A C 1
ATOM 2865 O O . ASP A 1 376 ? 9.303 6.094 9.325 1.00 97.38 376 ASP A O 1
ATOM 2869 N N . ALA A 1 377 ? 7.625 5.963 10.820 1.00 97.62 377 ALA A N 1
ATOM 2870 C CA . ALA A 1 377 ? 6.554 5.852 9.842 1.00 97.62 377 ALA A CA 1
ATOM 2871 C C . ALA A 1 377 ? 5.573 7.025 9.944 1.00 97.62 377 ALA A C 1
ATOM 2873 O O . ALA A 1 377 ? 5.220 7.473 11.035 1.00 97.62 377 ALA A O 1
ATOM 2874 N N . ARG A 1 378 ? 5.090 7.514 8.799 1.00 97.25 378 ARG A N 1
ATOM 2875 C CA . ARG A 1 378 ? 4.046 8.546 8.699 1.00 97.25 378 ARG A CA 1
ATOM 2876 C C . ARG A 1 378 ? 2.687 7.898 8.474 1.00 97.25 378 ARG A C 1
ATOM 2878 O O . ARG A 1 378 ? 2.506 7.160 7.507 1.00 97.25 378 ARG A O 1
ATOM 2885 N N . LEU A 1 379 ? 1.726 8.195 9.347 1.00 96.69 379 LEU A N 1
ATOM 2886 C CA . LEU A 1 379 ? 0.376 7.638 9.289 1.00 96.69 379 LEU A CA 1
ATOM 2887 C C . LEU A 1 379 ? -0.510 8.412 8.296 1.00 96.69 379 LEU A C 1
ATOM 2889 O O . LEU A 1 379 ? -1.031 9.485 8.620 1.00 96.69 379 LEU A O 1
ATOM 2893 N N . GLY A 1 380 ? -0.717 7.836 7.109 1.00 88.06 380 GLY A N 1
ATOM 2894 C CA . GLY A 1 380 ? -1.644 8.325 6.081 1.00 88.06 380 GLY A CA 1
ATOM 2895 C C . GLY A 1 380 ? -1.591 9.839 5.822 1.00 88.06 380 GLY A C 1
ATOM 2896 O O . GLY A 1 380 ? -0.527 10.454 5.785 1.00 88.06 380 GLY A O 1
ATOM 2897 N N . ILE A 1 381 ? -2.773 10.447 5.667 1.00 85.50 381 ILE A N 1
ATOM 2898 C CA . ILE A 1 381 ? -2.938 11.883 5.371 1.00 85.50 381 ILE A CA 1
ATOM 2899 C C . ILE A 1 381 ? -2.521 12.759 6.559 1.00 85.50 381 ILE A C 1
ATOM 2901 O O . ILE A 1 381 ? -2.051 13.874 6.362 1.00 85.50 381 ILE A O 1
ATOM 2905 N N . SER A 1 382 ? -2.648 12.254 7.793 1.00 86.75 382 SER A N 1
ATOM 2906 C CA . SER A 1 382 ? -2.413 13.041 9.013 1.00 86.75 382 SER A CA 1
ATOM 2907 C C . SER A 1 382 ? -0.971 13.528 9.170 1.00 86.75 382 SER A C 1
ATOM 2909 O O . SER A 1 382 ? -0.706 14.398 9.992 1.00 86.75 382 SER A O 1
ATOM 2911 N N . GLN A 1 383 ? -0.029 12.928 8.429 1.00 91.25 383 GLN A N 1
ATOM 2912 C CA . GLN A 1 383 ? 1.415 13.155 8.541 1.00 91.25 383 GLN A CA 1
ATOM 2913 C C . GLN A 1 383 ? 1.994 12.943 9.947 1.00 91.25 383 GLN A C 1
ATOM 2915 O O . GLN A 1 383 ? 3.173 13.219 10.174 1.00 91.25 383 GLN A O 1
ATOM 2920 N N . LYS A 1 384 ? 1.209 12.392 10.882 1.00 96.19 384 LYS A N 1
ATOM 2921 C CA . LYS A 1 384 ? 1.664 12.054 12.226 1.00 96.19 384 LYS A CA 1
ATOM 2922 C C . LYS A 1 384 ? 2.735 10.971 12.130 1.00 96.19 384 LYS A C 1
ATOM 2924 O O . LYS A 1 384 ? 2.496 9.910 11.550 1.00 96.19 384 LYS A O 1
ATOM 2929 N N . ARG A 1 385 ? 3.904 11.244 12.710 1.00 96.94 385 ARG A N 1
ATOM 2930 C CA . ARG A 1 385 ? 5.004 10.280 12.819 1.00 96.94 385 ARG A CA 1
ATOM 2931 C C . ARG A 1 385 ? 4.762 9.343 13.997 1.00 96.94 385 ARG A C 1
ATOM 2933 O O . ARG A 1 385 ? 4.331 9.784 15.063 1.00 96.94 385 ARG A O 1
ATOM 2940 N N . ILE A 1 386 ? 5.020 8.060 13.790 1.00 97.56 386 ILE A N 1
ATOM 2941 C CA . ILE A 1 386 ? 4.916 7.000 14.790 1.00 97.56 386 ILE A CA 1
ATOM 2942 C C . ILE A 1 386 ? 6.128 6.072 14.674 1.00 97.56 386 ILE A C 1
ATOM 2944 O O . ILE A 1 386 ? 6.635 5.837 13.578 1.00 97.56 386 ILE A O 1
ATOM 2948 N N . GLY A 1 387 ? 6.582 5.536 15.807 1.00 97.69 387 GLY A N 1
ATOM 2949 C CA . GLY A 1 387 ? 7.620 4.507 15.843 1.00 97.69 387 GLY A CA 1
ATOM 2950 C C . GLY A 1 387 ? 7.008 3.110 15.741 1.00 97.69 387 GLY A C 1
ATOM 2951 O O . GLY A 1 387 ? 6.279 2.707 16.649 1.00 97.69 387 GLY A O 1
ATOM 2952 N N . LEU A 1 388 ? 7.315 2.356 14.686 1.00 98.00 388 LEU A N 1
ATOM 2953 C CA . LEU A 1 388 ? 6.814 0.992 14.481 1.00 98.00 388 LEU A CA 1
ATOM 2954 C C . LEU A 1 388 ? 7.919 -0.042 14.699 1.00 98.00 388 LEU A C 1
ATOM 2956 O O . LEU A 1 388 ? 9.018 0.101 14.175 1.00 98.00 388 LEU A O 1
ATOM 2960 N N . LEU A 1 389 ? 7.626 -1.103 15.450 1.00 97.50 389 LEU A N 1
ATOM 2961 C CA . LEU A 1 389 ? 8.492 -2.285 15.470 1.00 97.50 389 LEU A CA 1
ATOM 2962 C C . LEU A 1 389 ? 8.437 -2.983 14.102 1.00 97.50 389 LEU A C 1
ATOM 2964 O O . LEU A 1 389 ? 7.372 -2.957 13.478 1.00 97.50 389 LEU A O 1
ATOM 2968 N N . PRO A 1 390 ? 9.517 -3.647 13.654 1.00 97.44 390 PRO A N 1
ATOM 2969 C CA . PRO A 1 390 ? 9.504 -4.395 12.399 1.00 97.44 390 PRO A CA 1
ATOM 2970 C C . PRO A 1 390 ? 8.373 -5.421 12.291 1.00 97.44 390 PRO A C 1
ATOM 2972 O O . PRO A 1 390 ? 7.712 -5.513 11.264 1.00 97.44 390 PRO A O 1
ATOM 2975 N N . GLU A 1 391 ? 8.069 -6.113 13.389 1.00 97.56 391 GLU A N 1
ATOM 2976 C CA . GLU A 1 391 ? 6.979 -7.096 13.466 1.00 97.56 391 GLU A CA 1
ATOM 2977 C C . GLU A 1 391 ? 5.578 -6.488 13.308 1.00 97.56 391 GLU A C 1
ATOM 2979 O O . GLU A 1 391 ? 4.636 -7.190 12.941 1.00 97.56 391 GLU A O 1
ATOM 2984 N N . ASN A 1 392 ? 5.449 -5.183 13.559 1.00 98.00 392 ASN A N 1
ATOM 2985 C CA . ASN A 1 392 ? 4.194 -4.438 13.495 1.00 98.00 392 ASN A CA 1
ATOM 2986 C C . ASN A 1 392 ? 4.010 -3.704 12.156 1.00 98.00 392 ASN A C 1
ATOM 2988 O O . ASN A 1 392 ? 3.053 -2.944 11.998 1.00 98.00 392 ASN A O 1
ATOM 2992 N N . ALA A 1 393 ? 4.921 -3.899 11.200 1.00 98.06 393 ALA A N 1
ATOM 2993 C CA . ALA A 1 393 ? 4.876 -3.291 9.878 1.00 98.06 393 ALA A CA 1
ATOM 2994 C C . ALA A 1 393 ? 4.918 -4.380 8.800 1.00 98.06 393 ALA A C 1
ATOM 2996 O O . ALA A 1 393 ? 5.965 -4.964 8.520 1.00 98.06 393 ALA A O 1
ATOM 2997 N N . ILE A 1 394 ? 3.770 -4.636 8.173 1.00 98.25 394 ILE A N 1
ATOM 2998 C CA . ILE A 1 394 ? 3.670 -5.566 7.050 1.00 98.25 394 ILE A CA 1
ATOM 2999 C C . ILE A 1 394 ? 4.094 -4.833 5.777 1.00 98.25 394 ILE A C 1
ATOM 3001 O O . ILE A 1 394 ? 3.388 -3.938 5.303 1.00 98.25 394 ILE A O 1
ATOM 3005 N N . LEU A 1 395 ? 5.246 -5.217 5.236 1.00 98.19 395 LEU A N 1
ATOM 3006 C CA . LEU A 1 395 ? 5.807 -4.706 3.990 1.00 98.19 395 LEU A CA 1
ATOM 3007 C C . LEU A 1 395 ? 5.095 -5.351 2.793 1.00 98.19 395 LEU A C 1
ATOM 3009 O O . LEU A 1 395 ? 4.836 -6.556 2.793 1.00 98.19 395 LEU A O 1
ATOM 3013 N N . PHE A 1 396 ? 4.785 -4.566 1.760 1.00 97.62 396 PHE A N 1
ATOM 3014 C CA . PHE A 1 396 ? 4.138 -5.091 0.554 1.00 97.62 396 PHE A CA 1
ATOM 3015 C C . PHE A 1 396 ? 5.140 -5.773 -0.399 1.00 97.62 396 PHE A C 1
ATOM 3017 O O . PHE A 1 396 ? 6.323 -5.401 -0.416 1.00 97.62 396 PHE A O 1
ATOM 3024 N N . PRO A 1 397 ? 4.682 -6.729 -1.234 1.00 97.56 397 PRO A N 1
ATOM 3025 C CA . PRO A 1 397 ? 5.479 -7.266 -2.332 1.00 97.56 397 PRO A CA 1
ATOM 3026 C C . PRO A 1 397 ? 6.048 -6.157 -3.221 1.00 97.56 397 PRO A C 1
ATOM 3028 O O . PRO A 1 397 ? 5.395 -5.149 -3.484 1.00 97.56 397 PRO A O 1
ATOM 3031 N N . GLY A 1 398 ? 7.285 -6.337 -3.669 1.00 95.31 398 GLY A N 1
ATOM 3032 C CA . GLY A 1 398 ? 8.055 -5.341 -4.407 1.00 95.31 398 GLY A CA 1
ATOM 3033 C C . GLY A 1 398 ? 8.964 -4.470 -3.541 1.00 95.31 398 GLY A C 1
ATOM 3034 O O . GLY A 1 398 ? 9.867 -3.841 -4.088 1.00 95.31 398 GLY A O 1
ATOM 3035 N N . THR A 1 399 ? 8.781 -4.463 -2.217 1.00 96.81 399 THR A N 1
ATOM 3036 C CA . THR A 1 399 ? 9.671 -3.738 -1.298 1.00 96.81 399 THR A CA 1
ATOM 3037 C C . THR A 1 399 ? 11.048 -4.396 -1.268 1.00 96.81 399 THR A C 1
ATOM 3039 O O . THR A 1 399 ? 11.152 -5.621 -1.146 1.00 96.81 399 THR A O 1
ATOM 3042 N N . ILE A 1 400 ? 12.102 -3.586 -1.372 1.00 96.56 400 ILE A N 1
ATOM 3043 C CA . ILE A 1 400 ? 13.478 -4.051 -1.197 1.00 96.56 400 ILE A CA 1
ATOM 3044 C C . ILE A 1 400 ? 13.803 -4.031 0.284 1.00 96.56 400 ILE A C 1
ATOM 3046 O O . ILE A 1 400 ? 13.606 -3.021 0.949 1.00 96.56 400 ILE A O 1
ATOM 3050 N N . VAL A 1 401 ? 14.311 -5.148 0.788 1.00 97.12 401 VAL A N 1
ATOM 3051 C CA . VAL A 1 401 ? 14.647 -5.308 2.197 1.00 97.12 401 VAL A CA 1
ATOM 3052 C C . VAL A 1 401 ? 16.069 -5.798 2.379 1.00 97.12 401 VAL A C 1
ATOM 3054 O O . VAL A 1 401 ? 16.612 -6.527 1.549 1.00 97.12 401 VAL A O 1
ATOM 3057 N N . ARG A 1 402 ? 16.670 -5.416 3.500 1.00 96.19 402 ARG A N 1
ATOM 3058 C CA . ARG A 1 402 ? 17.893 -5.985 4.044 1.00 96.19 402 ARG A CA 1
ATOM 3059 C C . ARG A 1 402 ? 17.541 -7.026 5.097 1.00 96.19 402 ARG A C 1
ATOM 3061 O O . ARG A 1 402 ? 16.722 -6.785 5.978 1.00 96.19 402 ARG A O 1
ATOM 3068 N N . ILE A 1 403 ? 18.176 -8.182 5.016 1.00 97.50 403 IL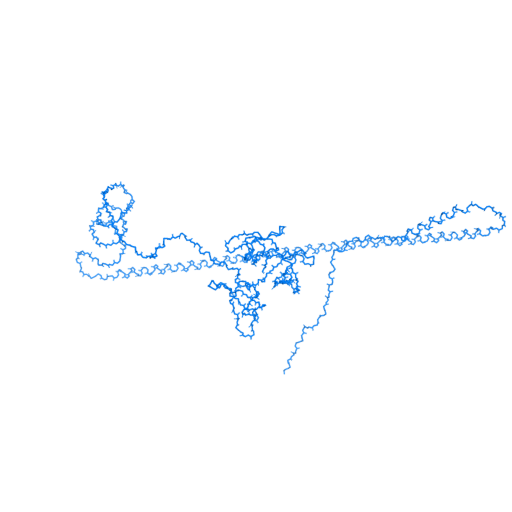E A N 1
ATOM 3069 C CA . ILE A 1 403 ? 17.974 -9.282 5.954 1.00 97.50 403 ILE A CA 1
ATOM 3070 C C . ILE A 1 403 ? 18.967 -9.107 7.097 1.00 97.50 403 ILE A C 1
ATOM 3072 O O . ILE A 1 403 ? 20.176 -9.070 6.881 1.00 97.50 403 ILE A O 1
ATOM 3076 N N . HIS A 1 404 ? 18.467 -8.971 8.319 1.00 95.88 404 HIS A N 1
ATOM 3077 C CA . HIS A 1 404 ? 19.297 -8.757 9.505 1.00 95.88 404 HIS A CA 1
ATOM 3078 C C . HIS A 1 404 ? 19.453 -10.015 10.351 1.00 95.88 404 HIS A C 1
ATOM 3080 O O . HIS A 1 404 ? 20.476 -10.159 11.012 1.00 95.88 404 HIS A O 1
ATOM 3086 N N . GLU A 1 405 ? 18.489 -10.932 10.294 1.00 94.50 405 GLU A N 1
ATOM 3087 C CA . GLU A 1 405 ? 18.506 -12.171 11.071 1.00 94.50 405 GLU A CA 1
ATOM 3088 C C . GLU A 1 405 ? 18.106 -13.354 10.186 1.00 94.50 405 GLU A C 1
ATOM 3090 O O . GLU A 1 405 ? 16.933 -13.667 10.007 1.00 94.50 405 GLU A O 1
ATOM 3095 N N . HIS A 1 406 ? 19.094 -14.012 9.585 1.00 96.56 406 HIS A N 1
ATOM 3096 C CA . HIS A 1 406 ? 18.890 -15.251 8.837 1.00 96.56 406 HIS A CA 1
ATOM 3097 C C . HIS A 1 406 ? 20.202 -16.026 8.777 1.00 96.56 406 HIS A C 1
ATOM 3099 O O . HIS A 1 406 ? 21.240 -15.426 8.508 1.00 96.56 406 HIS A O 1
ATOM 3105 N N . ALA A 1 407 ? 20.159 -17.346 8.962 1.00 95.50 407 ALA A N 1
ATOM 3106 C CA . ALA A 1 407 ? 21.363 -18.172 9.090 1.00 95.50 407 ALA A CA 1
ATOM 3107 C C . ALA A 1 407 ? 22.331 -18.040 7.899 1.00 95.50 407 ALA A C 1
ATOM 3109 O O . ALA A 1 407 ? 23.540 -17.993 8.086 1.00 95.50 407 ALA A O 1
ATOM 3110 N N . THR A 1 408 ? 21.801 -17.952 6.676 1.00 95.94 408 THR A N 1
ATOM 3111 C CA . THR A 1 408 ? 22.605 -17.953 5.439 1.00 95.94 408 THR A CA 1
ATOM 3112 C C . THR A 1 408 ? 22.580 -16.639 4.663 1.00 95.94 408 THR A C 1
ATOM 3114 O O . THR A 1 408 ? 23.329 -16.484 3.708 1.00 95.94 408 THR A O 1
ATOM 3117 N N . ALA A 1 409 ? 21.714 -15.693 5.042 1.00 96.62 409 ALA A N 1
ATOM 3118 C CA . ALA A 1 409 ? 21.427 -14.503 4.232 1.00 96.62 409 ALA A CA 1
ATOM 3119 C C . ALA A 1 409 ? 21.520 -13.196 5.030 1.00 96.62 409 ALA A C 1
ATOM 3121 O O . ALA A 1 409 ? 21.094 -12.144 4.558 1.00 96.62 409 ALA A O 1
ATOM 3122 N N . GLN A 1 410 ? 22.085 -13.232 6.238 1.00 97.06 410 GLN A N 1
ATOM 3123 C CA . GLN A 1 410 ? 22.314 -12.027 7.025 1.00 97.06 410 GLN A CA 1
ATOM 3124 C C . GLN A 1 410 ? 23.172 -11.016 6.247 1.00 97.06 410 GLN A C 1
ATOM 3126 O O . GLN A 1 410 ? 24.131 -11.370 5.564 1.00 97.06 410 GLN A O 1
ATOM 3131 N N . GLY A 1 411 ? 22.784 -9.745 6.310 1.00 94.88 411 GLY A N 1
ATOM 3132 C CA . GLY A 1 411 ? 23.422 -8.633 5.612 1.00 94.88 411 GLY A CA 1
ATOM 3133 C C . GLY A 1 411 ? 23.015 -8.477 4.146 1.00 94.88 411 GLY A C 1
ATOM 3134 O O . GLY A 1 411 ? 23.179 -7.375 3.616 1.00 94.88 411 GLY A O 1
ATOM 3135 N N . HIS A 1 412 ? 22.452 -9.517 3.522 1.00 95.31 412 HIS A N 1
ATOM 3136 C CA . HIS A 1 412 ? 22.050 -9.499 2.120 1.00 95.31 412 HIS A CA 1
ATOM 3137 C C . HIS A 1 412 ? 20.767 -8.699 1.908 1.00 95.31 412 HIS A C 1
ATOM 3139 O O . HIS A 1 412 ? 19.982 -8.473 2.833 1.00 95.31 412 HIS A O 1
ATOM 3145 N N . ARG A 1 413 ? 20.556 -8.269 0.662 1.00 94.94 413 ARG A N 1
ATOM 3146 C CA . ARG A 1 413 ? 19.313 -7.633 0.233 1.00 94.94 413 ARG A CA 1
ATOM 3147 C C . ARG A 1 413 ? 18.518 -8.547 -0.681 1.00 94.94 413 ARG A C 1
ATOM 3149 O O . ARG A 1 413 ? 19.090 -9.353 -1.413 1.00 94.94 413 ARG A O 1
ATOM 3156 N N . GLY A 1 414 ? 17.208 -8.370 -0.657 1.00 95.75 414 GLY A N 1
ATOM 3157 C CA . GLY A 1 414 ? 16.295 -9.052 -1.556 1.00 95.75 414 GLY A CA 1
ATOM 3158 C C . GLY A 1 414 ? 14.994 -8.288 -1.732 1.00 95.75 414 GLY A C 1
ATOM 3159 O O . GLY A 1 414 ? 14.740 -7.287 -1.059 1.00 95.75 414 GLY A O 1
ATOM 3160 N N . LYS A 1 415 ? 14.176 -8.758 -2.665 1.00 96.56 415 LYS A N 1
ATOM 3161 C CA . LYS A 1 415 ? 12.858 -8.210 -2.967 1.00 96.56 415 LYS A CA 1
ATOM 3162 C C . LYS A 1 415 ? 11.795 -9.099 -2.343 1.00 96.56 415 LYS A C 1
ATOM 3164 O O . LYS A 1 415 ? 11.832 -10.316 -2.499 1.00 96.56 415 LYS A O 1
ATOM 3169 N N . ILE A 1 416 ? 10.828 -8.509 -1.650 1.00 97.62 416 ILE A N 1
ATOM 3170 C CA . ILE A 1 416 ? 9.676 -9.273 -1.164 1.00 97.62 416 ILE A CA 1
ATOM 3171 C C . ILE A 1 416 ? 8.836 -9.692 -2.372 1.00 97.62 416 ILE A C 1
ATOM 3173 O O . ILE A 1 416 ? 8.327 -8.838 -3.094 1.00 97.62 416 ILE A O 1
ATOM 3177 N N . VAL A 1 417 ? 8.671 -10.995 -2.579 1.00 97.81 417 VAL A N 1
ATOM 3178 C CA . VAL A 1 417 ? 7.816 -11.557 -3.640 1.00 97.81 417 VAL A CA 1
ATOM 3179 C C . VAL A 1 417 ? 6.471 -12.032 -3.100 1.00 97.81 417 VAL A C 1
ATOM 3181 O O . VAL A 1 417 ? 5.478 -12.021 -3.820 1.00 97.81 417 VAL A O 1
ATOM 3184 N N . GLY A 1 418 ? 6.407 -12.379 -1.814 1.00 98.00 418 GLY A N 1
ATOM 3185 C CA . GLY A 1 418 ? 5.186 -12.842 -1.165 1.00 98.00 418 GLY A CA 1
ATOM 3186 C C . GLY A 1 418 ? 5.188 -12.584 0.337 1.00 98.00 418 GLY A C 1
ATOM 3187 O O . GLY A 1 418 ? 6.238 -12.411 0.958 1.00 98.00 418 GLY A O 1
ATOM 3188 N N . VAL A 1 419 ? 3.992 -12.556 0.922 1.00 98.44 419 VAL A N 1
ATOM 3189 C CA . VAL A 1 419 ? 3.777 -12.289 2.348 1.00 98.44 419 VAL A CA 1
ATOM 3190 C C . VAL A 1 419 ? 2.782 -13.308 2.895 1.00 98.44 419 VAL A C 1
ATOM 3192 O O . VAL A 1 419 ? 1.630 -13.320 2.467 1.00 98.44 419 VAL A O 1
ATOM 3195 N N . ASN A 1 420 ? 3.202 -14.125 3.862 1.00 98.00 420 ASN A N 1
ATOM 3196 C CA . ASN A 1 420 ? 2.308 -14.957 4.662 1.00 98.00 420 ASN A CA 1
ATOM 3197 C C . ASN A 1 420 ? 2.036 -14.253 6.000 1.00 98.00 420 ASN A C 1
ATOM 3199 O O . ASN A 1 420 ? 2.900 -14.202 6.880 1.00 98.00 420 ASN A O 1
ATOM 3203 N N . LYS A 1 421 ? 0.837 -13.674 6.139 1.00 96.94 421 LYS A N 1
ATOM 3204 C CA . LYS A 1 421 ? 0.446 -12.904 7.331 1.00 96.94 421 LYS A CA 1
ATOM 3205 C C . LYS A 1 421 ? 0.188 -13.787 8.551 1.00 96.94 421 LYS A C 1
ATOM 3207 O O . LYS A 1 421 ? 0.438 -13.339 9.664 1.00 96.94 421 LYS A O 1
ATOM 3212 N N . GLU A 1 422 ? -0.280 -15.014 8.342 1.00 96.56 422 GLU A N 1
ATOM 3213 C CA . GLU A 1 422 ? -0.616 -15.951 9.419 1.00 96.56 422 GLU A CA 1
ATOM 3214 C C . GLU A 1 422 ? 0.654 -16.465 10.099 1.00 96.56 422 GLU A C 1
ATOM 3216 O O . GLU A 1 422 ? 0.782 -16.414 11.320 1.00 96.56 422 GLU A O 1
ATOM 3221 N N . GLU A 1 423 ? 1.647 -16.856 9.298 1.00 97.38 423 GLU A N 1
ATOM 3222 C CA . GLU A 1 423 ? 2.940 -17.338 9.799 1.00 97.38 423 GLU A CA 1
ATOM 3223 C C . GLU A 1 423 ? 3.920 -16.204 10.148 1.00 97.38 423 GLU A C 1
ATOM 3225 O O . GLU A 1 423 ? 4.982 -16.458 10.717 1.00 97.38 423 GLU A O 1
ATOM 3230 N N . LYS A 1 424 ? 3.588 -14.950 9.806 1.00 97.44 424 LYS A N 1
ATOM 3231 C CA . LYS A 1 424 ? 4.478 -13.776 9.901 1.00 97.44 424 LYS A CA 1
ATOM 3232 C C . LYS A 1 424 ? 5.808 -13.979 9.164 1.00 97.44 424 LYS A C 1
ATOM 3234 O O . LYS A 1 424 ? 6.888 -13.672 9.685 1.00 97.44 424 LYS A O 1
ATOM 3239 N N . ILE A 1 425 ? 5.722 -14.495 7.938 1.00 98.19 425 ILE A N 1
ATOM 3240 C CA . ILE A 1 425 ? 6.864 -14.813 7.073 1.00 98.19 425 ILE A CA 1
ATOM 3241 C C . ILE A 1 425 ? 6.774 -14.033 5.758 1.00 98.19 425 ILE A C 1
ATOM 3243 O O . ILE A 1 425 ? 5.727 -13.956 5.118 1.00 98.19 425 ILE A O 1
ATOM 3247 N N . TYR A 1 426 ? 7.907 -13.493 5.325 1.00 98.56 426 TYR A N 1
ATOM 3248 C CA . TYR A 1 426 ? 8.145 -12.980 3.985 1.00 98.56 426 TYR A CA 1
ATOM 3249 C C . TYR A 1 426 ? 8.820 -14.037 3.116 1.00 98.56 426 TYR A C 1
ATOM 3251 O O . TYR A 1 426 ? 9.743 -14.724 3.560 1.00 98.56 426 TYR A O 1
ATOM 3259 N N . LEU A 1 427 ? 8.392 -14.114 1.858 1.00 98.25 427 LEU A N 1
ATOM 3260 C CA . LEU A 1 427 ? 9.147 -14.753 0.788 1.00 98.25 427 LEU A CA 1
ATOM 3261 C C . LEU A 1 427 ? 10.012 -13.673 0.142 1.00 98.25 427 LEU A C 1
ATOM 3263 O O . LEU A 1 427 ? 9.482 -12.725 -0.443 1.00 98.25 427 LEU A O 1
ATOM 3267 N N . VAL A 1 428 ? 11.327 -13.789 0.298 1.00 97.81 428 VAL A N 1
ATOM 3268 C CA . VAL A 1 428 ? 12.299 -12.793 -0.162 1.00 97.81 428 VAL A CA 1
ATOM 3269 C C . VAL A 1 428 ? 13.163 -13.411 -1.249 1.00 97.81 428 VAL A C 1
ATOM 3271 O O . VAL A 1 428 ? 13.871 -14.379 -0.995 1.00 97.81 428 VAL A O 1
ATOM 3274 N N . GLU A 1 429 ? 13.113 -12.844 -2.447 1.00 96.50 429 GLU A N 1
ATOM 3275 C CA . GLU A 1 429 ? 13.976 -13.202 -3.568 1.00 96.50 429 GLU A CA 1
ATOM 3276 C C . GLU A 1 429 ? 15.307 -12.448 -3.455 1.00 96.50 429 GLU A C 1
ATOM 3278 O O . GLU A 1 429 ? 15.349 -11.214 -3.465 1.00 96.50 429 GLU A O 1
ATOM 3283 N N . LEU A 1 430 ? 16.397 -13.194 -3.293 1.00 95.56 430 LEU A N 1
ATOM 3284 C CA . LEU A 1 430 ? 17.765 -12.685 -3.264 1.00 95.56 430 LEU A CA 1
ATOM 3285 C C . LEU A 1 430 ? 18.272 -12.392 -4.683 1.00 95.56 430 LEU A C 1
ATOM 3287 O O . LEU A 1 430 ? 17.699 -12.821 -5.679 1.00 95.56 430 LEU A O 1
ATOM 3291 N N . TYR A 1 431 ? 19.408 -11.704 -4.778 1.00 88.25 431 TYR A N 1
ATOM 3292 C CA . TYR A 1 431 ? 19.993 -11.258 -6.050 1.00 88.25 431 TYR A CA 1
ATOM 3293 C C . TYR A 1 431 ? 20.323 -12.374 -7.050 1.00 88.25 431 TYR A C 1
ATOM 3295 O O . TYR A 1 431 ? 20.361 -12.133 -8.250 1.00 88.25 431 TYR A O 1
ATOM 3303 N N . HIS A 1 432 ? 20.576 -13.583 -6.558 1.00 89.25 432 HIS A N 1
ATOM 3304 C CA . HIS A 1 432 ? 20.880 -14.765 -7.365 1.00 89.25 432 HIS A CA 1
ATOM 3305 C C . HIS A 1 432 ? 19.627 -15.614 -7.644 1.00 89.25 432 HIS A C 1
ATOM 3307 O O . HIS A 1 432 ? 19.739 -16.803 -7.928 1.00 89.25 432 HIS A O 1
ATOM 3313 N N . GLY A 1 433 ? 18.431 -15.035 -7.483 1.00 92.44 433 GLY A N 1
ATOM 3314 C CA . GLY A 1 433 ? 17.145 -15.686 -7.747 1.00 92.44 433 GLY A CA 1
ATOM 3315 C C . GLY A 1 433 ? 16.690 -16.686 -6.679 1.00 92.44 433 GLY A C 1
ATOM 3316 O O . GLY A 1 433 ? 15.606 -17.252 -6.792 1.00 92.44 433 GLY A O 1
ATOM 3317 N N . GLN A 1 434 ? 17.472 -16.924 -5.617 1.00 95.56 434 GLN A N 1
ATOM 3318 C CA . GLN A 1 434 ? 17.020 -17.794 -4.527 1.00 95.56 434 GLN A CA 1
ATOM 3319 C C . GLN A 1 434 ? 15.940 -17.093 -3.709 1.00 95.56 434 GLN A C 1
ATOM 3321 O O . GLN A 1 434 ? 16.151 -15.997 -3.192 1.00 95.56 434 GLN A O 1
ATOM 3326 N N . ILE A 1 435 ? 14.816 -17.774 -3.512 1.00 97.38 435 ILE A N 1
ATOM 3327 C CA . ILE A 1 435 ? 13.765 -17.332 -2.600 1.00 97.38 435 ILE A CA 1
ATOM 3328 C C . ILE A 1 435 ? 14.016 -17.946 -1.223 1.00 97.38 435 ILE A C 1
ATOM 3330 O O . ILE A 1 435 ? 14.155 -19.163 -1.087 1.00 97.38 435 ILE A O 1
ATOM 3334 N N . ILE A 1 436 ? 14.051 -17.106 -0.193 1.00 98.06 436 ILE A N 1
ATOM 3335 C CA . ILE A 1 436 ? 14.161 -17.523 1.206 1.00 98.06 436 ILE A CA 1
ATOM 3336 C C . ILE A 1 436 ? 12.908 -17.140 1.994 1.00 98.06 436 ILE A C 1
ATOM 3338 O O . ILE A 1 436 ? 12.161 -16.236 1.615 1.00 98.06 436 ILE A O 1
ATOM 3342 N N . LYS A 1 437 ? 12.703 -17.814 3.127 1.00 98.25 437 LYS A N 1
ATOM 3343 C CA . LYS A 1 437 ? 11.673 -17.475 4.113 1.00 98.25 437 LYS A CA 1
ATOM 3344 C C . LYS A 1 437 ? 12.309 -16.659 5.237 1.00 98.25 437 LYS A C 1
ATOM 3346 O O . LYS A 1 437 ? 13.212 -17.149 5.906 1.00 98.25 437 LYS A O 1
ATOM 3351 N N . ALA A 1 438 ? 11.828 -15.444 5.474 1.00 98.06 438 ALA A N 1
ATOM 3352 C CA . ALA A 1 438 ? 12.312 -14.583 6.555 1.00 98.06 438 ALA A CA 1
ATOM 3353 C C . ALA A 1 438 ? 11.152 -14.136 7.450 1.00 98.06 438 ALA A C 1
ATOM 3355 O O . ALA A 1 438 ? 10.085 -13.804 6.948 1.00 98.06 438 ALA A O 1
ATOM 3356 N N . ARG A 1 439 ? 11.332 -14.107 8.774 1.00 98.00 439 ARG A N 1
ATOM 3357 C CA . ARG A 1 439 ? 10.291 -13.605 9.690 1.00 98.00 439 ARG A CA 1
ATOM 3358 C C . ARG A 1 439 ? 10.141 -12.089 9.561 1.00 98.00 439 ARG A C 1
ATOM 3360 O O . ARG A 1 439 ? 11.089 -11.407 9.174 1.00 98.00 439 ARG A O 1
ATOM 3367 N N . PHE A 1 440 ? 8.987 -11.546 9.953 1.00 97.44 440 PHE A N 1
ATOM 3368 C CA . PHE A 1 440 ? 8.744 -10.097 9.882 1.00 97.44 440 PHE A CA 1
ATOM 3369 C C . PHE A 1 440 ? 9.791 -9.262 10.637 1.00 97.44 440 PHE A C 1
ATOM 3371 O O . PHE A 1 440 ? 10.251 -8.250 10.117 1.00 97.44 440 PHE A O 1
ATOM 3378 N N . GLY A 1 441 ? 10.216 -9.717 11.820 1.00 96.62 441 GLY A N 1
ATOM 3379 C CA . GLY A 1 441 ? 11.253 -9.058 12.624 1.00 96.62 441 GLY A CA 1
ATOM 3380 C C . GLY A 1 441 ? 12.662 -9.103 12.019 1.00 96.62 441 GLY A C 1
ATOM 3381 O O . GLY A 1 441 ? 13.509 -8.276 12.345 1.00 96.62 441 GLY A O 1
ATOM 3382 N N . SER A 1 442 ? 12.905 -10.043 11.106 1.00 97.50 442 SER A N 1
ATOM 3383 C CA . SER A 1 442 ? 14.236 -10.369 10.597 1.00 97.50 442 SER A CA 1
ATOM 3384 C C . SER A 1 442 ? 14.660 -9.550 9.376 1.00 97.50 442 SER A C 1
ATOM 3386 O O . SER A 1 442 ? 15.792 -9.697 8.904 1.00 97.50 442 SER A O 1
ATOM 3388 N N . VAL A 1 443 ? 13.777 -8.700 8.846 1.00 97.44 443 VAL A N 1
ATOM 3389 C CA . VAL A 1 443 ? 14.027 -7.876 7.655 1.00 97.44 443 VAL A CA 1
ATOM 3390 C C . VAL A 1 443 ? 13.802 -6.391 7.938 1.00 97.44 443 VAL A C 1
ATOM 3392 O O . VAL A 1 443 ? 12.971 -6.023 8.768 1.00 97.44 443 VAL A O 1
ATOM 3395 N N . ARG A 1 444 ? 14.544 -5.529 7.233 1.00 96.62 444 ARG A N 1
ATOM 3396 C CA . ARG A 1 444 ? 14.418 -4.066 7.293 1.00 96.62 444 ARG A CA 1
ATOM 3397 C C . ARG A 1 444 ? 14.277 -3.457 5.900 1.00 96.62 444 ARG A C 1
ATOM 3399 O O . ARG A 1 444 ? 14.981 -3.899 5.002 1.00 96.62 444 ARG A O 1
ATOM 3406 N N . ALA A 1 445 ? 13.392 -2.478 5.723 1.00 94.44 445 ALA A N 1
ATOM 3407 C CA . ALA A 1 445 ? 13.216 -1.742 4.460 1.00 94.44 445 ALA A CA 1
ATOM 3408 C C . ALA A 1 445 ? 14.320 -0.705 4.176 1.00 94.44 445 ALA A C 1
ATOM 3410 O O . ALA A 1 445 ? 14.850 -0.122 5.154 1.00 94.44 445 ALA A O 1
#